Protein AF-V5FCW9-F1 (afdb_monomer_lite)

Structure (mmCIF, N/CA/C/O backbone):
data_AF-V5FCW9-F1
#
_entry.id   AF-V5FCW9-F1
#
loop_
_atom_site.group_PDB
_atom_site.id
_atom_site.type_symbol
_atom_site.label_atom_id
_atom_site.label_alt_id
_atom_site.label_comp_id
_atom_site.label_asym_id
_atom_site.label_entity_id
_atom_site.label_seq_id
_atom_site.pdbx_PDB_ins_code
_atom_site.Cartn_x
_atom_site.Cartn_y
_atom_site.Cartn_z
_atom_site.occupancy
_atom_site.B_iso_or_equiv
_atom_site.auth_seq_id
_atom_site.auth_comp_id
_atom_site.auth_asym_id
_atom_site.auth_atom_id
_atom_site.pdbx_PDB_model_num
ATOM 1 N N . MET A 1 1 ? -28.350 -22.973 39.677 1.00 36.38 1 MET A N 1
ATOM 2 C CA . MET A 1 1 ? -28.469 -22.342 38.346 1.00 36.38 1 MET A CA 1
ATOM 3 C C . MET A 1 1 ? -27.413 -21.261 38.286 1.00 36.38 1 MET A C 1
ATOM 5 O O . MET A 1 1 ? -27.363 -20.477 39.226 1.00 36.38 1 MET A O 1
ATOM 9 N N . ALA A 1 2 ? -26.546 -21.257 37.271 1.00 38.19 2 ALA A N 1
ATOM 10 C CA . ALA A 1 2 ? -25.710 -20.086 37.018 1.00 38.19 2 ALA A CA 1
ATOM 11 C C . ALA A 1 2 ? -26.640 -18.875 36.796 1.00 38.19 2 ALA A C 1
ATOM 13 O O . ALA A 1 2 ? -27.714 -19.065 36.210 1.00 38.19 2 ALA A O 1
ATOM 14 N N . PRO A 1 3 ? -26.316 -17.681 37.322 1.00 47.56 3 PRO A N 1
ATOM 15 C CA . PRO A 1 3 ? -27.133 -16.497 37.082 1.00 47.56 3 PRO A CA 1
ATOM 16 C C . PRO A 1 3 ? -27.281 -16.273 35.566 1.00 47.56 3 PRO A C 1
ATOM 18 O O . PRO A 1 3 ? -26.348 -16.578 34.822 1.00 47.56 3 PRO A O 1
ATOM 21 N N . PRO A 1 4 ? -28.441 -15.790 35.086 1.00 57.00 4 PRO A N 1
ATOM 22 C CA . PRO A 1 4 ? -28.621 -15.506 33.668 1.00 57.00 4 PRO A CA 1
ATOM 23 C C . PRO A 1 4 ? -27.555 -14.500 33.217 1.00 57.00 4 PRO A C 1
ATOM 25 O O . PRO A 1 4 ? -27.387 -13.454 33.844 1.00 57.00 4 PRO A O 1
ATOM 28 N N . HIS A 1 5 ? -26.817 -14.835 32.157 1.00 70.62 5 HIS A N 1
ATOM 29 C CA . HIS A 1 5 ? -25.814 -13.943 31.578 1.00 70.62 5 HIS A CA 1
ATOM 30 C C . HIS A 1 5 ? -26.480 -12.631 31.155 1.00 70.62 5 HIS A C 1
ATOM 32 O O . HIS A 1 5 ? -27.461 -12.644 30.405 1.00 70.62 5 HIS A O 1
ATOM 38 N N . LYS A 1 6 ? -25.948 -11.504 31.641 1.00 88.12 6 LYS A N 1
ATOM 39 C CA . LYS A 1 6 ? -26.412 -10.171 31.241 1.00 88.12 6 LYS A CA 1
ATOM 40 C C . LYS A 1 6 ? -26.138 -9.985 29.742 1.00 88.12 6 LYS A C 1
ATOM 42 O O . LYS A 1 6 ? -25.104 -10.427 29.251 1.00 88.12 6 LYS A O 1
ATOM 47 N N . VAL A 1 7 ? -27.039 -9.330 29.008 1.00 91.31 7 VAL A N 1
ATOM 48 C CA . VAL A 1 7 ? -26.847 -9.056 27.570 1.00 91.31 7 VAL A CA 1
ATOM 49 C C . VAL A 1 7 ? -26.130 -7.712 27.407 1.00 91.31 7 VAL A C 1
ATOM 51 O O . VAL A 1 7 ? -26.728 -6.694 27.763 1.00 91.31 7 VAL A O 1
ATOM 54 N N . PRO A 1 8 ? -24.886 -7.667 26.891 1.00 93.94 8 PRO A N 1
ATOM 55 C CA . PRO A 1 8 ? -24.176 -6.413 26.660 1.00 93.94 8 PRO A CA 1
ATOM 56 C C . PRO A 1 8 ? -24.808 -5.612 25.521 1.00 93.94 8 PRO A C 1
ATOM 58 O O . PRO A 1 8 ? -25.277 -6.168 24.527 1.00 93.94 8 PRO A O 1
ATOM 61 N N . VAL A 1 9 ? -24.794 -4.292 25.653 1.00 96.69 9 VAL A N 1
ATOM 62 C CA . VAL A 1 9 ? -25.339 -3.356 24.674 1.00 96.69 9 VAL A CA 1
ATOM 63 C C . VAL A 1 9 ? -24.510 -2.074 24.663 1.00 96.69 9 VAL A C 1
ATOM 65 O O . VAL A 1 9 ? -24.162 -1.533 25.714 1.00 96.69 9 VAL A O 1
ATOM 68 N N . ILE A 1 10 ? -24.196 -1.580 23.465 1.00 98.56 10 ILE A N 1
ATOM 69 C CA . ILE A 1 10 ? -23.634 -0.245 23.262 1.00 98.56 10 ILE A CA 1
ATOM 70 C C . ILE A 1 10 ? -24.784 0.755 23.378 1.00 98.56 10 ILE A C 1
ATOM 72 O O . ILE A 1 10 ? -25.764 0.677 22.634 1.00 98.56 10 ILE A O 1
ATOM 76 N N . ILE A 1 11 ? -24.656 1.694 24.311 1.00 98.44 11 ILE A N 1
ATOM 77 C CA . ILE A 1 11 ? -25.697 2.677 24.645 1.00 98.44 11 ILE A CA 1
ATOM 78 C C . ILE A 1 11 ? -25.337 4.103 24.237 1.00 98.44 11 ILE A C 1
ATOM 80 O O . ILE A 1 11 ? -26.231 4.922 24.046 1.00 98.44 11 ILE A O 1
ATOM 84 N N . GLY A 1 12 ? -24.050 4.392 24.054 1.00 98.56 12 GLY A N 1
ATOM 85 C CA . GLY A 1 12 ? -23.554 5.714 23.690 1.00 98.56 12 GLY A CA 1
ATOM 86 C C . GLY A 1 12 ? -22.239 5.609 22.932 1.00 98.56 12 GLY A C 1
ATOM 87 O O . GLY A 1 12 ? -21.394 4.783 23.275 1.00 98.56 12 GLY A O 1
ATOM 88 N N . VAL A 1 13 ? -22.062 6.423 21.897 1.00 98.75 13 VAL A N 1
ATOM 89 C CA . VAL A 1 13 ? -20.829 6.487 21.106 1.00 98.75 13 VAL A CA 1
ATOM 90 C C . VAL A 1 13 ? -20.436 7.927 20.813 1.00 98.75 13 VAL A C 1
ATOM 92 O O . VAL A 1 13 ? -21.278 8.787 20.568 1.00 98.75 13 VAL A O 1
ATOM 95 N N . GLY A 1 14 ? -19.137 8.201 20.830 1.00 98.44 14 GLY A N 1
ATOM 96 C CA . GLY A 1 14 ? -18.607 9.539 20.623 1.00 98.44 14 GLY A CA 1
ATOM 97 C C . GLY A 1 14 ? -17.253 9.508 19.942 1.00 98.44 14 GLY A C 1
ATOM 98 O O . GLY A 1 14 ? -16.456 8.600 20.148 1.00 98.44 14 GLY A O 1
ATOM 99 N N . ASP A 1 15 ? -16.982 10.518 19.134 1.00 97.81 15 ASP A N 1
ATOM 100 C CA . ASP A 1 15 ? -15.674 10.794 18.560 1.00 97.81 15 ASP A CA 1
ATOM 101 C C . ASP A 1 15 ? -15.321 12.265 18.777 1.00 97.81 15 ASP A C 1
ATOM 103 O O . ASP A 1 15 ? -16.180 13.108 19.045 1.00 97.81 15 ASP A O 1
ATOM 107 N N . PHE A 1 16 ? -14.032 12.577 18.728 1.00 97.88 16 PHE A N 1
ATOM 108 C CA . PHE A 1 16 ? -13.556 13.952 18.797 1.00 97.88 16 PHE A CA 1
ATOM 109 C C . PHE A 1 16 ? -12.320 14.113 17.919 1.00 97.88 16 PHE A C 1
ATOM 111 O O . PHE A 1 16 ? -11.405 13.290 17.968 1.00 97.88 16 PHE A O 1
ATOM 118 N N . THR A 1 17 ? -12.301 15.172 17.107 1.00 97.44 17 THR A N 1
ATOM 119 C CA . THR A 1 17 ? -11.230 15.456 16.144 1.00 97.44 17 THR A CA 1
ATOM 120 C C . THR A 1 17 ? -10.781 16.905 16.262 1.00 97.44 17 THR A C 1
ATOM 122 O O . THR A 1 17 ? -11.567 17.822 16.026 1.00 97.44 17 THR A O 1
ATOM 125 N N . ASN A 1 18 ? -9.500 17.111 16.564 1.00 96.56 18 ASN A N 1
ATOM 126 C CA . ASN A 1 18 ? -8.864 18.424 16.573 1.00 96.56 18 ASN A CA 1
ATOM 127 C C . ASN A 1 18 ? -7.996 18.602 15.318 1.00 96.56 18 ASN A C 1
ATOM 129 O O . ASN A 1 18 ? -6.853 18.157 15.268 1.00 96.56 18 ASN A O 1
ATOM 133 N N . ARG A 1 19 ? -8.524 19.278 14.294 1.00 94.62 19 ARG A N 1
ATOM 134 C CA . ARG A 1 19 ? -7.799 19.470 13.023 1.00 94.62 19 ARG A CA 1
ATOM 135 C C . ARG A 1 19 ? -6.699 20.529 13.079 1.00 94.62 19 ARG A C 1
ATOM 137 O O . ARG A 1 19 ? -5.975 20.676 12.096 1.00 94.62 19 ARG A O 1
ATOM 144 N N . SER A 1 20 ? -6.583 21.275 14.178 1.00 93.88 20 SER A N 1
ATOM 145 C CA . SER A 1 20 ? -5.533 22.278 14.303 1.00 93.88 20 SER A CA 1
ATOM 146 C C . SER A 1 20 ? -4.168 21.615 14.470 1.00 93.88 20 SER A C 1
ATOM 148 O O . SER A 1 20 ? -4.006 20.628 15.190 1.00 93.88 20 SER A O 1
ATOM 150 N N . THR A 1 21 ? -3.177 22.182 13.790 1.00 87.81 21 THR A N 1
ATOM 151 C CA . THR A 1 21 ? -1.757 21.855 13.963 1.00 87.81 21 THR A CA 1
ATOM 152 C C . THR A 1 21 ? -0.995 23.004 14.623 1.00 87.81 21 THR A C 1
ATOM 154 O O . THR A 1 21 ? 0.233 22.984 14.633 1.00 87.81 21 THR A O 1
ATOM 157 N N . GLN A 1 22 ? -1.702 24.025 15.119 1.00 93.88 22 GLN A N 1
ATOM 158 C CA . GLN A 1 22 ? -1.097 25.096 15.905 1.00 93.88 22 GLN A CA 1
ATOM 159 C C . GLN A 1 22 ? -0.731 24.576 17.299 1.00 93.88 22 GLN A C 1
ATOM 161 O O . GLN A 1 22 ? -1.375 23.664 17.825 1.00 93.88 22 GLN A O 1
ATOM 166 N N . ILE A 1 23 ? 0.332 25.128 17.879 1.00 93.50 23 ILE A N 1
ATOM 167 C CA . ILE A 1 23 ? 0.904 24.643 19.143 1.00 93.50 23 ILE A CA 1
ATOM 168 C C . ILE A 1 23 ? -0.030 24.967 20.313 1.00 93.50 23 ILE A C 1
ATOM 170 O O . ILE A 1 23 ? -0.216 24.145 21.202 1.00 93.50 23 ILE A O 1
ATOM 174 N N . GLU A 1 24 ? -0.655 26.137 20.281 1.00 93.38 24 GLU A N 1
ATOM 175 C CA . GLU A 1 24 ? -1.618 26.620 21.270 1.00 93.38 24 GLU A CA 1
ATOM 176 C C . GLU A 1 24 ? -2.905 25.783 21.336 1.00 93.38 24 GLU A C 1
ATOM 178 O O . GLU A 1 24 ? -3.542 25.720 22.385 1.00 93.38 24 GLU A O 1
ATOM 183 N N . ASP A 1 25 ? -3.252 25.090 20.249 1.00 95.06 25 ASP A N 1
ATOM 184 C CA . ASP A 1 25 ? -4.428 24.219 20.172 1.00 95.06 25 ASP A CA 1
ATOM 185 C C . ASP A 1 25 ? -4.102 22.757 20.530 1.00 95.06 25 ASP A C 1
ATOM 187 O O . ASP A 1 25 ? -4.971 21.882 20.448 1.00 95.06 25 ASP A O 1
ATOM 191 N N . ALA A 1 26 ? -2.845 22.452 20.872 1.00 95.75 26 ALA A N 1
ATOM 192 C CA . ALA A 1 26 ? -2.379 21.091 21.097 1.00 95.75 26 ALA A CA 1
ATOM 193 C C . ALA A 1 26 ? -3.008 20.471 22.355 1.00 95.75 26 ALA A C 1
ATOM 195 O O . ALA A 1 26 ? -2.739 20.883 23.483 1.00 95.75 26 ALA A O 1
ATOM 196 N N . LYS A 1 27 ? -3.788 19.405 22.157 1.00 95.50 27 LYS A N 1
ATOM 197 C CA . LYS A 1 27 ? -4.361 18.587 23.234 1.00 95.50 27 LYS A CA 1
ATOM 198 C C . LYS A 1 27 ? -3.629 17.255 23.329 1.00 95.50 27 LYS A C 1
ATOM 200 O O . LYS A 1 27 ? -3.337 16.645 22.299 1.00 95.50 27 LYS A O 1
ATOM 205 N N . GLU A 1 28 ? -3.377 16.779 24.542 1.00 95.81 28 GLU A N 1
ATOM 206 C CA . GLU A 1 28 ? -2.805 15.443 24.753 1.00 95.81 28 GLU A CA 1
ATOM 207 C C . GLU A 1 28 ? -3.831 14.335 24.424 1.00 95.81 28 GLU A C 1
ATOM 209 O O . GLU A 1 28 ? -5.042 14.594 24.469 1.00 95.81 28 GLU A O 1
ATOM 214 N N . PRO A 1 29 ? -3.395 13.091 24.153 1.00 96.81 29 PRO A N 1
ATOM 215 C CA . PRO A 1 29 ? -4.299 11.988 23.812 1.00 96.81 29 PRO A CA 1
ATOM 216 C C . PRO A 1 29 ? -5.415 11.754 24.836 1.00 96.81 29 PRO A C 1
ATOM 218 O O . PRO A 1 29 ? -6.577 11.605 24.456 1.00 96.81 29 PRO A O 1
ATOM 221 N N . MET A 1 30 ? -5.094 11.799 26.135 1.00 97.56 30 MET A N 1
ATOM 222 C CA . MET A 1 30 ? -6.079 11.643 27.212 1.00 97.56 30 MET A CA 1
ATOM 223 C C . MET A 1 30 ? -7.199 12.691 27.132 1.00 97.56 30 MET A C 1
ATOM 225 O O . MET A 1 30 ? -8.369 12.360 27.311 1.00 97.56 30 MET A O 1
ATOM 229 N N . GLN A 1 31 ? -6.865 13.954 26.852 1.00 97.56 31 GLN A N 1
ATOM 230 C CA . GLN A 1 31 ? -7.863 15.022 26.745 1.00 97.56 31 GLN A CA 1
ATOM 231 C C . GLN A 1 31 ? -8.823 14.760 25.585 1.00 97.56 31 GLN A C 1
ATOM 233 O O . GLN A 1 31 ? -10.027 14.938 25.745 1.00 97.56 31 GLN A O 1
ATOM 238 N N . LEU A 1 32 ? -8.312 14.294 24.439 1.00 98.06 32 LEU A N 1
ATOM 239 C CA . LEU A 1 32 ? -9.156 13.906 23.308 1.00 98.06 32 LEU A CA 1
ATOM 240 C C . LEU A 1 32 ? -10.097 12.753 23.695 1.00 98.06 32 LEU A C 1
ATOM 242 O O . LEU A 1 32 ? -11.302 12.848 23.473 1.00 98.06 32 LEU A O 1
ATOM 246 N N . MET A 1 33 ? -9.573 11.709 24.347 1.00 98.62 33 MET A N 1
ATOM 247 C CA . MET A 1 33 ? -10.372 10.570 24.818 1.00 98.62 33 MET A CA 1
ATOM 248 C C . MET A 1 33 ? -11.488 10.998 25.779 1.00 98.62 33 MET A C 1
ATOM 250 O O . MET A 1 33 ? -12.615 10.529 25.640 1.00 98.62 33 MET A O 1
ATOM 254 N N . VAL A 1 34 ? -11.213 11.901 26.727 1.00 98.50 34 VAL A N 1
ATOM 255 C CA . VAL A 1 34 ? -12.226 12.427 27.661 1.00 98.50 34 VAL A CA 1
ATOM 256 C C . VAL A 1 34 ? -13.326 13.196 26.919 1.00 98.50 34 VAL A C 1
ATOM 258 O O . VAL A 1 34 ? -14.503 13.020 27.226 1.00 98.50 34 VAL A O 1
ATOM 261 N N . GLU A 1 35 ? -12.985 13.988 25.898 1.00 98.50 35 GLU A N 1
ATOM 262 C CA . GLU A 1 35 ? -13.983 14.658 25.046 1.00 98.50 35 GLU A CA 1
ATOM 263 C C . GLU A 1 35 ? -14.859 13.647 24.292 1.00 98.50 35 GLU A C 1
ATOM 265 O O . GLU A 1 35 ? -16.083 13.799 24.245 1.00 98.50 35 GLU A O 1
ATOM 270 N N . ALA A 1 36 ? -14.258 12.583 23.749 1.00 98.69 36 ALA A N 1
ATOM 271 C CA . ALA A 1 36 ? -15.001 11.511 23.091 1.00 98.69 36 ALA A CA 1
ATOM 272 C C . ALA A 1 36 ? -15.931 10.769 24.069 1.00 98.69 36 ALA A C 1
ATOM 274 O O . ALA A 1 36 ? -17.063 10.454 23.705 1.00 98.69 36 ALA A O 1
ATOM 275 N N . ILE A 1 37 ? -15.508 10.549 25.320 1.00 98.81 37 ILE A N 1
ATOM 276 C CA . ILE A 1 37 ? -16.347 9.947 26.371 1.00 98.81 37 ILE A CA 1
ATOM 277 C C . ILE A 1 37 ? -17.523 10.860 26.717 1.00 98.81 37 ILE A C 1
ATOM 279 O O . ILE A 1 37 ? -18.661 10.396 26.761 1.00 98.81 37 ILE A O 1
ATOM 283 N N . HIS A 1 38 ? -17.295 12.162 26.897 1.00 98.62 38 HIS A N 1
ATOM 284 C CA . HIS A 1 38 ? -18.390 13.108 27.117 1.00 98.62 38 HIS A CA 1
ATOM 285 C C . HIS A 1 38 ? -19.354 13.158 25.923 1.00 98.62 38 HIS A C 1
ATOM 287 O O . HIS A 1 38 ? -20.565 13.256 26.121 1.00 98.62 38 HIS A O 1
ATOM 293 N N . ASN A 1 39 ? -18.851 13.052 24.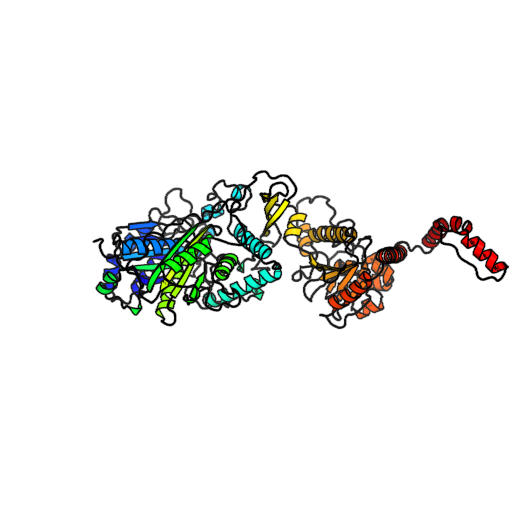687 1.00 98.62 39 ASN A N 1
ATOM 294 C CA . ASN A 1 39 ? -19.695 12.903 23.499 1.00 98.62 39 ASN A CA 1
ATOM 295 C C . ASN A 1 39 ? -20.527 11.613 23.549 1.00 98.62 39 ASN A C 1
ATOM 297 O O . ASN A 1 39 ? -21.723 11.673 23.282 1.00 98.62 39 ASN A O 1
ATOM 301 N N . ALA A 1 40 ? -19.939 10.485 23.954 1.00 98.75 40 ALA A N 1
ATOM 302 C CA . ALA A 1 40 ? -20.649 9.214 24.100 1.00 98.75 40 ALA A CA 1
ATOM 303 C C . ALA A 1 40 ? -21.730 9.261 25.195 1.00 98.75 40 ALA A C 1
ATOM 305 O O . ALA A 1 40 ? -22.811 8.705 25.020 1.00 98.75 40 ALA A O 1
ATOM 306 N N . ILE A 1 41 ? -21.476 9.963 26.304 1.00 98.56 41 ILE A N 1
ATOM 307 C CA . ILE A 1 41 ? -22.469 10.189 27.365 1.00 98.56 41 ILE A CA 1
ATOM 308 C C . ILE A 1 41 ? -23.626 11.050 26.840 1.00 98.56 41 ILE A C 1
ATOM 310 O O . ILE A 1 41 ? -24.787 10.700 27.048 1.00 98.56 41 ILE A O 1
ATOM 314 N N . ARG A 1 42 ? -23.334 12.139 26.114 1.00 98.12 42 ARG A N 1
ATOM 315 C CA . ARG A 1 42 ? -24.365 12.990 25.491 1.00 98.12 42 ARG A CA 1
ATOM 316 C C . ARG A 1 42 ? -25.222 12.226 24.481 1.00 98.12 42 ARG A C 1
ATOM 318 O O . ARG A 1 42 ? -26.433 12.430 24.435 1.00 98.12 42 ARG A O 1
ATOM 325 N N . ASP A 1 43 ? -24.607 11.331 23.715 1.00 98.38 43 ASP A N 1
ATOM 326 C CA . ASP A 1 43 ? -25.265 10.483 22.716 1.00 98.38 43 ASP A CA 1
ATOM 327 C C . ASP A 1 43 ? -26.308 9.522 23.322 1.00 98.38 43 ASP A C 1
ATOM 329 O O . ASP A 1 43 ? -27.215 9.091 22.622 1.00 98.38 43 ASP A O 1
ATOM 333 N N . THR A 1 44 ? -26.284 9.257 24.635 1.00 97.56 44 THR A N 1
ATOM 334 C CA . THR A 1 44 ? -27.336 8.458 25.303 1.00 97.56 44 THR A CA 1
ATOM 335 C C . THR A 1 44 ? -28.711 9.135 25.336 1.00 97.56 44 THR A C 1
ATOM 337 O O . THR A 1 44 ? -29.708 8.485 25.659 1.00 97.56 44 THR A O 1
ATOM 340 N N . SER A 1 45 ? -28.779 10.438 25.031 1.00 94.19 45 SER A N 1
ATOM 341 C CA . SER A 1 45 ? -29.995 11.264 25.085 1.00 94.19 45 SER A CA 1
ATOM 342 C C . SER A 1 45 ? -30.690 11.302 26.458 1.00 94.19 45 SER A C 1
ATOM 344 O O . SER A 1 45 ? -31.866 11.652 26.558 1.00 94.19 45 SER A O 1
ATOM 346 N N . LEU A 1 46 ? -29.975 10.959 27.533 1.00 96.00 46 LEU A N 1
ATOM 347 C CA . LEU A 1 46 ? -30.449 11.117 28.908 1.00 96.00 46 LEU A CA 1
ATOM 348 C C . LEU A 1 46 ? -30.506 12.601 29.308 1.00 96.00 46 LEU A C 1
ATOM 350 O O . LEU A 1 46 ? -29.800 13.434 28.737 1.00 96.00 46 LEU A O 1
ATOM 354 N N . SER A 1 47 ? -31.312 12.942 30.319 1.00 95.88 47 SER A N 1
ATOM 355 C CA . SER A 1 47 ? -31.274 14.282 30.921 1.00 95.88 47 SER A CA 1
ATOM 356 C C . SER A 1 47 ? -29.908 14.552 31.577 1.00 95.88 47 SER A C 1
ATOM 358 O O . SER A 1 47 ? -29.237 13.595 31.966 1.00 95.88 47 SER A O 1
ATOM 360 N N . PRO A 1 48 ? -29.487 15.821 31.751 1.00 95.75 48 PRO A N 1
ATOM 361 C CA . PRO A 1 48 ? -28.190 16.146 32.354 1.00 95.75 48 PRO A CA 1
ATOM 362 C C . PRO A 1 48 ? -27.928 15.445 33.696 1.00 95.75 48 PRO A C 1
ATOM 364 O O . PRO A 1 48 ? -26.875 14.839 33.865 1.00 95.75 48 PRO A O 1
ATOM 367 N N . ASP A 1 49 ? -28.912 15.413 34.601 1.00 94.56 49 ASP A N 1
ATOM 368 C CA . ASP A 1 49 ? -28.778 14.732 35.899 1.00 94.56 49 ASP A CA 1
ATOM 369 C C . ASP A 1 49 ? -28.531 13.222 35.741 1.00 94.56 49 ASP A C 1
ATOM 371 O O . ASP A 1 49 ? -27.716 12.631 36.448 1.00 94.56 49 ASP A O 1
ATOM 375 N N . ARG A 1 50 ? -29.199 12.593 34.765 1.00 95.12 50 ARG A N 1
ATOM 376 C CA . ARG A 1 50 ? -29.052 11.162 34.461 1.00 95.12 50 ARG A CA 1
ATOM 377 C C . ARG A 1 50 ? -27.754 10.856 33.720 1.00 95.12 50 ARG A C 1
ATOM 379 O O . ARG A 1 50 ? -27.203 9.775 33.901 1.00 95.12 50 ARG A O 1
ATOM 386 N N . GLN A 1 51 ? -27.235 11.797 32.933 1.00 96.25 51 GLN A N 1
ATOM 387 C CA . GLN A 1 51 ? -25.891 11.711 32.357 1.00 96.25 51 GLN A CA 1
ATOM 388 C C . GLN A 1 51 ? -24.821 11.762 33.453 1.00 96.25 51 GLN A C 1
ATOM 390 O O . GLN A 1 51 ? -23.887 10.965 33.425 1.00 96.25 51 GLN A O 1
ATOM 395 N N . THR A 1 52 ? -24.975 12.642 34.448 1.00 95.25 52 THR A N 1
ATOM 396 C CA . THR A 1 52 ? -24.085 12.685 35.618 1.00 95.25 52 THR A CA 1
ATOM 397 C C . THR A 1 52 ? -24.177 11.401 36.440 1.00 95.25 52 THR A C 1
ATOM 399 O O . THR A 1 52 ? -23.148 10.856 36.834 1.00 95.25 52 THR A O 1
ATOM 402 N N . GLU A 1 53 ? -25.384 10.871 36.661 1.00 94.12 53 GLU A N 1
ATOM 403 C CA . GLU A 1 53 ? -25.569 9.573 37.318 1.00 94.12 53 GLU A CA 1
ATOM 404 C C . GLU A 1 53 ? -24.851 8.455 36.555 1.00 94.12 53 GLU A C 1
ATOM 406 O O . GLU A 1 53 ? -24.070 7.721 37.154 1.00 94.12 53 GLU A O 1
ATOM 411 N N . LEU A 1 54 ? -25.052 8.360 35.239 1.00 95.94 54 LEU A N 1
ATOM 412 C CA . LEU A 1 54 ? -24.373 7.396 34.374 1.00 95.94 54 LEU A CA 1
ATOM 413 C C . LEU A 1 54 ? -22.846 7.524 34.473 1.00 95.94 54 LEU A C 1
ATOM 415 O O . LEU A 1 54 ? -22.169 6.517 34.662 1.00 95.94 54 LEU A O 1
ATOM 419 N N . GLN A 1 55 ? -22.310 8.746 34.397 1.00 97.06 55 GLN A N 1
ATOM 420 C CA . GLN A 1 55 ? -20.873 9.013 34.489 1.00 97.06 55 GLN A CA 1
ATOM 421 C C . GLN A 1 55 ? -20.282 8.542 35.824 1.00 97.06 55 GLN A C 1
ATOM 423 O O . GLN A 1 55 ? -19.253 7.870 35.839 1.00 97.06 55 GLN A O 1
ATOM 428 N N . ASN A 1 56 ? -20.955 8.847 36.935 1.00 94.88 56 ASN A N 1
ATOM 429 C CA . ASN A 1 56 ? -20.509 8.469 38.278 1.00 94.88 56 ASN A CA 1
ATOM 430 C C . ASN A 1 56 ? -20.544 6.951 38.524 1.00 94.88 56 ASN A C 1
ATOM 432 O O . ASN A 1 56 ? -19.906 6.475 39.460 1.00 94.88 56 ASN A O 1
ATOM 436 N N . HIS A 1 57 ? -21.297 6.200 37.715 1.00 95.19 57 HIS A N 1
ATOM 437 C CA . HIS A 1 57 ? -21.396 4.742 37.807 1.00 95.19 57 HIS A CA 1
ATOM 438 C C . HIS A 1 57 ? -20.527 4.003 36.779 1.00 95.19 57 HIS A C 1
ATOM 440 O O . HIS A 1 57 ? -20.555 2.773 36.756 1.00 95.19 57 HIS A O 1
ATOM 446 N N . ILE A 1 58 ? -19.746 4.709 35.947 1.00 98.12 58 ILE A N 1
ATOM 447 C CA . ILE A 1 58 ? -18.734 4.074 35.090 1.00 98.12 58 ILE A CA 1
ATOM 448 C C . ILE A 1 58 ? -17.731 3.359 35.995 1.00 98.12 58 ILE A C 1
ATOM 450 O O . ILE A 1 58 ? -16.987 4.010 36.726 1.00 98.12 58 ILE A O 1
ATOM 454 N N . ASP A 1 59 ? -17.695 2.031 35.937 1.00 97.88 59 ASP A N 1
ATOM 455 C CA . ASP A 1 59 ? -16.870 1.208 36.821 1.00 97.88 59 ASP A CA 1
ATOM 456 C C . ASP A 1 59 ? -15.723 0.492 36.097 1.00 97.88 59 ASP A C 1
ATOM 458 O O . ASP A 1 59 ? -14.828 -0.050 36.751 1.00 97.88 59 ASP A O 1
ATOM 462 N N . SER A 1 60 ? -15.694 0.542 34.764 1.00 98.38 60 SER A N 1
ATOM 463 C CA . SER A 1 60 ? -14.600 0.016 33.953 1.00 98.38 60 SER A CA 1
ATOM 464 C C . SER A 1 60 ? -14.170 1.002 32.869 1.00 98.38 60 SER A C 1
ATOM 466 O O . SER A 1 60 ? -15.003 1.548 32.145 1.00 98.38 60 SER A O 1
ATOM 468 N N . VAL A 1 61 ? -12.858 1.209 32.733 1.00 98.56 61 VAL A N 1
ATOM 469 C CA . VAL A 1 61 ? -12.259 1.949 31.611 1.00 98.56 61 VAL A CA 1
ATOM 470 C C . VAL A 1 61 ? -11.192 1.075 30.961 1.00 98.56 61 VAL A C 1
ATOM 472 O O . VAL A 1 61 ? -10.197 0.712 31.594 1.00 98.56 61 VAL A O 1
ATOM 475 N N . LYS A 1 62 ? -11.402 0.760 29.682 1.00 98.44 62 LYS A N 1
ATOM 476 C CA . LYS A 1 62 ? -10.454 0.051 28.823 1.00 98.44 62 LYS A CA 1
ATOM 477 C C . LYS A 1 62 ? -9.945 1.004 27.747 1.00 98.44 62 LYS A C 1
ATOM 479 O O . LYS A 1 62 ? -10.739 1.624 27.036 1.00 98.44 62 LYS A O 1
ATOM 484 N N . VAL A 1 63 ? -8.629 1.139 27.642 1.00 98.44 63 VAL A N 1
ATOM 485 C CA . VAL A 1 63 ? -7.981 2.142 26.794 1.00 98.44 63 VAL A CA 1
ATOM 486 C C . VAL A 1 63 ? -7.092 1.474 25.757 1.00 98.44 63 VAL A C 1
ATOM 488 O O . VAL A 1 63 ? -6.305 0.586 26.076 1.00 98.44 63 VAL A O 1
ATOM 491 N N . VAL A 1 64 ? -7.196 1.928 24.514 1.00 98.00 64 VAL A N 1
ATOM 492 C CA . VAL A 1 64 ? -6.289 1.546 23.429 1.00 98.00 64 VAL A CA 1
ATOM 493 C C . VAL A 1 64 ? -4.965 2.299 23.578 1.00 98.00 64 VAL A C 1
ATOM 495 O O . VAL A 1 64 ? -4.967 3.525 23.705 1.00 98.00 64 VAL A O 1
ATOM 498 N N . ALA A 1 65 ? -3.842 1.577 23.548 1.00 95.69 65 ALA A N 1
ATOM 499 C CA . ALA A 1 65 ? -2.508 2.152 23.721 1.00 95.69 65 ALA A CA 1
ATOM 500 C C . ALA A 1 65 ? -2.192 3.260 22.712 1.00 95.69 65 ALA A C 1
ATOM 502 O O . ALA A 1 65 ? -2.408 3.108 21.505 1.00 95.69 65 ALA A O 1
ATOM 503 N N . THR A 1 66 ? -1.606 4.341 23.225 1.00 94.69 66 THR A N 1
ATOM 504 C CA . THR A 1 66 ? -1.215 5.538 22.480 1.00 94.69 66 THR A CA 1
ATOM 505 C C . THR A 1 66 ? 0.176 5.402 21.865 1.00 94.69 66 THR A C 1
ATOM 507 O O . THR A 1 66 ? 1.075 4.752 22.408 1.00 94.69 66 THR A O 1
ATOM 510 N N . TRP A 1 67 ? 0.388 6.062 20.730 1.00 92.12 67 TRP A N 1
ATOM 511 C CA . TRP A 1 67 ? 1.704 6.244 20.123 1.00 92.12 67 TRP A CA 1
ATOM 512 C C . TRP A 1 67 ? 2.345 7.566 20.527 1.00 92.12 67 TRP A C 1
ATOM 514 O O . TRP A 1 67 ? 3.568 7.669 20.617 1.00 92.12 67 TRP A O 1
ATOM 524 N N . SER A 1 68 ? 1.506 8.583 20.716 1.00 91.94 68 SER A N 1
ATOM 525 C CA . SER A 1 68 ? 1.922 9.980 20.834 1.00 91.94 68 SER A CA 1
ATOM 526 C C . SER A 1 68 ? 2.352 10.407 22.234 1.00 91.94 68 SER A C 1
ATOM 528 O O . SER A 1 68 ? 3.134 11.339 22.351 1.00 91.94 68 SER A O 1
ATOM 530 N N . TRP A 1 69 ? 1.885 9.780 23.310 1.00 94.00 69 TRP A N 1
ATOM 531 C CA . TRP A 1 69 ? 2.296 10.204 24.651 1.00 94.00 69 TRP A CA 1
ATOM 532 C C . TRP A 1 69 ? 2.279 9.042 25.642 1.00 94.00 69 TRP A C 1
ATOM 534 O O . TRP A 1 69 ? 1.277 8.318 25.666 1.00 94.00 69 TRP A O 1
ATOM 544 N N . PRO A 1 70 ? 3.357 8.833 26.424 1.00 92.75 70 PRO A N 1
ATOM 545 C CA . PRO A 1 70 ? 3.396 7.815 27.461 1.00 92.75 70 PRO A CA 1
ATOM 546 C C . PRO A 1 70 ? 2.686 8.303 28.729 1.00 92.75 70 PRO A C 1
ATOM 548 O O . PRO A 1 70 ? 2.716 9.486 29.069 1.00 92.75 70 PRO A O 1
ATOM 551 N N . TYR A 1 71 ? 2.076 7.368 29.449 1.00 94.25 71 TYR A N 1
ATOM 552 C CA . TYR A 1 71 ? 1.335 7.615 30.682 1.00 94.25 71 TYR A CA 1
ATOM 553 C C . TYR A 1 71 ? 1.654 6.515 31.693 1.00 94.25 71 TYR A C 1
ATOM 555 O O . TYR A 1 71 ? 1.793 5.358 31.308 1.00 94.25 71 TYR A O 1
ATOM 563 N N . GLU A 1 72 ? 1.711 6.862 32.978 1.00 92.38 72 GLU A N 1
ATOM 564 C CA . GLU A 1 72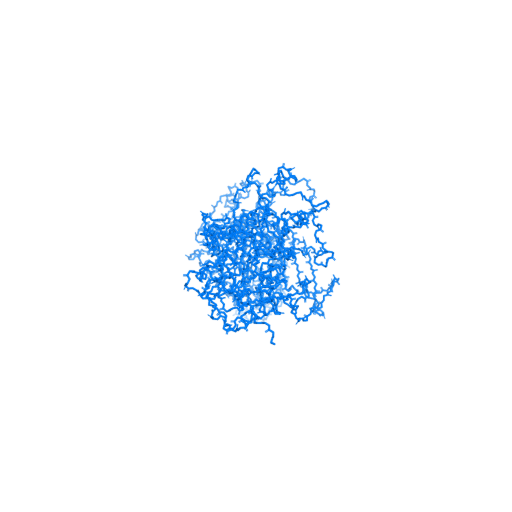 ? 1.903 5.875 34.051 1.00 92.38 72 GLU A CA 1
ATOM 565 C C . GLU A 1 72 ? 0.654 4.999 34.251 1.00 92.38 72 GLU A C 1
ATOM 567 O O . GLU A 1 72 ? 0.749 3.777 34.311 1.00 92.38 72 GLU A O 1
ATOM 572 N N . ASP A 1 73 ? -0.531 5.619 34.297 1.00 94.88 73 ASP A N 1
ATOM 573 C CA . ASP A 1 73 ? -1.826 4.939 34.438 1.00 94.88 73 ASP A CA 1
ATOM 574 C C . ASP A 1 73 ? -2.911 5.688 33.650 1.00 94.88 73 ASP A C 1
ATOM 576 O O . ASP A 1 73 ? -3.743 6.403 34.211 1.00 94.88 73 ASP A O 1
ATOM 580 N N . LEU A 1 74 ? -2.888 5.563 32.319 1.00 96.88 74 LEU A N 1
ATOM 581 C CA . LEU A 1 74 ? -3.844 6.260 31.450 1.00 96.88 74 LEU A CA 1
ATOM 582 C C . LEU A 1 74 ? -5.320 5.952 31.788 1.00 96.88 74 LEU A C 1
ATOM 584 O O . LEU A 1 74 ? -6.090 6.906 31.929 1.00 96.88 74 LEU A O 1
ATOM 588 N N . PRO A 1 75 ? -5.751 4.686 31.974 1.00 98.00 75 PRO A N 1
ATOM 589 C CA . PRO A 1 75 ? -7.133 4.400 32.361 1.00 98.00 75 PRO A CA 1
ATOM 590 C C . PRO A 1 75 ? -7.512 5.026 33.711 1.00 98.00 75 PRO A C 1
ATOM 592 O O . PRO A 1 75 ? -8.609 5.569 33.852 1.00 98.00 75 PRO A O 1
ATOM 595 N N . GLY A 1 76 ? -6.609 4.996 34.699 1.00 97.56 76 GLY A N 1
ATOM 596 C CA . GLY A 1 76 ? -6.838 5.609 36.007 1.00 97.56 76 GLY A CA 1
ATOM 597 C C . GLY A 1 76 ? -6.945 7.130 35.945 1.00 97.56 76 GLY A C 1
ATOM 598 O O . GLY A 1 76 ? -7.841 7.704 36.564 1.00 97.56 76 GLY A O 1
ATOM 599 N N . LEU A 1 77 ? -6.094 7.782 35.150 1.00 97.31 77 LEU A N 1
ATOM 600 C CA . LEU A 1 77 ? -6.151 9.226 34.919 1.00 97.31 77 LEU A CA 1
ATOM 601 C C . LEU A 1 77 ? -7.465 9.644 34.244 1.00 97.31 77 LEU A C 1
ATOM 603 O O . LEU A 1 77 ? -8.067 10.642 34.645 1.00 97.31 77 LEU A O 1
ATOM 607 N N . ILE A 1 78 ? -7.956 8.858 33.280 1.00 98.12 78 ILE A N 1
ATOM 608 C CA . ILE A 1 78 ? -9.278 9.071 32.673 1.00 98.12 78 ILE A CA 1
ATOM 609 C C . ILE A 1 78 ? -10.380 8.932 33.731 1.00 98.12 78 ILE A C 1
ATOM 611 O O . ILE A 1 78 ? -11.223 9.821 33.840 1.00 98.12 78 ILE A O 1
ATOM 615 N N . GLY A 1 79 ? -10.351 7.879 34.556 1.00 97.19 79 GLY A N 1
ATOM 616 C CA . GLY A 1 79 ? -11.306 7.702 35.657 1.00 97.19 79 GLY A CA 1
ATOM 617 C C . GLY A 1 79 ? -11.330 8.893 36.621 1.00 97.19 79 GLY A C 1
ATOM 618 O O . GLY A 1 79 ? -12.400 9.413 36.942 1.00 97.19 79 GLY A O 1
ATOM 619 N N . ALA A 1 80 ? -10.152 9.400 36.995 1.00 96.50 80 ALA A N 1
ATOM 620 C CA . ALA A 1 80 ? -10.015 10.582 37.842 1.00 96.50 80 ALA A CA 1
ATOM 621 C C . ALA A 1 80 ? -10.594 11.848 37.185 1.00 96.50 80 ALA A C 1
ATOM 623 O O . ALA A 1 80 ? -11.259 12.636 37.856 1.00 96.50 80 ALA A O 1
ATOM 624 N N . LYS A 1 81 ? -10.397 12.038 35.872 1.00 96.44 81 LYS A N 1
ATOM 625 C CA . LYS A 1 81 ? -10.984 13.163 35.118 1.00 96.44 81 LYS A CA 1
ATOM 626 C C . LYS A 1 81 ? -12.504 13.080 35.006 1.00 96.44 81 LYS A C 1
ATOM 628 O O . LYS A 1 81 ? -13.156 14.119 35.013 1.00 96.44 81 LYS A O 1
ATOM 633 N N . LEU A 1 82 ? -13.055 11.872 34.931 1.00 96.50 82 LEU A N 1
ATOM 634 C CA . LEU A 1 82 ? -14.499 11.634 34.940 1.00 96.50 82 LEU A CA 1
ATOM 635 C C . LEU A 1 82 ? -15.108 11.717 36.349 1.00 96.50 82 LEU A C 1
ATOM 637 O O . LEU A 1 82 ? -16.330 11.736 36.475 1.00 96.50 82 LEU A O 1
ATOM 641 N N . GLY A 1 83 ? -14.290 11.771 37.405 1.00 95.06 83 GLY A N 1
ATOM 642 C CA . GLY A 1 83 ? -14.766 11.790 38.789 1.00 95.06 83 GLY A CA 1
ATOM 643 C C . GLY A 1 83 ? -15.372 10.462 39.251 1.00 95.06 83 GLY A C 1
ATOM 644 O O . GLY A 1 83 ? -16.187 10.462 40.169 1.00 95.06 83 GLY A O 1
ATOM 645 N N . THR A 1 84 ? -14.992 9.340 38.628 1.00 93.44 84 THR A N 1
ATOM 646 C CA . THR A 1 84 ? -15.515 8.007 38.960 1.00 93.44 84 THR A CA 1
ATOM 647 C C . THR A 1 84 ? -14.467 7.118 39.636 1.00 93.44 84 THR A C 1
ATOM 649 O O . THR A 1 84 ? -13.261 7.278 39.439 1.00 93.44 84 THR A O 1
ATOM 652 N N . THR A 1 85 ? -14.930 6.148 40.427 1.00 91.19 85 THR A N 1
ATOM 653 C CA . THR A 1 85 ? -14.082 5.109 41.027 1.00 91.19 85 THR A CA 1
ATOM 654 C C . THR A 1 85 ? -14.162 3.833 40.198 1.00 91.19 85 THR A C 1
ATOM 656 O O . THR A 1 85 ? -15.187 3.155 40.174 1.00 91.19 85 THR A O 1
ATOM 659 N N . LEU A 1 86 ? -13.058 3.487 39.537 1.00 96.44 86 LEU A N 1
ATOM 660 C CA . LEU A 1 86 ? -12.987 2.324 38.655 1.00 96.44 86 LEU A CA 1
ATOM 661 C C . LEU A 1 86 ? -12.747 1.035 39.449 1.00 96.44 86 LEU A C 1
ATOM 663 O O . LEU A 1 86 ? -11.784 0.938 40.209 1.00 96.44 86 LEU A O 1
ATOM 667 N N . LYS A 1 87 ? -13.588 0.024 39.219 1.00 95.62 87 LYS A N 1
ATOM 668 C CA . LYS A 1 87 ? -13.362 -1.365 39.649 1.00 95.62 87 LYS A CA 1
ATOM 669 C C . LYS A 1 87 ? -12.337 -2.061 38.753 1.00 95.62 87 LYS A C 1
ATOM 671 O O . LYS A 1 87 ? -11.584 -2.904 39.228 1.00 95.62 87 LYS A O 1
ATOM 676 N N . SER A 1 88 ? -12.325 -1.720 37.462 1.00 95.81 88 SER A N 1
ATOM 677 C CA . SER A 1 88 ? -11.463 -2.340 36.453 1.00 95.81 88 SER A CA 1
ATOM 678 C C . SER A 1 88 ? -10.819 -1.291 35.546 1.00 95.81 88 SER A C 1
ATOM 680 O O . SER A 1 88 ? -11.468 -0.343 35.099 1.00 95.81 88 SER A O 1
ATOM 682 N N . LYS A 1 89 ? -9.524 -1.468 35.283 1.00 97.06 89 LYS A N 1
ATOM 683 C CA . LYS A 1 89 ? -8.687 -0.599 34.452 1.00 97.06 89 LYS A CA 1
ATOM 684 C C . LYS A 1 89 ? -7.864 -1.477 33.527 1.00 97.06 89 LYS A C 1
ATOM 686 O O . LYS A 1 89 ? -7.198 -2.389 34.009 1.00 97.06 89 LYS A O 1
ATOM 691 N N . GLU A 1 90 ? -7.883 -1.198 32.231 1.00 97.50 90 GLU A N 1
ATOM 692 C CA . GLU A 1 90 ? -7.092 -1.958 31.262 1.00 97.50 90 GLU A CA 1
ATOM 693 C C . GLU A 1 90 ? -6.504 -1.029 30.200 1.00 97.50 90 GLU A C 1
ATOM 695 O O . GLU A 1 90 ? -7.197 -0.155 29.681 1.00 97.50 90 GLU A O 1
ATOM 700 N N . LEU A 1 91 ? -5.227 -1.226 29.881 1.00 97.50 91 LEU A N 1
ATOM 701 C CA . LEU A 1 91 ? -4.540 -0.610 28.750 1.00 97.50 91 LEU A CA 1
ATOM 702 C C . LEU A 1 91 ? -4.164 -1.736 27.781 1.00 97.50 91 LEU A C 1
ATOM 704 O O . LEU A 1 91 ? -3.639 -2.758 28.219 1.00 97.50 91 LEU A O 1
ATOM 708 N N . SER A 1 92 ? -4.465 -1.579 26.494 1.00 95.88 92 SER A N 1
ATOM 709 C CA . SER A 1 92 ? -4.130 -2.588 25.486 1.00 95.88 92 SER A CA 1
ATOM 710 C C . SER A 1 92 ? -2.633 -2.624 25.174 1.00 95.88 92 SER A C 1
ATOM 712 O O . SER A 1 92 ? -1.927 -1.646 25.394 1.00 95.88 92 SER A O 1
ATOM 714 N N . ASP A 1 93 ? -2.178 -3.695 24.527 1.00 91.94 93 ASP A N 1
ATOM 715 C CA . ASP A 1 93 ? -0.930 -3.662 23.760 1.00 91.94 93 ASP A CA 1
ATOM 716 C C . ASP A 1 93 ? -1.088 -2.813 22.483 1.00 91.94 93 ASP A C 1
ATOM 718 O O . ASP A 1 93 ? -2.204 -2.450 22.073 1.00 91.94 93 ASP A O 1
ATOM 722 N N . HIS A 1 94 ? 0.030 -2.488 21.825 1.00 91.38 94 HIS A N 1
ATOM 723 C CA . HIS A 1 94 ? 0.023 -1.763 20.553 1.00 91.38 94 HIS A CA 1
ATOM 724 C C . HIS A 1 94 ? -0.473 -2.648 19.403 1.00 91.38 94 HIS A C 1
ATOM 726 O O . HIS A 1 94 ? 0.173 -3.612 19.008 1.00 91.38 94 HIS A O 1
ATOM 732 N N . GLY A 1 95 ? -1.586 -2.264 18.782 1.00 92.94 95 GLY A N 1
ATOM 733 C CA . GLY A 1 95 ? -2.020 -2.835 17.511 1.00 92.94 95 GLY A CA 1
ATOM 734 C C . GLY A 1 95 ? -3.400 -2.350 17.080 1.00 92.94 95 GLY A C 1
ATOM 735 O O . GLY A 1 95 ? -4.282 -2.145 17.908 1.00 92.94 95 GLY A O 1
ATOM 736 N N . GLY A 1 96 ? -3.626 -2.221 15.770 1.00 95.44 96 GLY A N 1
ATOM 737 C CA . GLY A 1 96 ? -4.909 -1.763 15.209 1.00 95.44 96 GLY A CA 1
ATOM 738 C C . GLY A 1 96 ? -6.107 -2.701 15.433 1.00 95.44 96 GLY A C 1
ATOM 739 O O . GLY A 1 96 ? -7.251 -2.304 15.199 1.00 95.44 96 GLY A O 1
ATOM 740 N N . HIS A 1 97 ? -5.858 -3.927 15.911 1.00 96.12 97 HIS A N 1
ATOM 741 C CA . HIS A 1 97 ? -6.877 -4.897 16.327 1.00 96.12 97 HIS A CA 1
ATOM 742 C C . HIS A 1 97 ? -7.463 -4.585 17.718 1.00 96.12 97 HIS A C 1
ATOM 744 O O . HIS A 1 97 ? -8.586 -4.985 18.031 1.00 96.12 97 HIS A O 1
ATOM 750 N N . SER A 1 98 ? -6.710 -3.859 18.552 1.00 96.25 98 SER A N 1
ATOM 751 C CA . SER A 1 98 ? -7.016 -3.654 19.969 1.00 96.25 98 SER A CA 1
ATOM 752 C C . SER A 1 98 ? -8.373 -2.998 20.260 1.00 96.25 98 SER A C 1
ATOM 754 O O . SER A 1 98 ? -8.981 -3.413 21.245 1.00 96.25 98 SER A O 1
ATOM 756 N N . PRO A 1 99 ? -8.941 -2.075 19.446 1.00 97.62 99 PRO A N 1
ATOM 757 C CA . PRO A 1 99 ? -10.266 -1.531 19.747 1.00 97.62 99 PRO A CA 1
ATOM 758 C C . PRO A 1 99 ? -11.363 -2.603 19.723 1.00 97.62 99 PRO A C 1
ATOM 760 O O . PRO A 1 99 ? -12.239 -2.605 20.584 1.00 97.62 99 PRO A O 1
ATOM 763 N N . GLY A 1 100 ? -11.285 -3.547 18.774 1.00 95.88 100 GLY A N 1
ATOM 764 C CA . GLY A 1 100 ? -12.209 -4.682 18.696 1.00 95.88 100 GLY A CA 1
ATOM 765 C C . GLY A 1 100 ? -12.060 -5.614 19.898 1.00 95.88 100 GLY A C 1
ATOM 766 O O . GLY A 1 100 ? -13.055 -5.962 20.532 1.00 95.88 100 GLY A O 1
ATOM 767 N N . LEU A 1 101 ? -10.815 -5.927 20.272 1.00 95.12 101 LEU A N 1
ATOM 768 C CA . LEU A 1 101 ? -10.506 -6.751 21.443 1.00 95.12 101 LEU A CA 1
ATOM 769 C C . LEU A 1 101 ? -10.995 -6.113 22.753 1.00 95.12 101 LEU A C 1
ATOM 771 O O . LEU A 1 101 ? -11.607 -6.790 23.574 1.00 95.12 101 LEU A O 1
ATOM 775 N N . MET A 1 102 ? -10.753 -4.815 22.956 1.00 96.50 102 MET A N 1
ATOM 776 C CA . MET A 1 102 ? -11.183 -4.097 24.162 1.00 96.50 102 MET A CA 1
ATOM 777 C C . MET A 1 102 ? -12.709 -4.005 24.252 1.00 96.50 102 MET A C 1
ATOM 779 O O . MET A 1 102 ? -13.266 -4.177 25.337 1.00 96.50 102 MET A O 1
ATOM 783 N N . LEU A 1 103 ? -13.396 -3.803 23.119 1.00 96.44 103 LEU A N 1
ATOM 784 C CA . LEU A 1 103 ? -14.856 -3.864 23.052 1.00 96.44 103 LEU A CA 1
ATOM 785 C C . LEU A 1 103 ? -15.380 -5.246 23.448 1.00 96.44 103 LEU A C 1
ATOM 787 O O . LEU A 1 103 ? -16.288 -5.347 24.273 1.00 96.44 103 LEU A O 1
ATOM 791 N N . HIS A 1 104 ? -14.786 -6.307 22.903 1.00 93.31 104 HIS A N 1
ATOM 792 C CA . HIS A 1 104 ? -15.157 -7.678 23.230 1.00 93.31 104 HIS A CA 1
ATOM 793 C C . HIS A 1 104 ? -14.927 -7.969 24.723 1.00 93.31 104 HIS A C 1
ATOM 795 O O . HIS A 1 104 ? -15.854 -8.394 25.409 1.00 93.31 104 HIS A O 1
ATOM 801 N N . LYS A 1 105 ? -13.753 -7.639 25.274 1.00 93.12 105 LYS A N 1
ATOM 802 C CA . LYS A 1 105 ? -13.465 -7.790 26.711 1.00 93.12 105 LYS A CA 1
ATOM 803 C C . LYS A 1 105 ? -14.472 -7.046 27.594 1.00 93.12 105 LYS A C 1
ATOM 805 O O . LYS A 1 105 ? -14.923 -7.597 28.591 1.00 93.12 105 LYS A O 1
ATOM 810 N N . ALA A 1 106 ? -14.873 -5.828 27.220 1.00 95.12 106 ALA A N 1
ATOM 811 C CA . ALA A 1 106 ? -15.915 -5.092 27.942 1.00 95.12 106 ALA A CA 1
ATOM 812 C C . ALA A 1 106 ? -17.274 -5.816 27.902 1.00 95.12 106 ALA A C 1
ATOM 814 O O . ALA A 1 106 ? -17.978 -5.861 28.909 1.00 95.12 106 ALA A O 1
ATOM 815 N N . CYS A 1 107 ? -17.632 -6.425 26.767 1.00 93.31 107 CYS A N 1
ATOM 816 C CA . CYS A 1 107 ? -18.843 -7.240 26.656 1.00 93.31 107 CYS A CA 1
ATOM 817 C C . CYS A 1 107 ? -18.785 -8.473 27.565 1.00 93.31 107 CYS A C 1
ATOM 819 O O . CYS A 1 107 ? -19.771 -8.765 28.240 1.00 93.31 107 CYS A O 1
ATOM 821 N N . VAL A 1 108 ? -17.637 -9.158 27.618 1.00 90.19 108 VAL A N 1
ATOM 822 C CA . VAL A 1 108 ? -17.409 -10.312 28.505 1.00 90.19 108 VAL A CA 1
ATOM 823 C C . VAL A 1 108 ? -17.573 -9.907 29.967 1.00 90.19 108 VAL A C 1
ATOM 825 O O . VAL A 1 108 ? -18.330 -10.544 30.699 1.00 90.19 108 VAL A O 1
ATOM 828 N N . ASP A 1 109 ? -16.941 -8.805 30.373 1.00 91.94 109 ASP A N 1
ATOM 829 C CA . ASP A 1 109 ? -17.029 -8.290 31.740 1.00 91.94 109 ASP A CA 1
ATOM 830 C C . ASP A 1 109 ? -18.478 -7.954 32.141 1.00 91.94 109 ASP A C 1
ATOM 832 O O . ASP A 1 109 ? -18.961 -8.348 33.207 1.00 91.94 109 ASP A O 1
ATOM 836 N N . ILE A 1 110 ? -19.224 -7.288 31.255 1.00 93.19 110 ILE A N 1
ATOM 837 C CA . ILE A 1 110 ? -20.636 -6.957 31.485 1.00 93.19 110 ILE A CA 1
ATOM 838 C C . ILE A 1 110 ? -21.497 -8.217 31.571 1.00 93.19 110 ILE A C 1
ATOM 840 O O . ILE A 1 110 ? -22.328 -8.338 32.473 1.00 93.19 110 ILE A O 1
ATOM 844 N N . ALA A 1 111 ? -21.308 -9.167 30.657 1.00 89.88 111 ALA A N 1
ATOM 845 C CA . ALA A 1 111 ? -22.100 -10.390 30.610 1.00 89.88 111 ALA A CA 1
ATOM 846 C C . ALA A 1 111 ? -21.839 -11.320 31.809 1.00 89.88 111 ALA A C 1
ATOM 848 O O . ALA A 1 111 ? -22.764 -12.002 32.263 1.00 89.88 111 ALA A O 1
ATOM 849 N N . HIS A 1 112 ? -20.624 -11.296 32.368 1.00 88.50 112 HIS A N 1
ATOM 850 C CA . HIS A 1 112 ? -20.271 -11.947 33.636 1.00 88.50 112 HIS A CA 1
ATOM 851 C C . HIS A 1 112 ? -20.668 -11.141 34.881 1.00 88.50 112 HIS A C 1
ATOM 853 O O . HIS A 1 112 ? -20.648 -11.672 35.991 1.00 88.50 112 HIS A O 1
ATOM 859 N N . GLY A 1 113 ? -21.059 -9.876 34.716 1.00 90.25 113 GLY A N 1
ATOM 860 C CA . GLY A 1 113 ? -21.415 -8.985 35.815 1.00 90.25 113 GLY A CA 1
ATOM 861 C C . GLY A 1 113 ? -20.220 -8.485 36.631 1.00 90.25 113 GLY A C 1
ATOM 862 O O . GLY A 1 113 ? -20.430 -8.018 37.749 1.00 90.25 113 GLY A O 1
ATOM 863 N N . SER A 1 114 ? -18.993 -8.569 36.101 1.00 91.94 114 SER A N 1
ATOM 864 C CA . SER A 1 114 ? -17.800 -7.954 36.706 1.00 91.94 114 SER A CA 1
ATOM 865 C C . SER A 1 114 ? -17.753 -6.434 36.489 1.00 91.94 114 SER A C 1
ATOM 867 O O . SER A 1 114 ? -17.095 -5.730 37.257 1.00 91.94 114 SER A O 1
ATOM 869 N N . SER A 1 115 ? -18.491 -5.922 35.499 1.00 94.94 115 SER A N 1
ATOM 870 C CA . SER A 1 115 ? -18.719 -4.494 35.248 1.00 94.94 115 SER A CA 1
ATOM 871 C C . SER A 1 115 ? -20.204 -4.228 34.993 1.00 94.94 115 SER A C 1
ATOM 873 O O . SER A 1 115 ? -20.893 -5.035 34.364 1.00 94.94 115 SER A O 1
ATOM 875 N N . ASP A 1 116 ? -20.712 -3.101 35.491 1.00 95.12 116 ASP A N 1
ATOM 876 C CA . ASP A 1 116 ? -22.062 -2.633 35.171 1.00 95.12 116 ASP A CA 1
ATOM 877 C C . ASP A 1 116 ? -22.052 -1.631 34.011 1.00 95.12 116 ASP A C 1
ATOM 879 O O . ASP A 1 116 ? -22.915 -1.711 33.131 1.00 95.12 116 ASP A O 1
ATOM 883 N N . ILE A 1 117 ? -21.090 -0.703 33.985 1.00 97.75 117 ILE A N 1
ATOM 884 C CA . ILE A 1 117 ? -20.946 0.313 32.936 1.00 97.75 117 ILE A CA 1
ATOM 885 C C . ILE A 1 117 ? -19.467 0.434 32.570 1.00 97.75 117 ILE A C 1
ATOM 887 O O . ILE A 1 117 ? -18.646 0.892 33.370 1.00 97.75 117 ILE A O 1
ATOM 891 N N . ALA A 1 118 ? -19.149 0.080 31.327 1.00 98.25 118 ALA A N 1
ATOM 892 C CA . ALA A 1 118 ? -17.794 0.096 30.800 1.00 98.25 118 ALA A CA 1
ATOM 893 C C . ALA A 1 118 ? -17.625 1.157 29.710 1.00 98.25 118 ALA A C 1
ATOM 895 O O . ALA A 1 118 ? -18.488 1.340 28.849 1.00 98.25 118 ALA A O 1
ATOM 896 N N . VAL A 1 119 ? -16.468 1.810 29.712 1.00 98.69 119 VAL A N 1
ATOM 897 C CA . VAL A 1 119 ? -15.995 2.674 28.631 1.00 98.69 119 VAL A CA 1
ATOM 898 C C . VAL A 1 119 ? -14.856 1.981 27.902 1.00 98.69 119 VAL A C 1
ATOM 900 O O . VAL A 1 119 ? -13.885 1.550 28.522 1.00 98.69 119 VAL A O 1
ATOM 903 N N . VAL A 1 120 ? -14.944 1.948 26.576 1.00 98.75 120 VAL A N 1
ATOM 904 C CA . VAL A 1 120 ? -13.835 1.581 25.690 1.00 98.75 120 VAL A CA 1
ATOM 905 C C . VAL A 1 120 ? -13.448 2.817 24.899 1.00 98.75 120 VAL A C 1
ATOM 907 O O . VAL A 1 120 ? -14.289 3.377 24.196 1.00 98.75 120 VAL A O 1
ATOM 910 N N . THR A 1 121 ? -12.205 3.273 25.029 1.00 98.75 121 THR A N 1
ATOM 911 C CA . THR A 1 121 ? -11.750 4.528 24.415 1.00 98.75 121 THR A CA 1
ATOM 912 C C . THR A 1 121 ? -10.345 4.416 23.837 1.00 98.75 121 THR A C 1
ATOM 914 O O . THR A 1 121 ? -9.552 3.564 24.233 1.00 98.75 121 THR A O 1
ATOM 917 N N . GLY A 1 122 ? -10.026 5.301 22.905 1.00 98.25 122 GLY A N 1
ATOM 918 C CA . GLY A 1 122 ? -8.694 5.441 22.342 1.00 98.25 122 GLY A CA 1
ATOM 919 C C . GLY A 1 122 ? -8.554 6.755 21.587 1.00 98.25 122 GLY A C 1
ATOM 920 O O . GLY A 1 122 ? -9.544 7.414 21.255 1.00 98.25 122 GLY A O 1
ATOM 921 N N . GLY A 1 123 ? -7.319 7.162 21.319 1.00 96.75 123 GLY A N 1
ATOM 922 C CA . GLY A 1 123 ? -7.045 8.411 20.629 1.00 96.75 123 GLY A CA 1
ATOM 923 C C . GLY A 1 123 ? -5.564 8.713 20.497 1.00 96.75 123 GLY A C 1
ATOM 924 O O . GLY A 1 123 ? -4.743 8.190 21.241 1.00 96.75 123 GLY A O 1
ATOM 925 N N . GLU A 1 124 ? -5.239 9.570 19.539 1.00 95.94 124 GLU A N 1
ATOM 926 C CA . GLU A 1 124 ? -3.879 9.995 19.225 1.00 95.94 124 GLU A CA 1
ATOM 927 C C . GLU A 1 124 ? -3.815 11.500 19.044 1.00 95.94 124 GLU A C 1
ATOM 929 O O . GLU A 1 124 ? -4.761 12.092 18.528 1.00 95.94 124 GLU A O 1
ATOM 934 N N . SER A 1 125 ? -2.662 12.079 19.380 1.00 95.75 125 SER A N 1
ATOM 935 C CA . SER A 1 125 ? -2.319 13.486 19.144 1.00 95.75 125 SER A CA 1
ATOM 936 C C . SER A 1 125 ? -1.032 13.617 18.324 1.00 95.75 125 SER A C 1
ATOM 938 O O . SER A 1 125 ? -0.187 14.473 18.594 1.00 95.75 125 SER A O 1
ATOM 940 N N . LEU A 1 126 ? -0.832 12.737 17.337 1.00 93.44 126 LEU A N 1
ATOM 941 C CA . LEU A 1 126 ? 0.391 12.697 16.526 1.00 93.44 126 LEU A CA 1
ATOM 942 C C . LEU A 1 126 ? 0.580 13.981 15.705 1.00 93.44 126 LEU A C 1
ATOM 944 O O . LEU A 1 126 ? 1.709 14.446 15.551 1.00 93.44 126 LEU A O 1
ATOM 948 N N . GLY A 1 127 ? -0.505 14.589 15.214 1.00 92.94 127 GLY A N 1
ATOM 949 C CA . GLY A 1 127 ? -0.442 15.874 14.508 1.00 92.94 127 GLY A CA 1
ATOM 950 C C . GLY A 1 127 ? 0.115 17.002 15.388 1.00 92.94 127 GLY A C 1
ATOM 951 O O . GLY A 1 127 ? 0.999 17.755 14.966 1.00 92.94 127 GLY A O 1
ATOM 952 N N . SER A 1 128 ? -0.360 17.082 16.632 1.00 93.94 128 SER A N 1
ATOM 953 C CA . SER A 1 128 ? 0.113 18.034 17.637 1.00 93.94 128 SER A CA 1
ATOM 954 C C . SER A 1 128 ? 1.541 17.729 18.082 1.00 93.94 128 SER A C 1
ATOM 956 O O . SER A 1 128 ? 2.378 18.629 18.048 1.00 93.94 128 SER A O 1
ATOM 958 N N . LEU A 1 129 ? 1.862 16.473 18.415 1.00 91.00 129 LEU A N 1
ATOM 959 C CA . LEU A 1 129 ? 3.206 16.084 18.853 1.00 91.00 129 LEU A CA 1
ATOM 960 C C . LEU A 1 129 ? 4.265 16.407 17.792 1.00 91.00 129 LEU A C 1
ATOM 962 O O . LEU A 1 129 ? 5.292 17.000 18.108 1.00 91.00 129 LEU A O 1
ATOM 966 N N . VAL A 1 130 ? 4.020 16.072 16.521 1.00 90.56 130 VAL A N 1
ATOM 967 C CA . VAL A 1 130 ? 4.963 16.388 15.433 1.00 90.56 130 VAL A CA 1
ATOM 968 C C . VAL A 1 130 ? 5.201 17.898 15.322 1.00 90.56 130 VAL A C 1
ATOM 970 O O . VAL A 1 130 ? 6.317 18.322 15.017 1.00 90.56 130 VAL A O 1
ATOM 973 N N . SER A 1 131 ? 4.176 18.716 15.565 1.00 92.44 131 SER A N 1
ATOM 974 C CA . SER A 1 131 ? 4.284 20.180 15.529 1.00 92.44 131 SER A CA 1
ATOM 975 C C . SER A 1 131 ? 5.080 20.719 16.726 1.00 92.44 131 SER A C 1
ATOM 977 O O . SER A 1 131 ? 5.953 21.566 16.541 1.00 92.44 131 SER A O 1
ATOM 979 N N . LEU A 1 132 ? 4.863 20.160 17.920 1.00 92.12 132 LEU A N 1
ATOM 980 C CA . LEU A 1 132 ? 5.605 20.473 19.148 1.00 92.12 132 LEU A CA 1
ATOM 981 C C . LEU A 1 132 ? 7.094 20.112 19.036 1.00 92.12 132 LEU A C 1
ATOM 983 O O . LEU A 1 132 ? 7.956 20.958 19.279 1.00 92.12 132 LEU A O 1
ATOM 987 N N . LEU A 1 133 ? 7.407 18.896 18.574 1.00 88.94 133 LEU A N 1
ATOM 988 C CA . LEU A 1 133 ? 8.787 18.434 18.391 1.00 88.94 133 LEU A CA 1
ATOM 989 C C . LEU A 1 133 ? 9.548 19.295 17.374 1.00 88.94 133 LEU A C 1
ATOM 991 O O . LEU A 1 133 ? 10.711 19.628 17.593 1.00 88.94 133 LEU A O 1
ATOM 995 N N . LYS A 1 134 ? 8.894 19.719 16.282 1.00 90.25 134 LYS A N 1
ATOM 996 C CA . LYS A 1 134 ? 9.487 20.657 15.308 1.00 90.25 134 LYS A CA 1
ATOM 997 C C . LYS A 1 134 ? 9.799 22.028 15.907 1.00 90.25 134 LYS A C 1
ATOM 999 O O . LYS A 1 134 ? 10.722 22.684 15.433 1.00 90.25 134 LYS A O 1
ATOM 1004 N N . ALA A 1 135 ? 9.046 22.451 16.918 1.00 92.69 135 ALA A N 1
ATOM 1005 C CA . ALA A 1 135 ? 9.287 23.686 17.655 1.00 92.69 135 ALA A CA 1
ATOM 1006 C C . ALA A 1 135 ? 10.294 23.520 18.809 1.00 92.69 135 ALA A C 1
ATOM 1008 O O . ALA A 1 135 ? 10.558 24.483 19.525 1.00 92.69 135 ALA A O 1
ATOM 1009 N N . GLY A 1 136 ? 10.862 22.323 19.003 1.00 91.56 136 GLY A N 1
ATOM 1010 C CA . GLY A 1 136 ? 11.787 22.034 20.101 1.00 91.56 136 GLY A CA 1
ATOM 1011 C C . GLY A 1 136 ? 11.112 21.919 21.471 1.00 91.56 136 GLY A C 1
ATOM 1012 O O . GLY A 1 136 ? 11.798 21.977 22.488 1.00 91.56 136 GLY A O 1
ATOM 1013 N N . ILE A 1 137 ? 9.785 21.761 21.514 1.00 90.75 137 ILE A N 1
ATOM 1014 C CA . ILE A 1 137 ? 9.021 21.612 22.755 1.00 90.75 137 ILE A CA 1
ATOM 1015 C C . ILE A 1 137 ? 8.907 20.124 23.069 1.00 90.75 137 ILE A C 1
ATOM 1017 O O . ILE A 1 137 ? 8.203 19.389 22.378 1.00 90.75 137 ILE A O 1
ATOM 1021 N N . GLN A 1 138 ? 9.613 19.691 24.111 1.00 84.44 138 GLN A N 1
ATOM 1022 C CA . GLN A 1 138 ? 9.576 18.306 24.576 1.00 84.44 138 GLN A CA 1
ATOM 1023 C C . GLN A 1 138 ? 8.448 18.077 25.581 1.00 84.44 138 GLN A C 1
ATOM 1025 O O . GLN A 1 138 ? 7.724 17.106 25.423 1.00 84.44 138 GLN A O 1
ATOM 1030 N N . ASP A 1 139 ? 8.254 18.981 26.545 1.00 86.56 139 ASP A N 1
ATOM 1031 C CA . ASP A 1 139 ? 7.224 18.868 27.585 1.00 86.56 139 ASP A CA 1
ATOM 1032 C C . ASP A 1 139 ? 6.207 20.013 27.453 1.00 86.56 139 ASP A C 1
ATOM 1034 O O . ASP A 1 139 ? 6.440 21.118 27.956 1.00 86.56 139 ASP A O 1
ATOM 1038 N N . PRO A 1 140 ? 5.092 19.801 26.730 1.00 89.94 140 PRO A N 1
ATOM 1039 C CA . PRO A 1 140 ? 4.091 20.836 26.518 1.00 89.94 140 PRO A CA 1
ATOM 1040 C C . PRO A 1 140 ? 3.400 21.211 27.830 1.00 89.94 140 PRO A C 1
ATOM 1042 O O . PRO A 1 140 ? 3.023 20.355 28.633 1.00 89.94 140 PRO A O 1
ATOM 1045 N N . GLN A 1 141 ? 3.178 22.507 28.040 1.00 88.12 141 GLN A N 1
ATOM 1046 C CA . GLN A 1 141 ? 2.480 22.989 29.227 1.00 88.12 141 GLN A CA 1
ATOM 1047 C C . GLN A 1 141 ? 1.041 22.444 29.274 1.00 88.12 141 GLN A C 1
ATOM 1049 O O . GLN A 1 141 ? 0.293 22.547 28.306 1.00 88.12 141 GLN A O 1
ATOM 1054 N N . GLY A 1 142 ? 0.638 21.901 30.426 1.00 88.00 142 GLY A N 1
ATOM 1055 C CA . GLY A 1 142 ? -0.721 21.394 30.650 1.00 88.00 142 GLY A CA 1
ATOM 1056 C C . GLY A 1 142 ? -0.973 19.972 30.144 1.00 88.00 142 GLY A C 1
ATOM 1057 O O . GLY A 1 142 ? -2.069 19.456 30.362 1.00 88.00 142 GLY A O 1
ATOM 1058 N N . TRP A 1 143 ? 0.016 19.334 29.513 1.00 93.94 143 TRP A N 1
ATOM 1059 C CA . TRP A 1 143 ? -0.007 17.895 29.259 1.00 93.94 143 TRP A CA 1
ATOM 1060 C C . TRP A 1 143 ? 0.397 17.140 30.526 1.00 93.94 143 TRP A C 1
ATOM 1062 O O . TRP A 1 143 ? 1.103 17.671 31.389 1.00 93.94 143 TRP A O 1
ATOM 1072 N N . THR A 1 144 ? -0.058 15.896 30.654 1.00 94.56 144 THR A N 1
ATOM 1073 C CA . THR A 1 144 ? 0.336 15.037 31.773 1.00 94.56 144 THR A CA 1
ATOM 1074 C C . THR A 1 144 ? 1.841 14.778 31.727 1.00 94.56 144 THR A C 1
ATOM 1076 O O . THR A 1 144 ? 2.389 14.492 30.661 1.00 94.56 144 THR A O 1
ATOM 1079 N N . ALA A 1 145 ? 2.515 14.870 32.876 1.00 91.19 145 ALA A N 1
ATOM 1080 C CA . ALA A 1 145 ? 3.948 14.602 32.965 1.00 91.19 145 ALA A CA 1
ATOM 1081 C C . ALA A 1 145 ? 4.269 13.170 32.509 1.00 91.19 145 ALA A C 1
ATOM 1083 O O . ALA A 1 145 ? 3.548 12.226 32.843 1.00 91.19 145 ALA A O 1
ATOM 1084 N N . ARG A 1 146 ? 5.355 13.016 31.745 1.00 89.75 146 ARG A N 1
ATOM 1085 C CA . ARG A 1 146 ? 5.813 11.705 31.276 1.00 89.75 146 ARG A CA 1
ATOM 1086 C C . ARG A 1 146 ? 6.436 10.912 32.428 1.00 89.75 146 ARG A C 1
ATOM 1088 O O . ARG A 1 146 ? 7.101 11.516 33.272 1.00 89.75 146 ARG A O 1
ATOM 1095 N N . PRO A 1 147 ? 6.282 9.578 32.451 1.00 89.31 147 PRO A N 1
ATOM 1096 C CA . PRO A 1 147 ? 7.056 8.735 33.354 1.00 89.31 147 PRO A CA 1
ATOM 1097 C C . PRO A 1 147 ? 8.561 8.908 33.105 1.00 89.31 147 PRO A C 1
ATOM 1099 O O . PRO A 1 147 ? 8.999 9.048 31.959 1.00 89.31 147 PRO A O 1
ATOM 1102 N N . GLU A 1 148 ? 9.360 8.897 34.173 1.00 84.88 148 GLU A N 1
ATOM 1103 C CA . GLU A 1 148 ? 10.806 9.117 34.080 1.00 84.88 148 GLU A CA 1
ATOM 1104 C C . GLU A 1 148 ? 11.470 8.072 33.165 1.00 84.88 148 GLU A C 1
ATOM 1106 O O . GLU A 1 148 ? 11.272 6.867 33.316 1.00 84.88 148 GLU A O 1
ATOM 1111 N N . GLY A 1 149 ? 12.249 8.542 32.185 1.00 79.81 149 GLY A N 1
ATOM 1112 C CA . GLY A 1 149 ? 12.994 7.684 31.259 1.00 79.81 149 GLY A CA 1
ATOM 1113 C C . GLY A 1 149 ? 12.165 6.975 30.179 1.00 79.81 149 GLY A C 1
ATOM 1114 O O . GLY A 1 149 ? 12.724 6.137 29.473 1.00 79.81 149 GLY A O 1
ATOM 1115 N N . GLN A 1 150 ? 10.871 7.283 30.018 1.00 82.88 150 GLN A N 1
ATOM 1116 C CA . GLN A 1 150 ? 10.039 6.678 28.971 1.00 82.88 150 GLN A CA 1
ATOM 1117 C C . GLN A 1 150 ? 9.924 7.547 27.710 1.00 82.88 150 GLN A C 1
ATOM 1119 O O . GLN A 1 150 ? 9.418 8.668 27.743 1.00 82.88 150 GLN A O 1
ATOM 1124 N N . GLU A 1 151 ? 10.327 6.974 26.575 1.00 83.62 151 GLU A N 1
ATOM 1125 C CA . GLU A 1 151 ? 10.054 7.502 25.235 1.00 83.62 151 GLU A CA 1
ATOM 1126 C C . GLU A 1 151 ? 8.628 7.134 24.792 1.00 83.62 151 GLU A C 1
ATOM 1128 O O . GLU A 1 151 ? 8.168 6.008 25.013 1.00 83.62 151 GLU A O 1
ATOM 1133 N N . SER A 1 152 ? 7.945 8.045 24.096 1.00 85.69 152 SER A N 1
ATOM 1134 C CA . SER A 1 152 ? 6.730 7.713 23.344 1.00 85.69 152 SER A CA 1
ATOM 1135 C C . SER A 1 152 ? 7.029 6.675 22.260 1.00 85.69 152 SER A C 1
ATOM 1137 O O . SER A 1 152 ? 8.147 6.579 21.753 1.00 85.69 152 SER A O 1
ATOM 1139 N N . PHE A 1 153 ? 6.020 5.918 21.833 1.00 84.69 153 PHE A N 1
ATOM 1140 C CA . PHE A 1 153 ? 6.198 4.943 20.755 1.00 84.69 153 PHE A CA 1
ATOM 1141 C C . PHE A 1 153 ? 6.688 5.598 19.455 1.00 84.69 153 PHE A C 1
ATOM 1143 O O . PHE A 1 153 ? 7.522 5.030 18.755 1.00 84.69 153 PHE A O 1
ATOM 1150 N N . LEU A 1 154 ? 6.213 6.812 19.136 1.00 84.69 154 LEU A N 1
ATOM 1151 C CA . LEU A 1 154 ? 6.705 7.561 17.977 1.00 84.69 154 LEU A CA 1
ATOM 1152 C C . LEU A 1 154 ? 8.208 7.852 18.092 1.00 84.69 154 LEU A C 1
ATOM 1154 O O . LEU A 1 154 ? 8.938 7.657 17.121 1.00 84.69 154 LEU A O 1
ATOM 1158 N N . GLU A 1 155 ? 8.673 8.303 19.258 1.00 83.31 155 GLU A N 1
ATOM 1159 C CA . GLU A 1 155 ? 10.101 8.520 19.514 1.00 83.31 155 GLU A CA 1
ATOM 1160 C C . GLU A 1 155 ? 10.876 7.208 19.352 1.00 83.31 155 GLU A C 1
ATOM 1162 O O . GLU A 1 155 ? 11.856 7.185 18.611 1.00 83.31 155 GLU A O 1
ATOM 1167 N N . GLN A 1 156 ? 10.374 6.097 19.899 1.00 83.00 156 GLN A N 1
ATOM 1168 C CA . GLN A 1 156 ? 11.005 4.783 19.748 1.00 83.00 156 GLN A CA 1
ATOM 1169 C C . GLN A 1 156 ? 11.050 4.295 18.289 1.00 83.00 156 GLN A C 1
ATOM 1171 O O . GLN A 1 156 ? 12.001 3.630 17.867 1.00 83.00 156 GLN A O 1
ATOM 1176 N N . MET A 1 157 ? 10.036 4.623 17.482 1.00 77.12 157 MET A N 1
ATOM 1177 C CA . MET A 1 157 ? 10.030 4.350 16.042 1.00 77.12 157 MET A CA 1
ATOM 1178 C C . MET A 1 157 ? 11.073 5.190 15.295 1.00 77.12 157 MET A C 1
ATOM 1180 O O . MET A 1 157 ? 11.687 4.687 14.351 1.00 77.12 157 MET A O 1
ATOM 1184 N N . ILE A 1 158 ? 11.267 6.450 15.701 1.00 76.06 158 ILE A N 1
ATOM 1185 C CA . ILE A 1 158 ? 12.237 7.380 15.105 1.00 76.06 158 ILE A CA 1
ATOM 1186 C C . ILE A 1 158 ? 13.672 6.984 15.475 1.00 76.06 158 ILE A C 1
ATOM 1188 O O . ILE A 1 158 ? 14.533 6.942 14.597 1.00 76.06 158 ILE A O 1
ATOM 1192 N N . THR A 1 159 ? 13.935 6.685 16.749 1.00 74.38 159 THR A N 1
ATOM 1193 C CA . THR A 1 159 ? 15.261 6.282 17.252 1.00 74.38 159 THR A CA 1
ATOM 1194 C C . THR A 1 159 ? 15.592 4.829 16.911 1.00 74.38 159 THR A C 1
ATOM 1196 O O . THR A 1 159 ? 16.759 4.440 16.885 1.00 74.38 159 THR A O 1
ATOM 1199 N N . GLY A 1 160 ? 14.572 4.019 16.618 1.00 68.00 160 GLY A N 1
ATOM 1200 C CA . GLY A 1 160 ? 14.698 2.586 16.375 1.00 68.00 160 GLY A CA 1
ATOM 1201 C C . GLY A 1 160 ? 14.812 1.750 17.653 1.00 68.00 160 GLY A C 1
ATOM 1202 O O . GLY A 1 160 ? 15.053 0.547 17.539 1.00 68.00 160 GLY A O 1
ATOM 1203 N N . SER A 1 161 ? 14.622 2.345 18.838 1.00 70.88 161 SER A N 1
ATOM 1204 C CA . SER A 1 161 ? 14.712 1.670 20.143 1.00 70.88 161 SER A CA 1
ATOM 1205 C C . SER A 1 161 ? 13.605 0.629 20.368 1.00 70.88 161 SER A C 1
ATOM 1207 O O . SER A 1 161 ? 13.821 -0.329 21.105 1.00 70.88 161 SER A O 1
ATOM 1209 N N . TYR A 1 162 ? 12.474 0.728 19.654 1.00 67.56 162 TYR A N 1
ATOM 1210 C CA . TYR A 1 162 ? 11.378 -0.258 19.692 1.00 67.56 162 TYR A CA 1
ATOM 1211 C C . TYR A 1 162 ? 11.757 -1.640 19.109 1.00 67.56 162 TYR A C 1
ATOM 1213 O O . TYR A 1 162 ? 11.064 -2.637 19.308 1.00 67.56 162 TYR A O 1
ATOM 1221 N N . ARG A 1 163 ? 12.840 -1.737 18.330 1.00 61.66 163 ARG A N 1
ATOM 1222 C CA . ARG A 1 163 ? 13.122 -2.931 17.520 1.00 61.66 163 ARG A CA 1
ATOM 1223 C C . ARG A 1 163 ? 13.741 -4.057 18.355 1.00 61.66 163 ARG A C 1
ATOM 1225 O O . ARG A 1 163 ? 14.940 -4.045 18.633 1.00 61.66 163 ARG A O 1
ATOM 1232 N N . ALA A 1 164 ? 12.950 -5.088 18.663 1.00 62.72 164 ALA A N 1
ATOM 1233 C CA . ALA A 1 164 ? 13.478 -6.379 19.107 1.00 62.72 164 ALA A CA 1
ATOM 1234 C C . ALA A 1 164 ? 14.490 -6.920 18.078 1.00 62.72 164 ALA A C 1
ATOM 1236 O O . ALA A 1 164 ? 14.281 -6.780 16.874 1.00 62.72 164 ALA A O 1
ATOM 1237 N N . LYS A 1 165 ? 15.587 -7.548 18.526 1.00 71.19 165 LYS A N 1
ATOM 1238 C CA . LYS A 1 165 ? 16.609 -8.133 17.635 1.00 71.19 165 LYS A CA 1
ATOM 1239 C C . LYS A 1 165 ? 16.080 -9.402 16.951 1.00 71.19 165 LYS A C 1
ATOM 1241 O O . LYS A 1 165 ? 16.441 -10.509 17.331 1.00 71.19 165 LYS A O 1
ATOM 1246 N N . THR A 1 166 ? 15.226 -9.235 15.948 1.00 82.75 166 THR A N 1
ATOM 1247 C CA . THR A 1 166 ? 14.673 -10.320 15.120 1.00 82.75 166 THR A CA 1
ATOM 1248 C C . THR A 1 166 ? 15.418 -10.445 13.791 1.00 82.75 166 THR A C 1
ATOM 1250 O O . THR A 1 166 ? 16.098 -9.507 13.358 1.00 82.75 166 THR A O 1
ATOM 1253 N N . ILE A 1 167 ? 15.244 -11.570 13.091 1.00 85.06 167 ILE A N 1
ATOM 1254 C CA . ILE A 1 167 ? 15.757 -11.747 11.722 1.00 85.06 167 ILE A CA 1
ATOM 1255 C C . ILE A 1 167 ? 15.252 -10.631 10.798 1.00 85.06 167 ILE A C 1
ATOM 1257 O O . ILE A 1 167 ? 16.053 -10.014 10.097 1.00 85.06 167 ILE A O 1
ATOM 1261 N N . GLY A 1 168 ? 13.963 -10.287 10.863 1.00 84.06 168 GLY A N 1
ATOM 1262 C CA . GLY A 1 168 ? 13.402 -9.162 10.112 1.00 84.06 168 GLY A CA 1
ATOM 1263 C C . GLY A 1 168 ? 14.183 -7.864 10.329 1.00 84.06 168 GLY A C 1
ATOM 1264 O O . GLY A 1 168 ? 14.614 -7.229 9.367 1.00 84.06 168 GLY A O 1
ATOM 1265 N N . THR A 1 169 ? 14.472 -7.497 11.583 1.00 83.81 169 THR A N 1
ATOM 1266 C CA . THR A 1 169 ? 15.258 -6.282 11.875 1.00 83.81 169 THR A CA 1
ATOM 1267 C C . THR A 1 169 ? 16.702 -6.362 11.387 1.00 83.81 169 THR A C 1
ATOM 1269 O O . THR A 1 169 ? 17.199 -5.379 10.835 1.00 83.81 169 THR A O 1
ATOM 1272 N N . LYS A 1 170 ? 17.353 -7.528 11.504 1.00 85.75 170 LYS A N 1
ATOM 1273 C CA . LYS A 1 170 ? 18.707 -7.776 10.981 1.00 85.75 170 LYS A CA 1
ATOM 1274 C C . LYS A 1 170 ? 18.772 -7.567 9.467 1.00 85.75 170 LYS A C 1
ATOM 1276 O O . LYS A 1 170 ? 19.728 -6.986 8.961 1.00 85.75 170 LYS A O 1
ATOM 1281 N N . HIS A 1 171 ? 17.720 -7.974 8.765 1.00 86.00 171 HIS A N 1
ATOM 1282 C CA . HIS A 1 171 ? 17.551 -7.784 7.330 1.00 86.00 171 HIS A CA 1
ATOM 1283 C C . HIS A 1 171 ? 16.821 -6.475 6.978 1.00 86.00 171 HIS A C 1
ATOM 1285 O O . HIS A 1 171 ? 16.423 -6.276 5.840 1.00 86.00 171 HIS A O 1
ATOM 1291 N N . GLY A 1 172 ? 16.611 -5.536 7.905 1.00 85.94 172 GLY A N 1
ATOM 1292 C CA . GLY A 1 172 ? 15.936 -4.264 7.607 1.00 85.94 172 GLY A CA 1
ATOM 1293 C C . GLY A 1 172 ? 14.476 -4.383 7.133 1.00 85.94 172 GLY A C 1
ATOM 1294 O O . GLY A 1 172 ? 13.911 -3.403 6.657 1.00 85.94 172 GLY A O 1
ATOM 1295 N N . VAL A 1 173 ? 13.842 -5.548 7.266 1.00 88.62 173 VAL A N 1
ATOM 1296 C CA . VAL A 1 173 ? 12.413 -5.767 7.020 1.00 88.62 173 VAL A CA 1
ATOM 1297 C C . VAL A 1 173 ? 11.702 -5.657 8.373 1.00 88.62 173 VAL A C 1
ATOM 1299 O O . VAL A 1 173 ? 11.581 -6.615 9.128 1.00 88.62 173 VAL A O 1
ATOM 1302 N N . SER A 1 174 ? 11.328 -4.446 8.773 1.00 83.69 174 SER A N 1
ATOM 1303 C CA . SER A 1 174 ? 10.808 -4.207 10.134 1.00 83.69 174 SER A CA 1
ATOM 1304 C C . SER A 1 174 ? 9.701 -3.166 10.208 1.00 83.69 174 SER A C 1
ATOM 1306 O O . SER A 1 174 ? 9.266 -2.800 11.296 1.00 83.69 174 SER A O 1
ATOM 1308 N N . GLN A 1 175 ? 9.258 -2.660 9.061 1.00 88.38 175 GLN A N 1
ATOM 1309 C CA . GLN A 1 175 ? 8.245 -1.619 8.968 1.00 88.38 175 GLN A CA 1
ATOM 1310 C C . GLN A 1 175 ? 7.027 -2.154 8.211 1.00 88.38 175 GLN A C 1
ATOM 1312 O O . GLN A 1 175 ? 7.191 -2.974 7.302 1.00 88.38 175 GLN A O 1
ATOM 1317 N N . PRO A 1 176 ? 5.807 -1.667 8.513 1.00 91.75 176 PRO A N 1
ATOM 1318 C CA . PRO A 1 176 ? 4.610 -2.088 7.789 1.00 91.75 176 PRO A CA 1
ATOM 1319 C C . PRO A 1 176 ? 4.730 -1.832 6.285 1.00 91.75 176 PRO A C 1
ATOM 1321 O O . PRO A 1 176 ? 4.372 -2.686 5.476 1.00 91.75 176 PRO A O 1
ATOM 1324 N N . ILE A 1 177 ? 5.363 -0.715 5.918 1.00 93.56 177 ILE A N 1
ATOM 1325 C CA . ILE A 1 177 ? 5.667 -0.358 4.530 1.00 93.56 177 ILE A CA 1
ATOM 1326 C C . ILE A 1 177 ? 6.579 -1.365 3.812 1.00 93.56 177 ILE A C 1
ATOM 1328 O O . ILE A 1 177 ? 6.686 -1.286 2.600 1.00 93.56 177 ILE A O 1
ATOM 1332 N N . HIS A 1 178 ? 7.217 -2.316 4.508 1.00 94.06 178 HIS A N 1
ATOM 1333 C CA . HIS A 1 178 ? 8.000 -3.388 3.881 1.00 94.06 178 HIS A CA 1
ATOM 1334 C C . HIS A 1 178 ? 7.180 -4.678 3.732 1.00 94.06 178 HIS A C 1
ATOM 1336 O O . HIS A 1 178 ? 7.238 -5.324 2.691 1.00 94.06 178 HIS A O 1
ATOM 1342 N N . VAL A 1 179 ? 6.393 -5.052 4.747 1.00 95.50 179 VAL A N 1
ATOM 1343 C CA . VAL A 1 179 ? 5.716 -6.364 4.787 1.00 95.50 179 VAL A CA 1
ATOM 1344 C C . VAL A 1 179 ? 4.365 -6.354 4.069 1.00 95.50 179 VAL A C 1
ATOM 1346 O O . VAL A 1 179 ? 4.066 -7.280 3.322 1.00 95.50 179 VAL A O 1
ATOM 1349 N N . TYR A 1 180 ? 3.547 -5.308 4.219 1.00 97.62 180 TYR A N 1
ATOM 1350 C CA . TYR A 1 180 ? 2.253 -5.250 3.525 1.00 97.62 180 TYR A CA 1
ATOM 1351 C C . TYR A 1 180 ? 2.388 -5.271 1.988 1.00 97.62 180 TYR A C 1
ATOM 1353 O O . TYR A 1 180 ? 1.612 -5.982 1.347 1.00 97.62 180 TYR A O 1
ATOM 1361 N N . PRO A 1 181 ? 3.367 -4.583 1.361 1.00 97.31 181 PRO A N 1
ATOM 1362 C CA . PRO A 1 181 ? 3.596 -4.742 -0.075 1.00 97.31 181 PRO A CA 1
ATOM 1363 C C . PRO A 1 181 ? 4.055 -6.145 -0.488 1.00 97.31 181 PRO A C 1
ATOM 1365 O O . PRO A 1 181 ? 3.780 -6.561 -1.608 1.00 97.31 181 PRO A O 1
ATOM 1368 N N . MET A 1 182 ? 4.724 -6.900 0.391 1.00 96.62 182 MET A N 1
ATOM 1369 C CA . MET A 1 182 ? 5.068 -8.297 0.098 1.00 96.62 182 MET A CA 1
ATOM 1370 C C . MET A 1 182 ? 3.813 -9.168 -0.009 1.00 96.62 182 MET A C 1
ATOM 1372 O O . MET A 1 182 ? 3.751 -10.029 -0.884 1.00 96.62 182 MET A O 1
ATOM 1376 N N . TYR A 1 183 ? 2.793 -8.931 0.822 1.00 98.00 183 TYR A N 1
ATOM 1377 C CA . TYR A 1 183 ? 1.502 -9.607 0.658 1.00 98.00 183 TYR A CA 1
ATOM 1378 C C . TYR A 1 183 ? 0.771 -9.156 -0.612 1.00 98.00 183 TYR A C 1
ATOM 1380 O O . TYR A 1 183 ? 0.156 -9.963 -1.298 1.00 98.00 183 TYR A O 1
ATOM 1388 N N . GLU A 1 184 ? 0.876 -7.880 -0.977 1.00 97.94 184 GLU A N 1
ATOM 1389 C CA . GLU A 1 184 ? 0.303 -7.367 -2.226 1.00 97.94 184 GLU A CA 1
ATOM 1390 C C . GLU A 1 184 ? 0.940 -8.023 -3.454 1.00 97.94 184 GLU A C 1
ATOM 1392 O O . GLU A 1 184 ? 0.244 -8.556 -4.315 1.00 97.94 184 GLU A O 1
ATOM 1397 N N . ASN A 1 185 ? 2.272 -8.051 -3.516 1.00 95.88 185 ASN A N 1
ATOM 1398 C CA . ASN A 1 185 ? 2.999 -8.694 -4.606 1.00 95.88 185 ASN A CA 1
ATOM 1399 C C . ASN A 1 185 ? 2.841 -10.221 -4.589 1.00 95.88 185 ASN A C 1
ATOM 1401 O O . ASN A 1 185 ? 2.792 -10.831 -5.657 1.00 95.88 185 ASN A O 1
ATOM 1405 N N . GLY A 1 186 ? 2.703 -10.831 -3.408 1.00 96.25 186 GLY A N 1
ATOM 1406 C CA . GLY A 1 186 ? 2.391 -12.250 -3.252 1.00 96.25 186 GLY A CA 1
ATOM 1407 C C . GLY A 1 186 ? 1.003 -12.595 -3.795 1.00 96.25 186 GLY A C 1
ATOM 1408 O O . GLY A 1 186 ? 0.868 -13.527 -4.590 1.00 96.25 186 GLY A O 1
ATOM 1409 N N . LEU A 1 187 ? -0.019 -11.810 -3.437 1.00 97.56 187 LEU A N 1
ATOM 1410 C CA . LEU A 1 187 ? -1.371 -11.940 -3.981 1.00 97.56 187 LEU A CA 1
ATOM 1411 C C . LEU A 1 187 ? -1.380 -11.726 -5.494 1.00 97.56 187 LEU A C 1
ATOM 1413 O O . LEU A 1 187 ? -1.924 -12.562 -6.209 1.00 97.56 187 LEU A O 1
ATOM 1417 N N . ARG A 1 188 ? -0.714 -10.676 -5.985 1.00 94.31 188 ARG A N 1
ATOM 1418 C CA . ARG A 1 188 ? -0.565 -10.383 -7.416 1.00 94.31 188 ARG A CA 1
ATOM 1419 C C . ARG A 1 188 ? 0.046 -11.560 -8.181 1.00 94.31 188 ARG A C 1
ATOM 1421 O O . ARG A 1 188 ? -0.439 -11.923 -9.252 1.00 94.31 188 ARG A O 1
ATOM 1428 N N . ALA A 1 189 ? 1.105 -12.168 -7.642 1.00 89.81 189 ALA A N 1
ATOM 1429 C CA . ALA A 1 189 ? 1.735 -13.344 -8.238 1.00 89.81 189 ALA A CA 1
ATOM 1430 C C . ALA A 1 189 ? 0.777 -14.547 -8.262 1.00 89.81 189 ALA A C 1
ATOM 1432 O O . ALA A 1 189 ? 0.656 -15.218 -9.288 1.00 89.81 189 ALA A O 1
ATOM 1433 N N . HIS A 1 190 ? 0.048 -14.785 -7.167 1.00 95.69 190 HIS A N 1
ATOM 1434 C CA . HIS A 1 190 ? -0.936 -15.863 -7.061 1.00 95.69 190 HIS A CA 1
ATOM 1435 C C . HIS A 1 190 ? -2.110 -15.697 -8.041 1.00 95.69 190 HIS A C 1
ATOM 1437 O O . HIS A 1 190 ? -2.513 -16.656 -8.701 1.00 95.69 190 HIS A O 1
ATOM 1443 N N . THR A 1 191 ? -2.645 -14.482 -8.173 1.00 91.00 191 THR A N 1
ATOM 1444 C CA . THR A 1 191 ? -3.763 -14.155 -9.075 1.00 91.00 191 THR A CA 1
ATOM 1445 C C . THR A 1 191 ? -3.323 -13.923 -10.519 1.00 91.00 191 THR A C 1
ATOM 1447 O O . THR A 1 191 ? -4.174 -13.773 -11.394 1.00 91.00 191 THR A O 1
ATOM 1450 N N . LYS A 1 192 ? -2.009 -13.933 -10.782 1.00 86.94 192 LYS A N 1
ATOM 1451 C CA . LYS A 1 192 ? -1.391 -13.646 -12.086 1.00 86.94 192 LYS A CA 1
ATOM 1452 C C . LYS A 1 192 ? -1.748 -12.259 -12.633 1.00 86.94 192 LYS A C 1
ATOM 1454 O O . LYS A 1 192 ? -1.788 -12.070 -13.846 1.00 86.94 192 LYS A O 1
ATOM 1459 N N . GLN A 1 193 ? -1.981 -11.296 -11.745 1.00 79.06 193 GLN A N 1
ATOM 1460 C CA . GLN A 1 193 ? -2.190 -9.900 -12.114 1.00 79.06 193 GLN A CA 1
ATOM 1461 C C . GLN A 1 193 ? -0.868 -9.257 -12.565 1.00 79.06 193 GLN A C 1
ATOM 1463 O O . GLN A 1 193 ? 0.209 -9.459 -11.983 1.00 79.06 193 GLN A O 1
ATOM 1468 N N . THR A 1 194 ? -0.941 -8.425 -13.599 1.00 78.06 194 THR A N 1
ATOM 1469 C CA . THR A 1 194 ? 0.153 -7.515 -13.949 1.00 78.06 194 THR A CA 1
ATOM 1470 C C . THR A 1 194 ? 0.329 -6.448 -12.861 1.00 78.06 194 THR A C 1
ATOM 1472 O O . THR A 1 194 ? -0.573 -6.187 -12.063 1.00 78.06 194 THR A O 1
ATOM 1475 N N . TYR A 1 195 ? 1.498 -5.800 -12.817 1.00 74.06 195 TYR A N 1
ATOM 1476 C CA . TYR A 1 195 ? 1.729 -4.674 -11.901 1.00 74.06 195 TYR A CA 1
ATOM 1477 C C . TYR A 1 195 ? 0.690 -3.559 -12.104 1.00 74.06 195 TYR A C 1
ATOM 1479 O O . TYR A 1 195 ? 0.135 -3.051 -11.136 1.00 74.06 195 TYR A O 1
ATOM 1487 N N . GLN A 1 196 ? 0.378 -3.227 -13.361 1.00 73.50 196 GLN A N 1
ATOM 1488 C CA . GLN A 1 196 ? -0.563 -2.159 -13.694 1.00 73.50 196 GLN A CA 1
ATOM 1489 C C . GLN A 1 196 ? -2.000 -2.488 -13.269 1.00 73.50 196 GLN A C 1
ATOM 1491 O O . GLN A 1 196 ? -2.661 -1.631 -12.688 1.00 73.50 196 GLN A O 1
ATOM 1496 N N . GLU A 1 197 ? -2.477 -3.715 -13.504 1.00 77.75 197 GLU A N 1
ATOM 1497 C CA . GLU A 1 197 ? -3.809 -4.145 -13.052 1.00 77.75 197 GLU A CA 1
ATOM 1498 C C . GLU A 1 197 ? -3.940 -4.052 -11.530 1.00 77.75 197 GLU A C 1
ATOM 1500 O O . GLU A 1 197 ? -4.917 -3.488 -11.035 1.00 77.75 197 GLU A O 1
ATOM 1505 N N . ASN A 1 198 ? -2.930 -4.529 -10.792 1.00 86.94 198 ASN A N 1
ATOM 1506 C CA . ASN A 1 198 ? -2.911 -4.447 -9.334 1.00 86.94 198 ASN A CA 1
ATOM 1507 C C . ASN A 1 198 ? -2.935 -2.991 -8.836 1.00 86.94 198 ASN A C 1
ATOM 1509 O O . ASN A 1 198 ? -3.694 -2.656 -7.925 1.00 86.94 198 ASN A O 1
ATOM 1513 N N . SER A 1 199 ? -2.127 -2.116 -9.442 1.00 83.19 199 SER A N 1
ATOM 1514 C CA . SER A 1 199 ? -2.070 -0.699 -9.069 1.00 83.19 199 SER A CA 1
ATOM 1515 C C . SER A 1 199 ? -3.379 0.033 -9.374 1.00 83.19 199 SER A C 1
ATOM 1517 O O . SER A 1 199 ? -3.829 0.828 -8.552 1.00 83.19 199 SER A O 1
ATOM 1519 N N . ILE A 1 200 ? -4.035 -0.262 -10.504 1.00 81.88 200 ILE A N 1
ATOM 1520 C CA . ILE A 1 200 ? -5.354 0.298 -10.847 1.00 81.88 200 ILE A CA 1
ATOM 1521 C C . ILE A 1 200 ? -6.424 -0.179 -9.857 1.00 81.88 200 ILE A C 1
ATOM 1523 O O . ILE A 1 200 ? -7.240 0.627 -9.411 1.00 81.88 200 ILE A O 1
ATOM 1527 N N . GLU A 1 201 ? -6.432 -1.465 -9.500 1.00 94.19 201 GLU A N 1
ATOM 1528 C CA . GLU A 1 201 ? -7.358 -2.023 -8.506 1.00 94.19 201 GLU A CA 1
ATOM 1529 C C . GLU A 1 201 ? -7.210 -1.314 -7.150 1.00 94.19 201 GLU A C 1
ATOM 1531 O O . GLU A 1 201 ? -8.198 -0.830 -6.590 1.00 94.19 201 GLU A O 1
ATOM 1536 N N . SER A 1 202 ? -5.973 -1.174 -6.662 1.00 96.62 202 SER A N 1
ATOM 1537 C CA . SER A 1 202 ? -5.666 -0.477 -5.405 1.00 96.62 202 SER A CA 1
ATOM 1538 C C . SER A 1 202 ? -6.017 1.011 -5.456 1.00 96.62 202 SER A C 1
ATOM 1540 O O . SER A 1 202 ? -6.572 1.544 -4.494 1.00 96.62 202 SER A O 1
ATOM 1542 N N . ALA A 1 203 ? -5.759 1.682 -6.583 1.00 93.31 203 ALA A N 1
ATOM 1543 C CA . ALA A 1 203 ? -6.088 3.093 -6.762 1.00 93.31 203 ALA A CA 1
ATOM 1544 C C . ALA A 1 203 ? -7.602 3.343 -6.770 1.00 93.31 203 ALA A C 1
ATOM 1546 O O . ALA A 1 203 ? -8.069 4.265 -6.105 1.00 93.31 203 ALA A O 1
ATOM 1547 N N . LYS A 1 204 ? -8.384 2.498 -7.455 1.00 97.00 204 LYS A N 1
ATOM 1548 C CA . LYS A 1 204 ? -9.855 2.578 -7.454 1.00 97.00 204 LYS A CA 1
ATOM 1549 C C . LYS A 1 204 ? -10.436 2.382 -6.057 1.00 97.00 204 LYS A C 1
ATOM 1551 O O . LYS A 1 204 ? -11.289 3.162 -5.638 1.00 97.00 204 LYS A O 1
ATOM 1556 N N . LEU A 1 205 ? -9.943 1.380 -5.327 1.00 98.25 205 LEU A N 1
ATOM 1557 C CA . LEU A 1 205 ? -10.350 1.128 -3.947 1.00 98.25 205 LEU A CA 1
ATOM 1558 C C . LEU A 1 205 ? -10.101 2.357 -3.057 1.00 98.25 205 LEU A C 1
ATOM 1560 O O . LEU A 1 205 ? -10.989 2.799 -2.330 1.00 98.25 205 LEU A O 1
ATOM 1564 N N . TYR A 1 206 ? -8.905 2.942 -3.139 1.00 97.75 206 TYR A N 1
ATOM 1565 C CA . TYR A 1 206 ? -8.536 4.072 -2.286 1.00 97.75 206 TYR A CA 1
ATOM 1566 C C . TYR A 1 206 ? -9.191 5.392 -2.714 1.00 97.75 206 TYR A C 1
ATOM 1568 O O . TYR A 1 206 ? -9.443 6.241 -1.859 1.00 97.75 206 TYR A O 1
ATOM 1576 N N . ALA A 1 207 ? -9.547 5.551 -3.992 1.00 97.75 207 ALA A N 1
ATOM 1577 C CA . ALA A 1 207 ? -10.359 6.672 -4.462 1.00 97.75 207 ALA A CA 1
ATOM 1578 C C . ALA A 1 207 ? -11.775 6.625 -3.868 1.00 97.75 207 ALA A C 1
ATOM 1580 O O . ALA A 1 207 ? -12.257 7.626 -3.338 1.00 97.75 207 ALA A O 1
ATOM 1581 N N . ALA A 1 208 ? -12.408 5.444 -3.858 1.00 97.94 208 ALA A N 1
ATOM 1582 C CA . ALA A 1 208 ? -13.708 5.250 -3.211 1.00 97.94 208 ALA A CA 1
ATOM 1583 C C . ALA A 1 208 ? -13.641 5.554 -1.702 1.00 97.94 208 ALA A C 1
ATOM 1585 O O . ALA A 1 208 ? -14.532 6.188 -1.137 1.00 97.94 208 ALA A O 1
ATOM 1586 N N . PHE A 1 209 ? -12.547 5.169 -1.046 1.00 97.94 209 PHE A N 1
ATOM 1587 C CA . PHE A 1 209 ? -12.299 5.503 0.357 1.00 97.94 209 PHE A CA 1
ATOM 1588 C C . PHE A 1 209 ? -12.095 7.008 0.570 1.00 97.94 209 PHE A C 1
ATOM 1590 O O . PHE A 1 209 ? -12.657 7.581 1.504 1.00 97.94 209 PHE A O 1
ATOM 1597 N N . SER A 1 210 ? -11.367 7.676 -0.327 1.00 98.06 210 SER A N 1
ATOM 1598 C CA . SER A 1 210 ? -11.218 9.133 -0.310 1.00 98.06 210 SER A CA 1
ATOM 1599 C C . SER A 1 210 ? -12.562 9.852 -0.433 1.00 98.06 210 SER A C 1
ATOM 1601 O O . SER A 1 210 ? -12.823 10.805 0.305 1.00 98.06 210 SER A O 1
ATOM 1603 N N . GLU A 1 211 ? -13.459 9.353 -1.288 1.00 98.00 211 GLU A N 1
ATOM 1604 C CA . GLU A 1 211 ? -14.816 9.881 -1.421 1.00 98.00 211 GLU A CA 1
ATOM 1605 C C . GLU A 1 211 ? -15.608 9.787 -0.113 1.00 98.00 211 GLU A C 1
ATOM 1607 O O . GLU A 1 211 ? -16.203 10.782 0.312 1.00 98.00 211 GLU A O 1
ATOM 1612 N N . ILE A 1 212 ? -15.580 8.635 0.557 1.00 98.06 212 ILE A N 1
ATOM 1613 C CA . ILE A 1 212 ? -16.255 8.442 1.847 1.00 98.06 212 ILE A CA 1
ATOM 1614 C C . ILE A 1 212 ? -15.693 9.416 2.894 1.00 98.06 212 ILE A C 1
ATOM 1616 O O . ILE A 1 212 ? -16.445 10.181 3.503 1.00 98.06 212 ILE A O 1
ATOM 1620 N N . ALA A 1 213 ? -14.368 9.455 3.051 1.00 98.00 213 ALA A N 1
ATOM 1621 C CA . ALA A 1 213 ? -13.710 10.298 4.045 1.00 98.00 213 ALA A CA 1
ATOM 1622 C C . ALA A 1 213 ? -13.940 11.798 3.801 1.00 98.00 213 ALA A C 1
ATOM 1624 O O . ALA A 1 213 ? -14.114 12.556 4.753 1.00 98.00 213 ALA A O 1
ATOM 1625 N N . SER A 1 214 ? -14.003 12.242 2.540 1.00 97.94 214 SER A N 1
ATOM 1626 C CA . SER A 1 214 ? -14.266 13.650 2.198 1.00 97.94 214 SER A CA 1
ATOM 1627 C C . SER A 1 214 ? -15.603 14.164 2.751 1.00 97.94 214 SER A C 1
ATOM 1629 O O . SER A 1 214 ? -15.740 15.348 3.065 1.00 97.94 214 SER A O 1
ATOM 1631 N N . LYS A 1 215 ? -16.577 13.261 2.922 1.00 97.81 215 LYS A N 1
ATOM 1632 C CA . LYS A 1 215 ? -17.942 13.552 3.383 1.00 97.81 215 LYS A CA 1
ATOM 1633 C C . LYS A 1 215 ? -18.145 13.240 4.869 1.00 97.81 215 LYS A C 1
ATOM 1635 O O . LYS A 1 215 ? -19.149 13.653 5.445 1.00 97.81 215 LYS A O 1
ATOM 1640 N N . HIS A 1 216 ? -17.212 12.533 5.506 1.00 97.56 216 HIS A N 1
ATOM 1641 C CA . HIS A 1 216 ? -17.358 12.094 6.889 1.00 97.56 216 HIS A CA 1
ATOM 1642 C C . HIS A 1 216 ? -16.917 13.182 7.878 1.00 97.56 216 HIS A C 1
ATOM 1644 O O . HIS A 1 216 ? -15.743 13.533 7.947 1.00 97.56 216 HIS A O 1
ATOM 1650 N N . HIS A 1 217 ? -17.837 13.679 8.707 1.00 95.38 217 HIS A N 1
ATOM 1651 C CA . HIS A 1 217 ? -17.616 14.816 9.616 1.00 95.38 217 HIS A CA 1
ATOM 1652 C C . HIS A 1 217 ? -16.442 14.659 10.600 1.00 95.38 217 HIS A C 1
ATOM 1654 O O . HIS A 1 217 ? -15.854 15.663 10.999 1.00 95.38 217 HIS A O 1
ATOM 1660 N N . ALA A 1 218 ? -16.088 13.433 10.998 1.00 96.06 218 ALA A N 1
ATOM 1661 C CA . ALA A 1 218 ? -14.918 13.157 11.840 1.00 96.06 218 ALA A CA 1
ATOM 1662 C C . ALA A 1 218 ? -13.595 13.013 11.057 1.00 96.06 218 ALA A C 1
ATOM 1664 O O . ALA A 1 218 ? -12.532 13.113 11.651 1.00 96.06 218 ALA A O 1
ATOM 1665 N N . ALA A 1 219 ? -13.614 12.838 9.732 1.00 97.12 219 ALA A N 1
ATOM 1666 C CA . ALA A 1 219 ? -12.397 12.588 8.957 1.00 97.12 219 ALA A CA 1
ATOM 1667 C C . ALA A 1 219 ? -11.440 13.785 8.967 1.00 97.12 219 ALA A C 1
ATOM 1669 O O . ALA A 1 219 ? -11.853 14.942 8.840 1.00 97.12 219 ALA A O 1
ATOM 1670 N N . TRP A 1 220 ? -10.138 13.530 8.995 1.00 96.25 220 TRP A N 1
ATOM 1671 C CA . TRP A 1 220 ? -9.116 14.565 8.851 1.00 96.25 220 TRP A CA 1
ATOM 1672 C C . TRP A 1 220 ? -9.246 15.353 7.538 1.00 96.25 220 TRP A C 1
ATOM 1674 O O . TRP A 1 220 ? -8.985 16.558 7.492 1.00 96.25 220 TRP A O 1
ATOM 1684 N N . ASN A 1 221 ? -9.709 14.689 6.475 1.00 95.31 221 ASN A N 1
ATOM 1685 C CA . ASN A 1 221 ? -9.948 15.291 5.163 1.00 95.31 221 ASN A CA 1
ATOM 1686 C C . ASN A 1 221 ? -11.399 15.733 4.921 1.00 95.31 221 ASN A C 1
ATOM 1688 O O . ASN A 1 221 ? -11.750 16.036 3.784 1.00 95.31 221 ASN A O 1
ATOM 1692 N N . TYR A 1 222 ? -12.224 15.825 5.967 1.00 96.75 222 TYR A N 1
ATOM 1693 C CA . TYR A 1 222 ? -13.595 16.320 5.852 1.00 96.75 222 TYR A CA 1
ATOM 1694 C C . TYR A 1 222 ? -13.666 17.668 5.115 1.00 96.75 222 TYR A C 1
ATOM 1696 O O . TYR A 1 222 ? -12.941 18.609 5.447 1.00 96.75 222 TYR A O 1
ATOM 1704 N N . GLY A 1 223 ? -14.538 17.750 4.108 1.00 96.38 223 GLY A N 1
ATOM 1705 C CA . GLY A 1 223 ? -14.753 18.942 3.286 1.00 96.38 223 GLY A CA 1
ATOM 1706 C C . GLY A 1 223 ? -13.681 19.207 2.222 1.00 96.38 223 GLY A C 1
ATOM 1707 O O . GLY A 1 223 ? -13.824 20.159 1.456 1.00 96.38 223 GLY A O 1
ATOM 1708 N N . LYS A 1 224 ? -12.620 18.393 2.137 1.00 95.25 224 LYS A N 1
ATOM 1709 C CA . LYS A 1 224 ? -11.633 18.475 1.047 1.00 95.25 224 LYS A CA 1
ATOM 1710 C C . LYS A 1 224 ? -12.126 17.688 -0.172 1.00 95.25 224 LYS A C 1
ATOM 1712 O O . LYS A 1 224 ? -12.812 16.687 0.014 1.00 95.25 224 LYS A O 1
ATOM 1717 N N . PRO A 1 225 ? -11.766 18.081 -1.407 1.00 96.44 225 PRO A N 1
ATOM 1718 C CA . PRO A 1 225 ? -12.060 17.273 -2.587 1.00 96.44 225 PRO A CA 1
ATOM 1719 C C . PRO A 1 225 ? -11.492 15.852 -2.443 1.00 96.44 225 PRO A C 1
ATOM 1721 O O . PRO A 1 225 ? -10.354 15.714 -1.979 1.00 96.44 225 PRO A O 1
ATOM 1724 N N . PRO A 1 226 ? -12.253 14.808 -2.816 1.00 96.75 226 PRO A N 1
ATOM 1725 C CA . PRO A 1 226 ? -11.734 13.451 -2.808 1.00 96.75 226 PRO A CA 1
ATOM 1726 C C . PRO A 1 226 ? -10.641 13.297 -3.861 1.00 96.75 226 PRO A C 1
ATOM 1728 O O . PRO A 1 226 ? -10.697 13.909 -4.927 1.00 96.75 226 PRO A O 1
ATOM 1731 N N . THR A 1 227 ? -9.651 12.470 -3.555 1.00 94.94 227 THR A N 1
ATOM 1732 C CA . THR A 1 227 ? -8.578 12.138 -4.489 1.00 94.94 227 THR A CA 1
ATOM 1733 C C . THR A 1 227 ? -9.063 11.085 -5.479 1.00 94.94 227 THR A C 1
ATOM 1735 O O . THR A 1 227 ? -9.590 10.045 -5.081 1.00 94.94 227 THR A O 1
ATOM 1738 N N . SER A 1 228 ? -8.880 11.358 -6.768 1.00 94.25 228 SER A N 1
ATOM 1739 C CA . SER A 1 228 ? -9.246 10.448 -7.856 1.00 94.25 228 SER A CA 1
ATOM 1740 C C . SER A 1 228 ? -8.326 9.225 -7.941 1.00 94.25 228 SER A C 1
ATOM 1742 O O . SER A 1 228 ? -7.209 9.215 -7.415 1.00 94.25 228 SER A O 1
ATOM 1744 N N . ALA A 1 229 ? -8.782 8.178 -8.635 1.00 89.56 229 ALA A N 1
ATOM 1745 C CA . ALA A 1 229 ? -7.970 6.984 -8.861 1.00 89.56 229 ALA A CA 1
ATOM 1746 C C . ALA A 1 229 ? -6.730 7.311 -9.708 1.00 89.56 229 ALA A C 1
ATOM 1748 O O . ALA A 1 229 ? -5.654 6.778 -9.455 1.00 89.56 229 ALA A O 1
ATOM 1749 N N . GLU A 1 230 ? -6.859 8.223 -10.671 1.00 78.50 230 GLU A N 1
ATOM 1750 C CA . GLU A 1 230 ? -5.768 8.705 -11.514 1.00 78.50 230 GLU A CA 1
ATOM 1751 C C . GLU A 1 230 ? -4.691 9.418 -10.685 1.00 78.50 230 GLU A C 1
ATOM 1753 O O . GLU A 1 230 ? -3.506 9.132 -10.842 1.00 78.50 230 GLU A O 1
ATOM 1758 N N . GLU A 1 231 ? -5.088 10.294 -9.756 1.00 80.62 231 GLU A N 1
ATOM 1759 C CA . GLU A 1 231 ? -4.154 10.978 -8.851 1.00 80.62 231 GLU A CA 1
ATOM 1760 C C . GLU A 1 231 ? -3.451 10.012 -7.889 1.00 80.62 231 GLU A C 1
ATOM 1762 O O . GLU A 1 231 ? -2.265 10.184 -7.606 1.00 80.62 231 GLU A O 1
ATOM 1767 N N . ILE A 1 232 ? -4.158 8.993 -7.387 1.00 87.94 232 ILE A N 1
ATOM 1768 C CA . ILE A 1 232 ? -3.574 7.969 -6.507 1.00 87.94 232 ILE A CA 1
ATOM 1769 C C . ILE A 1 232 ? -2.589 7.081 -7.278 1.00 87.94 232 ILE A C 1
ATOM 1771 O O . ILE A 1 232 ? -1.554 6.704 -6.724 1.00 87.94 232 ILE A O 1
ATOM 1775 N N . LEU A 1 233 ? -2.899 6.755 -8.537 1.00 76.62 233 LEU A N 1
ATOM 1776 C CA . LEU A 1 233 ? -2.068 5.923 -9.408 1.00 76.62 233 LEU A CA 1
ATOM 1777 C C . LEU A 1 233 ? -0.784 6.640 -9.858 1.00 76.62 233 LEU A C 1
ATOM 1779 O O . LEU A 1 233 ? 0.258 5.999 -9.972 1.00 76.62 233 LEU A O 1
ATOM 1783 N N . HIS A 1 234 ? -0.856 7.949 -10.103 1.00 75.31 234 HIS A N 1
ATOM 1784 C CA . HIS A 1 234 ? 0.260 8.768 -10.576 1.00 75.31 234 HIS A CA 1
ATOM 1785 C C . HIS A 1 234 ? 1.269 9.043 -9.447 1.00 75.31 234 HIS A C 1
ATOM 1787 O O . HIS A 1 234 ? 1.052 9.891 -8.574 1.00 75.31 234 HIS A O 1
ATOM 1793 N N . ALA A 1 235 ? 2.377 8.299 -9.442 1.00 71.56 235 ALA A N 1
ATOM 1794 C CA . ALA A 1 235 ? 3.319 8.220 -8.325 1.00 71.56 235 ALA A CA 1
ATOM 1795 C C . ALA A 1 235 ? 4.400 9.326 -8.329 1.00 71.56 235 ALA A C 1
ATOM 1797 O O . ALA A 1 235 ? 5.579 9.056 -8.079 1.00 71.56 235 ALA A O 1
ATOM 1798 N N . GLU A 1 236 ? 4.011 10.580 -8.579 1.00 60.25 236 GLU A N 1
ATOM 1799 C CA . GLU A 1 236 ? 4.935 11.711 -8.729 1.00 60.25 236 GLU A CA 1
ATOM 1800 C C . GLU A 1 236 ? 4.748 12.822 -7.686 1.00 60.25 236 GLU A C 1
ATOM 1802 O O . GLU A 1 236 ? 3.718 12.967 -7.018 1.00 60.25 236 GLU A O 1
ATOM 1807 N N . GLY A 1 237 ? 5.782 13.659 -7.551 1.00 72.12 237 GLY A N 1
ATOM 1808 C CA . GLY A 1 237 ? 5.750 14.866 -6.731 1.00 72.12 237 GLY A CA 1
ATOM 1809 C C . GLY A 1 237 ? 5.366 14.584 -5.276 1.00 72.12 237 GLY A C 1
ATOM 1810 O O . GLY A 1 237 ? 6.122 13.971 -4.520 1.00 72.12 237 GLY A O 1
ATOM 1811 N N . LYS A 1 238 ? 4.186 15.064 -4.859 1.00 80.50 238 LYS A N 1
ATOM 1812 C CA . LYS A 1 238 ? 3.679 14.846 -3.493 1.00 80.50 238 LYS A CA 1
ATOM 1813 C C . LYS A 1 238 ? 3.242 13.396 -3.256 1.00 80.50 238 LYS A C 1
ATOM 1815 O O . LYS A 1 238 ? 3.377 12.936 -2.126 1.00 80.50 238 LYS A O 1
ATOM 1820 N N . ASN A 1 239 ? 2.795 12.679 -4.290 1.00 87.50 239 ASN A N 1
ATOM 1821 C CA . ASN A 1 239 ? 2.404 11.268 -4.230 1.00 87.50 239 ASN A CA 1
ATOM 1822 C C . ASN A 1 239 ? 3.555 10.329 -4.642 1.00 87.50 239 ASN A C 1
ATOM 1824 O O . ASN A 1 239 ? 3.354 9.345 -5.342 1.00 87.50 239 ASN A O 1
ATOM 1828 N N . ARG A 1 240 ? 4.790 10.629 -4.229 1.00 84.12 240 ARG A N 1
ATOM 1829 C CA . ARG A 1 240 ? 5.958 9.798 -4.566 1.00 84.12 240 ARG A CA 1
ATOM 1830 C C . ARG A 1 240 ? 5.771 8.326 -4.166 1.00 84.12 240 ARG A C 1
ATOM 1832 O O . ARG A 1 240 ? 5.109 8.029 -3.164 1.00 84.12 240 ARG A O 1
ATOM 1839 N N . MET A 1 241 ? 6.465 7.434 -4.869 1.00 87.88 241 MET A N 1
ATOM 1840 C CA . MET A 1 241 ? 6.614 6.036 -4.461 1.00 87.88 241 MET A CA 1
ATOM 1841 C C . MET A 1 241 ? 7.270 5.927 -3.071 1.00 87.88 241 MET A C 1
ATOM 1843 O O . MET A 1 241 ? 8.240 6.634 -2.789 1.00 87.88 241 MET A O 1
ATOM 1847 N N . ILE A 1 242 ? 6.730 5.071 -2.196 1.00 93.38 242 ILE A N 1
ATOM 1848 C CA . ILE A 1 242 ? 7.327 4.755 -0.884 1.00 93.38 242 ILE A CA 1
ATOM 1849 C C . ILE A 1 242 ? 8.014 3.399 -0.952 1.00 93.38 242 ILE A C 1
ATOM 1851 O O . ILE A 1 242 ? 9.219 3.290 -0.744 1.00 93.38 242 ILE A O 1
ATOM 1855 N N . CYS A 1 243 ? 7.228 2.376 -1.262 1.00 94.88 243 CYS A N 1
ATOM 1856 C CA . CYS A 1 243 ? 7.662 1.002 -1.434 1.00 94.88 243 CYS A CA 1
ATOM 1857 C C . CYS A 1 243 ? 6.783 0.382 -2.516 1.00 94.88 243 CYS A C 1
ATOM 1859 O O . CYS A 1 243 ? 5.567 0.521 -2.419 1.00 94.88 243 CYS A O 1
ATOM 1861 N N . THR A 1 244 ? 7.329 -0.283 -3.534 1.00 89.69 244 THR A N 1
ATOM 1862 C CA . THR A 1 244 ? 6.484 -0.876 -4.586 1.00 89.69 244 THR A CA 1
ATOM 1863 C C . THR A 1 244 ? 5.518 -1.927 -4.015 1.00 89.69 244 THR A C 1
ATOM 1865 O O . THR A 1 244 ? 5.956 -2.819 -3.292 1.00 89.69 244 THR A O 1
ATOM 1868 N N . PRO A 1 245 ? 4.209 -1.878 -4.344 1.00 91.06 245 PRO A N 1
ATOM 1869 C CA . PRO A 1 245 ? 3.576 -1.046 -5.376 1.00 91.06 245 PRO A CA 1
ATOM 1870 C C . PRO A 1 245 ? 2.876 0.224 -4.846 1.00 91.06 245 PRO A C 1
ATOM 1872 O O . PRO A 1 245 ? 2.070 0.812 -5.558 1.00 91.06 245 PRO A O 1
ATOM 1875 N N . TYR A 1 246 ? 3.134 0.643 -3.608 1.00 96.19 246 TYR A N 1
ATOM 1876 C CA . TYR A 1 246 ? 2.389 1.696 -2.922 1.00 96.19 246 TYR A CA 1
ATOM 1877 C C . TYR A 1 246 ? 3.063 3.079 -2.985 1.00 96.19 246 TYR A C 1
ATOM 1879 O O . TYR A 1 246 ? 4.054 3.331 -2.279 1.00 96.19 246 TYR A O 1
ATOM 1887 N N . PRO A 1 247 ? 2.484 4.034 -3.738 1.00 91.19 247 PRO A N 1
ATOM 1888 C CA . PRO A 1 247 ? 2.794 5.445 -3.571 1.00 91.19 247 PRO A CA 1
ATOM 1889 C C . PRO A 1 247 ? 2.210 5.987 -2.262 1.00 91.19 247 PRO A C 1
ATOM 1891 O O . PRO A 1 247 ? 1.426 5.320 -1.581 1.00 91.19 247 PRO A O 1
ATOM 1894 N N . LEU A 1 248 ? 2.609 7.202 -1.877 1.00 93.25 248 LEU A N 1
ATOM 1895 C CA . LEU A 1 248 ? 2.260 7.801 -0.584 1.00 93.25 248 LEU A CA 1
ATOM 1896 C C . LEU A 1 248 ? 0.755 7.731 -0.267 1.00 93.25 248 LEU A C 1
ATOM 1898 O O . LEU A 1 248 ? 0.392 7.417 0.863 1.00 93.25 248 LEU A O 1
ATOM 1902 N N . LEU A 1 249 ? -0.112 7.972 -1.250 1.00 95.50 249 LEU A N 1
ATOM 1903 C CA . LEU A 1 249 ? -1.570 7.976 -1.088 1.00 95.50 249 LEU A CA 1
ATOM 1904 C C . LEU A 1 249 ? -2.200 6.574 -0.980 1.00 95.50 249 LEU A C 1
ATOM 1906 O O . LEU A 1 249 ? -3.410 6.470 -0.820 1.00 95.50 249 LEU A O 1
ATOM 1910 N N . MET A 1 250 ? -1.400 5.503 -1.010 1.00 96.62 250 MET A N 1
ATOM 1911 C CA . MET A 1 250 ? -1.804 4.134 -0.645 1.00 96.62 250 MET A CA 1
ATOM 1912 C C . MET A 1 250 ? -1.258 3.690 0.724 1.00 96.62 250 MET A C 1
ATOM 1914 O O . MET A 1 250 ? -1.399 2.530 1.105 1.00 96.62 250 MET A O 1
ATOM 1918 N N . ASN A 1 251 ? -0.617 4.597 1.467 1.00 96.06 251 ASN A N 1
ATOM 1919 C CA . ASN A 1 251 ? -0.092 4.350 2.809 1.00 96.06 251 ASN A CA 1
ATOM 1920 C C . ASN A 1 251 ? -0.962 5.061 3.859 1.00 96.06 251 ASN A C 1
ATOM 1922 O O . ASN A 1 251 ? -1.560 6.103 3.582 1.00 96.06 251 ASN A O 1
ATOM 1926 N N . ALA A 1 252 ? -1.016 4.530 5.081 1.00 93.56 252 ALA A N 1
ATOM 1927 C CA . ALA A 1 252 ? -1.761 5.144 6.181 1.00 93.56 252 ALA A CA 1
ATOM 1928 C C . ALA A 1 252 ? -1.286 6.578 6.494 1.00 93.56 252 ALA A C 1
ATOM 1930 O O . ALA A 1 252 ? -0.085 6.863 6.511 1.00 93.56 252 ALA A O 1
ATOM 1931 N N . PHE A 1 253 ? -2.229 7.472 6.811 1.00 93.81 253 PHE A N 1
ATOM 1932 C CA . PHE A 1 253 ? -1.939 8.834 7.259 1.00 93.81 253 PHE A CA 1
ATOM 1933 C C . PHE A 1 253 ? -2.207 8.962 8.762 1.00 93.81 253 PHE A C 1
ATOM 1935 O O . PHE A 1 253 ? -3.344 9.161 9.181 1.00 93.81 253 PHE A O 1
ATOM 1942 N N . ASN A 1 254 ? -1.155 8.860 9.579 1.00 91.81 254 ASN A N 1
ATOM 1943 C CA . ASN A 1 254 ? -1.294 8.826 11.041 1.00 91.81 254 ASN A CA 1
ATOM 1944 C C . ASN A 1 254 ? -1.114 10.185 11.737 1.00 91.81 254 ASN A C 1
ATOM 1946 O O . ASN A 1 254 ? -1.313 10.286 12.942 1.00 91.81 254 ASN A O 1
ATOM 1950 N N . ASN A 1 255 ? -0.738 11.245 11.012 1.00 92.88 255 ASN A N 1
ATOM 1951 C CA . ASN A 1 255 ? -0.490 12.568 11.601 1.00 92.88 255 ASN A CA 1
ATOM 1952 C C . ASN A 1 255 ? -1.808 13.314 11.872 1.00 92.88 255 ASN A C 1
ATOM 1954 O O . ASN A 1 255 ? -2.097 14.332 11.241 1.00 92.88 255 ASN A O 1
ATOM 1958 N N . VAL A 1 256 ? -2.598 12.787 12.804 1.00 95.56 256 VAL A N 1
ATOM 1959 C CA . VAL A 1 256 ? -3.927 13.279 13.180 1.00 95.56 256 VAL A CA 1
ATOM 1960 C C . VAL A 1 256 ? -4.038 13.514 14.683 1.00 95.56 256 VAL A C 1
ATOM 1962 O O . VAL A 1 256 ? -3.227 13.002 15.456 1.00 95.56 256 VAL A O 1
ATOM 1965 N N . ASN A 1 257 ? -5.060 14.277 15.082 1.00 97.06 257 ASN A N 1
ATOM 1966 C CA . ASN A 1 257 ? -5.492 14.410 16.473 1.00 97.06 257 ASN A CA 1
ATOM 1967 C C . ASN A 1 257 ? -6.956 13.969 16.588 1.00 97.06 257 ASN A C 1
ATOM 1969 O O . ASN A 1 257 ? -7.872 14.744 16.290 1.00 97.06 257 ASN A O 1
ATOM 1973 N N . MET A 1 258 ? -7.179 12.704 16.926 1.00 97.38 258 MET A N 1
ATOM 1974 C CA . MET A 1 258 ? -8.488 12.053 16.822 1.00 97.38 258 MET A CA 1
ATOM 1975 C C . MET A 1 258 ? -8.676 11.035 17.938 1.00 97.38 258 MET A C 1
ATOM 1977 O O . MET A 1 258 ? -7.718 10.410 18.380 1.00 97.38 258 MET A O 1
ATOM 1981 N N . SER A 1 259 ? -9.916 10.854 18.380 1.00 98.25 259 SER A N 1
ATOM 1982 C CA . SER A 1 259 ? -10.286 9.894 19.422 1.00 98.25 259 SER A CA 1
ATOM 1983 C C . SER A 1 259 ? -11.700 9.361 19.220 1.00 98.25 259 SER A C 1
ATOM 1985 O O . SER A 1 259 ? -12.497 9.948 18.480 1.00 98.25 259 SER A O 1
ATOM 1987 N N . SER A 1 260 ? -12.001 8.249 19.882 1.00 98.56 260 SER A N 1
ATOM 1988 C CA . SER A 1 260 ? -13.319 7.617 19.899 1.00 98.56 260 SER A CA 1
ATOM 1989 C C . SER A 1 260 ? -13.589 6.966 21.248 1.00 98.56 260 SER A C 1
ATOM 1991 O O . SER A 1 260 ? -12.667 6.422 21.851 1.00 98.56 260 SER A O 1
ATOM 1993 N N . ALA A 1 261 ? -14.852 6.920 21.658 1.00 98.81 261 ALA A N 1
ATOM 1994 C CA . ALA A 1 261 ? -15.310 6.206 22.836 1.00 98.81 261 ALA A CA 1
ATOM 1995 C C . ALA A 1 261 ? -16.632 5.476 22.566 1.00 98.81 261 ALA A C 1
ATOM 1997 O O . ALA A 1 261 ? -17.527 6.003 21.903 1.00 98.81 261 ALA A O 1
ATOM 1998 N N . SER A 1 262 ? -16.756 4.273 23.118 1.00 98.75 262 SER A N 1
ATOM 1999 C CA . SER A 1 262 ? -17.994 3.496 23.184 1.00 98.75 262 SER A CA 1
ATOM 2000 C C . SER A 1 262 ? -18.348 3.236 24.643 1.00 98.75 262 SER A C 1
ATOM 2002 O O . SER A 1 262 ? -17.497 2.809 25.425 1.00 98.75 262 SER A O 1
ATOM 2004 N N . LEU A 1 263 ? -19.602 3.491 24.998 1.00 98.56 263 LEU A N 1
ATOM 2005 C CA . LEU A 1 263 ? -20.164 3.241 26.316 1.00 98.56 263 LEU A CA 1
ATOM 2006 C C . LEU A 1 263 ? -21.053 2.001 26.259 1.00 98.56 263 LEU A C 1
ATOM 2008 O O . LEU A 1 263 ? -21.992 1.934 25.457 1.00 98.56 263 LEU A O 1
ATOM 2012 N N . LEU A 1 264 ? -20.754 1.031 27.117 1.00 98.19 264 LEU A N 1
ATOM 2013 C CA . LEU A 1 264 ? -21.419 -0.260 27.164 1.00 98.19 264 LEU A CA 1
ATOM 2014 C C . LEU A 1 264 ? -22.027 -0.503 28.536 1.00 98.19 264 LEU A C 1
ATOM 2016 O O . LEU A 1 264 ? -21.476 -0.119 29.565 1.00 98.19 264 LEU A O 1
ATOM 2020 N N . THR A 1 265 ? -23.155 -1.195 28.542 1.00 97.69 265 THR A N 1
ATOM 2021 C CA . THR A 1 265 ? -23.775 -1.705 29.761 1.00 97.69 265 THR A CA 1
ATOM 2022 C C . THR A 1 265 ? -24.588 -2.959 29.443 1.00 97.69 265 THR A C 1
ATOM 2024 O O . THR A 1 265 ? -24.557 -3.453 28.317 1.00 97.69 265 THR A O 1
ATOM 2027 N N . SER A 1 266 ? -25.303 -3.505 30.422 1.00 95.50 266 SER A N 1
ATOM 2028 C CA . SER A 1 266 ? -26.278 -4.572 30.186 1.00 95.50 266 SER A CA 1
ATOM 2029 C C . SER A 1 266 ? -27.648 -4.010 29.818 1.00 95.50 266 SER A C 1
ATOM 2031 O O . SER A 1 266 ? -27.997 -2.911 30.248 1.00 95.50 266 SER A O 1
ATOM 2033 N N . THR A 1 267 ? -28.468 -4.773 29.093 1.00 94.69 267 THR A N 1
ATOM 2034 C CA . THR A 1 267 ? -29.858 -4.382 28.788 1.00 94.69 267 THR A CA 1
ATOM 2035 C C . THR A 1 267 ? -30.642 -3.995 30.042 1.00 94.69 267 THR A C 1
ATOM 2037 O O . THR A 1 267 ? -31.337 -2.985 30.034 1.00 94.69 267 THR A O 1
ATOM 2040 N N . ASP A 1 268 ? -30.465 -4.721 31.148 1.00 93.81 268 ASP A N 1
ATOM 2041 C CA . ASP A 1 268 ? -31.164 -4.455 32.412 1.00 93.81 268 ASP A CA 1
ATOM 2042 C C . ASP A 1 268 ? -30.771 -3.101 33.016 1.00 93.81 268 ASP A C 1
ATOM 2044 O O . ASP A 1 268 ? -31.604 -2.377 33.562 1.00 93.81 268 ASP A O 1
ATOM 2048 N N . VAL A 1 269 ? -29.484 -2.751 32.939 1.00 95.31 269 VAL A N 1
ATOM 2049 C CA . VAL A 1 269 ? -28.978 -1.459 33.418 1.00 95.31 269 VAL A CA 1
ATOM 2050 C C . VAL A 1 269 ? -29.391 -0.339 32.462 1.00 95.31 269 VAL A C 1
ATOM 2052 O O . VAL A 1 269 ? -29.815 0.714 32.930 1.00 95.31 269 VAL A O 1
ATOM 2055 N N . ALA A 1 270 ? -29.379 -0.569 31.145 1.00 96.06 270 ALA A N 1
ATOM 2056 C CA . ALA A 1 270 ? -29.869 0.393 30.158 1.00 96.06 270 ALA A CA 1
ATOM 2057 C C . ALA A 1 270 ? -31.357 0.740 30.369 1.00 96.06 270 ALA A C 1
ATOM 2059 O O . ALA A 1 270 ? -31.724 1.916 30.313 1.00 96.06 270 ALA A O 1
ATOM 2060 N N . GLU A 1 271 ? -32.209 -0.251 30.675 1.00 95.44 271 GLU A N 1
ATOM 2061 C CA . GLU A 1 271 ? -33.625 -0.020 31.012 1.00 95.44 271 GLU A CA 1
ATOM 2062 C C . GLU A 1 271 ? -33.777 0.765 32.315 1.00 95.44 271 GLU A C 1
ATOM 2064 O O . GLU A 1 271 ? -34.523 1.743 32.349 1.00 95.44 271 GLU A O 1
ATOM 2069 N N . LYS A 1 272 ? -33.029 0.402 33.367 1.00 94.62 272 LYS A N 1
ATOM 2070 C CA . LYS A 1 272 ? -33.025 1.141 34.644 1.00 94.62 272 LYS A CA 1
ATOM 2071 C C . LYS A 1 272 ? -32.566 2.586 34.481 1.00 94.62 272 LYS A C 1
ATOM 2073 O O . LYS A 1 272 ? -33.077 3.470 35.169 1.00 94.62 272 LYS A O 1
ATOM 2078 N N . LEU A 1 273 ? -31.611 2.829 33.585 1.00 94.25 273 LEU A N 1
ATOM 2079 C CA . LEU A 1 273 ? -31.115 4.164 33.267 1.00 94.25 273 LEU A CA 1
ATOM 2080 C C . LEU A 1 273 ? -32.111 4.978 32.426 1.00 94.25 273 LEU A C 1
ATOM 2082 O O . LEU A 1 273 ? -32.074 6.208 32.478 1.00 94.25 273 LEU A O 1
ATOM 2086 N N . GLY A 1 274 ? -33.062 4.321 31.758 1.00 95.31 274 GLY A N 1
ATOM 2087 C CA . GLY A 1 274 ? -34.059 4.961 30.900 1.00 95.31 274 GLY A CA 1
ATOM 2088 C C . GLY A 1 274 ? -33.528 5.280 29.503 1.00 95.31 274 GLY A C 1
ATOM 2089 O O . GLY A 1 274 ? -34.022 6.202 28.857 1.00 95.31 274 GLY A O 1
ATOM 2090 N N . ILE A 1 275 ? -32.514 4.547 29.035 1.00 96.75 275 ILE A N 1
ATOM 2091 C CA . ILE A 1 275 ? -31.911 4.774 27.718 1.00 96.75 275 ILE A CA 1
ATOM 2092 C C . ILE A 1 275 ? -32.860 4.245 26.633 1.00 96.75 275 ILE A C 1
ATOM 2094 O O . ILE A 1 275 ? -33.210 3.060 26.667 1.00 96.75 275 ILE A O 1
ATOM 2098 N N . PRO A 1 276 ? -33.265 5.063 25.641 1.00 95.75 276 PRO A N 1
ATOM 2099 C CA . PRO A 1 276 ? -34.196 4.622 24.607 1.00 95.75 276 PRO A CA 1
ATOM 2100 C C . PRO A 1 276 ? -33.641 3.441 23.804 1.00 95.75 276 PRO A C 1
ATOM 2102 O O . PRO A 1 276 ? -32.493 3.481 23.366 1.00 95.75 276 PRO A O 1
ATOM 2105 N N . LYS A 1 277 ? -34.477 2.431 23.518 1.00 95.62 277 LYS A N 1
ATOM 2106 C CA . LYS A 1 277 ? -34.075 1.246 22.727 1.00 95.62 277 LYS A CA 1
ATOM 2107 C C . LYS A 1 277 ? -33.566 1.588 21.321 1.00 95.62 277 LYS A C 1
ATOM 2109 O O . LYS A 1 277 ? -32.804 0.821 20.754 1.00 95.62 277 LYS A O 1
ATOM 2114 N N . SER A 1 278 ? -33.913 2.758 20.780 1.00 95.12 278 SER A N 1
ATOM 2115 C CA . SER A 1 278 ? -33.351 3.271 19.522 1.00 95.12 278 SER A CA 1
ATOM 2116 C C . SER A 1 278 ? -31.845 3.567 19.586 1.00 95.12 278 SER A C 1
ATOM 2118 O O . SER A 1 278 ? -31.216 3.696 18.543 1.00 95.12 278 SER A O 1
ATOM 2120 N N . HIS A 1 279 ? -31.263 3.684 20.783 1.00 96.31 279 HIS A N 1
ATOM 2121 C CA . HIS A 1 279 ? -29.820 3.841 20.983 1.00 96.31 279 HIS A CA 1
ATOM 2122 C C . HIS A 1 279 ? -29.109 2.502 21.197 1.00 96.31 279 HIS A C 1
ATOM 2124 O O . HIS A 1 279 ? -27.886 2.463 21.283 1.00 96.31 279 HIS A O 1
ATOM 2130 N N . TRP A 1 280 ? -29.835 1.394 21.299 1.00 97.75 280 TRP A N 1
ATOM 2131 C CA . TRP A 1 280 ? -29.233 0.116 21.638 1.00 97.75 280 TRP A CA 1
ATOM 2132 C C . TRP A 1 280 ? -28.676 -0.554 20.385 1.00 97.75 280 TRP A C 1
ATOM 2134 O O . TRP A 1 280 ? -29.400 -0.785 19.418 1.00 97.75 280 TRP A O 1
ATOM 2144 N N . VAL A 1 281 ? -27.388 -0.882 20.418 1.00 98.19 281 VAL A N 1
ATOM 2145 C CA . VAL A 1 281 ? -26.736 -1.725 19.411 1.00 98.19 281 VAL A CA 1
ATOM 2146 C C . VAL A 1 281 ? -26.049 -2.871 20.130 1.00 98.19 281 VAL A C 1
ATOM 2148 O O . VAL A 1 281 ? -25.327 -2.664 21.103 1.00 98.19 281 VAL A O 1
ATOM 2151 N N . TYR A 1 282 ? -26.298 -4.085 19.665 1.00 96.00 282 TYR A N 1
ATOM 2152 C CA . TYR A 1 282 ? -25.866 -5.314 20.305 1.00 96.00 282 TYR A CA 1
ATOM 2153 C C . TYR A 1 282 ? -24.582 -5.819 19.656 1.00 96.00 282 TYR A C 1
ATOM 2155 O O . TYR A 1 282 ? -24.589 -6.159 18.469 1.00 96.00 282 TYR A O 1
ATOM 2163 N N . PRO A 1 283 ? -23.481 -5.931 20.408 1.00 94.38 283 PRO A N 1
ATOM 2164 C CA . PRO A 1 283 ? -22.382 -6.802 20.030 1.00 94.38 283 PRO A CA 1
ATOM 2165 C C . PRO A 1 283 ? -22.897 -8.245 20.062 1.00 94.38 283 PRO A C 1
ATOM 2167 O O . PRO A 1 283 ? -23.305 -8.739 21.111 1.00 94.38 283 PRO A O 1
ATOM 2170 N N . THR A 1 284 ? -22.958 -8.899 18.904 1.00 91.75 284 THR A N 1
ATOM 2171 C CA . THR A 1 284 ? -23.554 -10.245 18.758 1.00 91.75 284 THR A CA 1
ATOM 2172 C C . THR A 1 284 ? -22.523 -11.326 18.463 1.00 91.75 284 THR A C 1
ATOM 2174 O O . THR A 1 284 ? -22.786 -12.497 18.716 1.00 91.75 284 THR A O 1
ATOM 2177 N N . GLY A 1 285 ? -21.333 -10.947 17.998 1.00 89.38 285 GLY A N 1
ATOM 2178 C CA . GLY A 1 285 ? -20.205 -11.853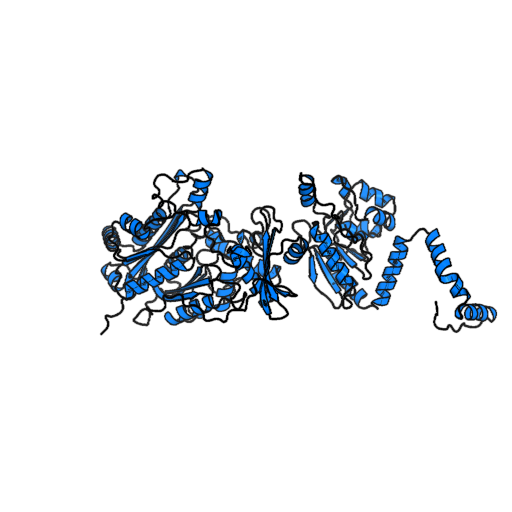 17.815 1.00 89.38 285 GLY A CA 1
ATOM 2179 C C . GLY A 1 285 ? -18.884 -11.095 17.836 1.00 89.38 285 GLY A C 1
ATOM 2180 O O . GLY A 1 285 ? -18.817 -9.943 17.409 1.00 89.38 285 GLY A O 1
ATOM 2181 N N . GLY A 1 286 ? -17.835 -11.735 18.339 1.00 90.50 286 GLY A N 1
ATOM 2182 C CA . GLY A 1 286 ? -16.484 -11.189 18.373 1.00 90.50 286 GLY A CA 1
ATOM 2183 C C . GLY A 1 286 ? -15.471 -12.323 18.390 1.00 90.50 286 GLY A C 1
ATOM 2184 O O . GLY A 1 286 ? -15.687 -13.299 19.099 1.00 90.50 286 GLY A O 1
ATOM 2185 N N . ALA A 1 287 ? -14.400 -12.231 17.606 1.00 92.38 287 ALA A N 1
ATOM 2186 C CA . ALA A 1 287 ? -13.362 -13.260 17.586 1.00 92.38 287 ALA A CA 1
ATOM 2187 C C . ALA A 1 287 ? -12.006 -12.682 17.179 1.00 92.38 287 ALA A C 1
ATOM 2189 O O . ALA A 1 287 ? -11.924 -11.895 16.229 1.00 92.38 287 ALA A O 1
ATOM 2190 N N . GLY A 1 288 ? -10.959 -13.101 17.891 1.00 92.69 288 GLY A N 1
ATOM 2191 C CA . GLY A 1 288 ? -9.577 -12.714 17.643 1.00 92.69 288 GLY A CA 1
ATOM 2192 C C . GLY A 1 288 ? -8.719 -13.897 17.203 1.00 92.69 288 GLY A C 1
ATOM 2193 O O . GLY A 1 288 ? -8.863 -14.995 17.723 1.00 92.69 288 GLY A O 1
ATOM 2194 N N . PHE A 1 289 ? -7.814 -13.683 16.253 1.00 93.62 289 PHE A N 1
ATOM 2195 C CA . PHE A 1 289 ? -6.841 -14.695 15.829 1.00 93.62 289 PHE A CA 1
ATOM 2196 C C . PHE A 1 289 ? -5.522 -14.039 15.459 1.00 93.62 289 PHE A C 1
ATOM 2198 O O . PHE A 1 289 ? -5.490 -12.873 15.048 1.00 93.62 289 PHE A O 1
ATOM 2205 N N . GLU A 1 290 ? -4.441 -14.807 15.555 1.00 92.56 290 GLU A N 1
ATOM 2206 C CA . GLU A 1 290 ? -3.121 -14.334 15.165 1.00 92.56 290 GLU A CA 1
ATOM 2207 C C . GLU A 1 290 ? -2.296 -15.332 14.349 1.00 92.56 290 GLU A C 1
ATOM 2209 O O . GLU A 1 290 ? -2.412 -16.549 14.490 1.00 92.56 290 GLU A O 1
ATOM 2214 N N . GLU A 1 291 ? -1.472 -14.790 13.453 1.00 90.94 291 GLU A N 1
ATOM 2215 C CA . GLU A 1 291 ? -0.391 -15.514 12.782 1.00 90.94 291 GLU A CA 1
ATOM 2216 C C . GLU A 1 291 ? 0.943 -15.266 13.495 1.00 90.94 291 GLU A C 1
ATOM 2218 O O . GLU A 1 291 ? 1.077 -14.327 14.274 1.00 90.94 291 GLU A O 1
ATOM 2223 N N . SER A 1 292 ? 1.966 -16.062 13.175 1.00 90.06 292 SER A N 1
ATOM 2224 C CA . SER A 1 292 ? 3.323 -15.855 13.693 1.00 90.06 292 SER A CA 1
ATOM 2225 C C . SER A 1 292 ? 3.833 -14.431 13.431 1.00 90.06 292 SER A C 1
ATOM 2227 O O . SER A 1 292 ? 3.707 -13.906 12.319 1.00 90.06 292 SER A O 1
ATOM 2229 N N . GLU A 1 293 ? 4.464 -13.807 14.425 1.00 88.12 293 GLU A N 1
ATOM 2230 C CA . GLU A 1 293 ? 5.149 -12.512 14.270 1.00 88.12 293 GLU A CA 1
ATOM 2231 C C . GLU A 1 293 ? 6.362 -12.599 13.335 1.00 88.12 293 GLU A C 1
ATOM 2233 O O . GLU A 1 293 ? 6.762 -11.621 12.696 1.00 88.12 293 GLU A O 1
ATOM 2238 N N . GLU A 1 294 ? 6.915 -13.801 13.188 1.00 90.06 294 GLU A N 1
ATOM 2239 C CA . GLU A 1 294 ? 7.955 -14.123 12.224 1.00 90.06 294 GLU A CA 1
ATOM 2240 C C . GLU A 1 294 ? 7.315 -14.333 10.849 1.00 90.06 294 GLU A C 1
ATOM 2242 O O . GLU A 1 294 ? 7.197 -15.444 10.340 1.00 90.06 294 GLU A O 1
ATOM 2247 N N . TYR A 1 295 ? 6.878 -13.240 10.222 1.00 90.50 295 TYR A N 1
ATOM 2248 C CA . TYR A 1 295 ? 6.126 -13.264 8.961 1.00 90.50 295 TYR A CA 1
ATOM 2249 C C . TYR A 1 295 ? 6.853 -13.957 7.792 1.00 90.50 295 TYR A C 1
ATOM 2251 O O . TYR A 1 295 ? 6.222 -14.234 6.776 1.00 90.50 295 TYR A O 1
ATOM 2259 N N . TRP A 1 296 ? 8.156 -14.240 7.902 1.00 90.94 296 TRP A N 1
ATOM 2260 C CA . TRP A 1 296 ? 8.914 -15.066 6.952 1.00 90.94 296 TRP A CA 1
ATOM 2261 C C . TRP A 1 296 ? 8.669 -16.574 7.104 1.00 90.94 296 TRP A C 1
ATOM 2263 O O . TRP A 1 296 ? 8.949 -17.312 6.160 1.00 90.94 296 TRP A O 1
ATOM 2273 N N . LEU A 1 297 ? 8.116 -17.033 8.229 1.00 91.12 297 LEU A N 1
ATOM 2274 C CA . LEU A 1 297 ? 7.741 -18.430 8.475 1.00 91.12 297 LEU A CA 1
ATOM 2275 C C . LEU A 1 297 ? 6.315 -18.759 8.013 1.00 91.12 297 LEU A C 1
ATOM 2277 O O . LEU A 1 297 ? 6.019 -19.911 7.723 1.00 91.12 297 LEU A O 1
ATOM 2281 N N . ARG A 1 298 ? 5.440 -17.757 7.867 1.00 92.62 298 ARG A N 1
ATOM 2282 C CA . ARG A 1 298 ? 4.019 -17.957 7.515 1.00 92.62 298 ARG A CA 1
ATOM 2283 C C . ARG A 1 298 ? 3.832 -18.712 6.196 1.00 92.62 298 ARG A C 1
ATOM 2285 O O . ARG A 1 298 ? 4.581 -18.474 5.256 1.00 92.62 298 ARG A O 1
ATOM 2292 N N . PRO A 1 299 ? 2.804 -19.548 6.024 1.00 88.94 299 PRO A N 1
ATOM 2293 C CA . PRO A 1 299 ? 2.723 -20.450 4.874 1.00 88.94 299 PRO A CA 1
ATOM 2294 C C . PRO A 1 299 ? 2.694 -19.739 3.515 1.00 88.94 299 PRO A C 1
ATOM 2296 O O . PRO A 1 299 ? 3.288 -20.227 2.553 1.00 88.94 299 PRO A O 1
ATOM 2299 N N . THR A 1 300 ? 2.056 -18.568 3.415 1.00 92.25 300 THR A N 1
ATOM 2300 C CA . THR A 1 300 ? 1.927 -17.829 2.150 1.00 92.25 300 THR A CA 1
ATOM 2301 C C . THR A 1 300 ? 1.988 -16.310 2.347 1.00 92.25 300 THR A C 1
ATOM 2303 O O . THR A 1 300 ? 1.911 -15.813 3.465 1.00 92.25 300 THR A O 1
ATOM 2306 N N . TYR A 1 301 ? 2.099 -15.584 1.230 1.00 95.06 301 TYR A N 1
ATOM 2307 C CA . TYR A 1 301 ? 1.931 -14.127 1.146 1.00 95.06 301 TYR A CA 1
ATOM 2308 C C . TYR A 1 301 ? 0.690 -13.723 0.326 1.00 95.06 301 TYR A C 1
ATOM 2310 O O . TYR A 1 301 ? 0.615 -12.605 -0.160 1.00 95.06 301 TYR A O 1
ATOM 2318 N N . HIS A 1 302 ? -0.267 -14.625 0.093 1.00 95.06 302 HIS A N 1
ATOM 2319 C CA . HIS A 1 302 ? -1.461 -14.339 -0.728 1.00 95.06 302 HIS A CA 1
ATOM 2320 C C . HIS A 1 302 ? -2.787 -14.672 -0.032 1.00 95.06 302 HIS A C 1
ATOM 2322 O O . HIS A 1 302 ? -3.856 -14.461 -0.603 1.00 95.06 302 HIS A O 1
ATOM 2328 N N . THR A 1 303 ? -2.724 -15.173 1.199 1.00 94.31 303 THR A N 1
ATOM 2329 C CA . THR A 1 303 ? -3.863 -15.415 2.092 1.00 94.31 303 THR A CA 1
ATOM 2330 C C . THR A 1 303 ? -3.508 -14.916 3.488 1.00 94.31 303 THR A C 1
ATOM 2332 O O . THR A 1 303 ? -2.330 -14.804 3.815 1.00 94.31 303 THR A O 1
ATOM 2335 N N . CYS A 1 304 ? -4.514 -14.659 4.322 1.00 95.44 304 CYS A N 1
ATOM 2336 C CA . CYS A 1 304 ? -4.322 -14.425 5.753 1.00 95.44 304 CYS A CA 1
ATOM 2337 C C . CYS A 1 304 ? -5.377 -15.232 6.523 1.00 95.44 304 CYS A C 1
ATOM 2339 O O . CYS A 1 304 ? -6.492 -14.752 6.740 1.00 95.44 304 CYS A O 1
ATOM 2341 N N . PRO A 1 305 ? -5.056 -16.470 6.919 1.00 94.12 305 PRO A N 1
ATOM 2342 C CA . PRO A 1 305 ? -6.000 -17.353 7.603 1.00 94.12 305 PRO A CA 1
ATOM 2343 C C . PRO A 1 305 ? -6.549 -16.795 8.924 1.00 94.12 305 PRO A C 1
ATOM 2345 O O . PRO A 1 305 ? -7.663 -17.140 9.311 1.00 94.12 305 PRO A O 1
ATOM 2348 N N . SER A 1 306 ? -5.830 -15.887 9.594 1.00 94.19 306 SER A N 1
ATOM 2349 C CA . SER A 1 306 ? -6.359 -15.167 10.764 1.00 94.19 306 SER A CA 1
ATOM 2350 C C . SER A 1 306 ? -7.519 -14.237 10.410 1.00 94.19 306 SER A C 1
ATOM 2352 O O . SER A 1 306 ? -8.462 -14.141 11.191 1.00 94.19 306 SER A O 1
ATOM 2354 N N . ILE A 1 307 ? -7.508 -13.591 9.232 1.00 96.81 307 ILE A N 1
ATOM 2355 C CA . ILE A 1 307 ? -8.652 -12.787 8.759 1.00 96.81 307 ILE A CA 1
ATOM 2356 C C . ILE A 1 307 ? -9.854 -13.707 8.542 1.00 96.81 307 ILE A C 1
ATOM 2358 O O . ILE A 1 307 ? -10.957 -13.408 8.999 1.00 96.81 307 ILE A O 1
ATOM 2362 N N . GLU A 1 308 ? -9.628 -14.833 7.867 1.00 95.69 308 GLU A N 1
ATOM 2363 C CA . GLU A 1 308 ? -10.671 -15.799 7.519 1.00 95.69 308 GLU A CA 1
ATOM 2364 C C . GLU A 1 308 ? -11.338 -16.370 8.776 1.00 95.69 308 GLU A C 1
ATOM 2366 O O . GLU A 1 308 ? -12.559 -16.282 8.927 1.00 95.69 308 GLU A O 1
ATOM 2371 N N . LYS A 1 309 ? -10.529 -16.863 9.726 1.00 94.50 309 LYS A N 1
ATOM 2372 C CA . LYS A 1 309 ? -11.013 -17.418 10.994 1.00 94.50 309 LYS A CA 1
ATOM 2373 C C . LYS A 1 309 ? -11.686 -16.380 11.880 1.00 94.50 309 LYS A C 1
ATOM 2375 O O . LYS A 1 309 ? -12.721 -16.699 12.464 1.00 94.50 309 LYS A O 1
ATOM 2380 N N . ALA A 1 310 ? -11.149 -15.161 11.976 1.00 95.00 310 ALA A N 1
ATOM 2381 C CA . ALA A 1 310 ? -11.769 -14.101 12.770 1.00 95.00 310 ALA A CA 1
ATOM 2382 C C . ALA A 1 310 ? -13.171 -13.777 12.247 1.00 95.00 310 ALA A C 1
ATOM 2384 O O . ALA A 1 310 ? -14.128 -13.769 13.019 1.00 95.00 310 ALA A O 1
ATOM 2385 N N . ILE A 1 311 ? -13.311 -13.586 10.932 1.00 96.75 311 ILE A N 1
ATOM 2386 C CA . ILE A 1 311 ? -14.604 -13.320 10.297 1.00 96.75 311 ILE A CA 1
ATOM 2387 C C . ILE A 1 311 ? -15.565 -14.494 10.504 1.00 96.75 311 ILE A C 1
ATOM 2389 O O . ILE A 1 311 ? -16.672 -14.289 11.000 1.00 96.75 311 ILE A O 1
ATOM 2393 N N . ASP A 1 312 ? -15.162 -15.714 10.143 1.00 95.38 312 ASP A N 1
ATOM 2394 C CA . ASP A 1 312 ? -16.063 -16.872 10.166 1.00 95.38 312 ASP A CA 1
ATOM 2395 C C . ASP A 1 312 ? -16.513 -17.206 11.591 1.00 95.38 312 ASP A C 1
ATOM 2397 O O . ASP A 1 312 ? -17.692 -17.479 11.818 1.00 95.38 312 ASP A O 1
ATOM 2401 N N . THR A 1 313 ? -15.605 -17.105 12.565 1.00 92.69 313 THR A N 1
ATOM 2402 C CA . THR A 1 313 ? -15.926 -17.330 13.978 1.00 92.69 313 THR A CA 1
ATOM 2403 C C . THR A 1 313 ? -16.857 -16.239 14.498 1.00 92.69 313 THR A C 1
ATOM 2405 O O . THR A 1 313 ? -17.892 -16.555 15.076 1.00 92.69 313 THR A O 1
ATOM 2408 N N . ALA A 1 314 ? -16.580 -14.956 14.237 1.00 92.88 314 ALA A N 1
ATOM 2409 C CA . ALA A 1 314 ? -17.457 -13.871 14.682 1.00 92.88 314 ALA A CA 1
ATOM 2410 C C . ALA A 1 314 ? -18.876 -13.983 14.084 1.00 92.88 314 ALA A C 1
ATOM 2412 O O . ALA A 1 314 ? -19.862 -13.764 14.788 1.00 92.88 314 ALA A O 1
ATOM 2413 N N . LEU A 1 315 ? -18.994 -14.386 12.814 1.00 93.94 315 LEU A N 1
ATOM 2414 C CA . LEU A 1 315 ? -20.277 -14.654 12.156 1.00 93.94 315 LEU A CA 1
ATOM 2415 C C . LEU A 1 315 ? -20.996 -15.871 12.751 1.00 93.94 315 LEU A C 1
ATOM 2417 O O . LEU A 1 315 ? -22.196 -15.803 13.027 1.00 93.94 315 LEU A O 1
ATOM 2421 N N . GLN A 1 316 ? -20.268 -16.962 13.000 1.00 91.62 316 GLN A N 1
ATOM 2422 C CA . GLN A 1 316 ? -20.807 -18.160 13.642 1.00 91.62 316 GLN A CA 1
ATOM 2423 C C . GLN A 1 316 ? -21.360 -17.844 15.036 1.00 91.62 316 GLN A C 1
ATOM 2425 O O . GLN A 1 316 ? -22.458 -18.289 15.377 1.00 91.62 316 GLN A O 1
ATOM 2430 N N . LEU A 1 317 ? -20.622 -17.056 15.822 1.00 88.38 317 LEU A N 1
ATOM 2431 C CA . LEU A 1 317 ? -21.028 -16.604 17.150 1.00 88.38 317 LEU A CA 1
ATOM 2432 C C . LEU A 1 317 ? -22.280 -15.716 17.097 1.00 88.38 317 LEU A C 1
ATOM 2434 O O . LEU A 1 317 ? -23.181 -15.891 17.918 1.00 88.38 317 LEU A O 1
ATOM 2438 N N . ALA A 1 318 ? -22.384 -14.848 16.086 1.00 90.12 318 ALA A N 1
ATOM 2439 C CA . ALA A 1 318 ? -23.576 -14.038 15.834 1.00 90.12 318 ALA A CA 1
ATOM 2440 C C . ALA A 1 318 ? -24.767 -14.841 15.270 1.00 90.12 318 ALA A C 1
ATOM 2442 O O . ALA A 1 318 ? -25.892 -14.341 15.247 1.00 90.12 318 ALA A O 1
ATOM 2443 N N . GLY A 1 319 ? -24.547 -16.081 14.816 1.00 90.62 319 GLY A N 1
ATOM 2444 C CA . GLY A 1 319 ? -25.562 -16.892 14.143 1.00 90.62 319 GLY A CA 1
ATOM 2445 C C . GLY A 1 319 ? -25.955 -16.346 12.767 1.00 90.62 319 GLY A C 1
ATOM 2446 O O . GLY A 1 319 ? -27.118 -16.463 12.381 1.00 90.62 319 GLY A O 1
ATOM 2447 N N . LEU A 1 320 ? -25.010 -15.727 12.052 1.00 93.19 320 LEU A N 1
ATOM 2448 C CA . LEU A 1 320 ? -25.232 -15.066 10.764 1.00 93.19 320 LEU A CA 1
AT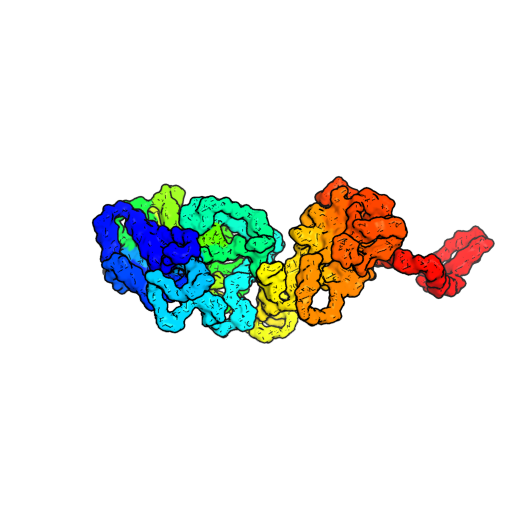OM 2449 C C . LEU A 1 320 ? -24.379 -15.676 9.644 1.00 93.19 320 LEU A C 1
ATOM 2451 O O . LEU A 1 320 ? -23.252 -16.115 9.861 1.00 93.19 320 LEU A O 1
ATOM 2455 N N . GLY A 1 321 ? -24.907 -15.647 8.421 1.00 95.56 321 GLY A N 1
ATOM 2456 C CA . GLY A 1 321 ? -24.151 -15.851 7.186 1.00 95.56 321 GLY A CA 1
ATOM 2457 C C . GLY A 1 321 ? -23.523 -14.558 6.649 1.00 95.56 321 GLY A C 1
ATOM 2458 O O . GLY A 1 321 ? -23.932 -13.448 6.996 1.00 95.56 321 GLY A O 1
ATOM 2459 N N . LYS A 1 322 ? -22.538 -14.693 5.748 1.00 96.88 322 LYS A N 1
ATOM 2460 C CA . LYS A 1 322 ? -21.853 -13.564 5.070 1.00 96.88 322 LYS A CA 1
ATOM 2461 C C . LYS A 1 322 ? -22.819 -12.671 4.271 1.00 96.88 322 LYS A C 1
ATOM 2463 O O . LYS A 1 322 ? -22.611 -11.463 4.127 1.00 96.88 322 LYS A O 1
ATOM 2468 N N . ASP A 1 323 ? -23.885 -13.262 3.744 1.00 96.38 323 ASP A N 1
ATOM 2469 C CA . ASP A 1 323 ? -24.962 -12.602 3.007 1.00 96.38 323 ASP A CA 1
ATOM 2470 C C . ASP A 1 323 ? -25.840 -11.717 3.905 1.00 96.38 323 ASP A C 1
ATOM 2472 O O . ASP A 1 323 ? -26.341 -10.701 3.429 1.00 96.38 323 ASP A O 1
ATOM 2476 N N . GLN A 1 324 ? -25.935 -12.030 5.202 1.00 96.69 324 GLN A N 1
ATOM 2477 C CA . GLN A 1 324 ? -26.738 -11.296 6.189 1.00 96.69 324 GLN A CA 1
ATOM 2478 C C . GLN A 1 324 ? -26.030 -10.079 6.805 1.00 96.69 324 GLN A C 1
ATOM 2480 O O . GLN A 1 324 ? -26.617 -9.402 7.651 1.00 96.69 324 GLN A O 1
ATOM 2485 N N . ILE A 1 325 ? -24.781 -9.807 6.414 1.00 98.00 325 ILE A N 1
ATOM 2486 C CA . ILE A 1 325 ? -24.061 -8.581 6.775 1.00 98.00 325 ILE A CA 1
ATOM 2487 C C . ILE A 1 325 ? -24.404 -7.484 5.769 1.00 98.00 325 ILE A C 1
ATOM 2489 O O . ILE A 1 325 ? -24.127 -7.630 4.579 1.00 98.00 325 ILE A O 1
ATOM 2493 N N . ASP A 1 326 ? -24.972 -6.376 6.237 1.00 98.19 326 ASP A N 1
ATOM 2494 C CA . ASP A 1 326 ? -25.442 -5.285 5.376 1.00 98.19 326 ASP A CA 1
ATOM 2495 C C . ASP A 1 326 ? -24.346 -4.254 5.079 1.00 98.19 326 ASP A C 1
ATOM 2497 O O . ASP A 1 326 ? -24.392 -3.544 4.073 1.00 98.19 326 ASP A O 1
ATOM 2501 N N . VAL A 1 327 ? -23.369 -4.137 5.979 1.00 98.31 327 VAL A N 1
ATOM 2502 C CA . VAL A 1 327 ? -22.328 -3.111 5.927 1.00 98.31 327 VAL A CA 1
ATOM 2503 C C . VAL A 1 327 ? -21.065 -3.573 6.643 1.00 98.31 327 VAL A C 1
ATOM 2505 O O . VAL A 1 327 ? -21.132 -4.284 7.645 1.00 98.31 327 VAL A O 1
ATOM 2508 N N . LEU A 1 328 ? -19.907 -3.172 6.125 1.00 98.44 328 LEU A N 1
ATOM 2509 C CA . LEU A 1 328 ? -18.618 -3.470 6.720 1.00 98.44 328 LEU A CA 1
ATOM 2510 C C . LEU A 1 328 ? -17.794 -2.198 6.900 1.00 98.44 328 LEU A C 1
ATOM 2512 O O . LEU A 1 328 ? -17.901 -1.254 6.115 1.00 98.44 328 LEU A O 1
ATOM 2516 N N . ASP A 1 329 ? -16.921 -2.223 7.899 1.00 98.56 329 ASP A N 1
ATOM 2517 C CA . ASP A 1 329 ? -15.725 -1.391 7.907 1.00 98.56 329 ASP A CA 1
ATOM 2518 C C . ASP A 1 329 ? -14.497 -2.285 8.083 1.00 98.56 329 ASP A C 1
ATOM 2520 O O . ASP A 1 329 ? -14.323 -2.954 9.106 1.00 98.56 329 ASP A O 1
ATOM 2524 N N . ILE A 1 330 ? -13.696 -2.369 7.022 1.00 98.44 330 ILE A N 1
ATOM 2525 C CA . ILE A 1 330 ? -12.480 -3.172 6.992 1.00 98.44 330 ILE A CA 1
ATOM 2526 C C . ILE A 1 330 ? -11.280 -2.253 7.187 1.00 98.44 330 ILE A C 1
ATOM 2528 O O . ILE A 1 330 ? -11.063 -1.327 6.404 1.00 98.44 330 ILE A O 1
ATOM 2532 N N . TYR A 1 331 ? -10.458 -2.558 8.191 1.00 98.00 331 TYR A N 1
ATOM 2533 C CA . TYR A 1 331 ? -9.196 -1.867 8.429 1.00 98.00 331 TYR A CA 1
ATOM 2534 C C . TYR A 1 331 ? -8.327 -1.804 7.163 1.00 98.00 331 TYR A C 1
ATOM 2536 O O . TYR A 1 331 ? -8.112 -2.813 6.494 1.00 98.00 331 TYR A O 1
ATOM 2544 N N . SER A 1 332 ? -7.780 -0.626 6.848 1.00 96.19 332 SER A N 1
ATOM 2545 C CA . SER A 1 332 ? -7.125 -0.391 5.554 1.00 96.19 332 SER A CA 1
ATOM 2546 C C . SER A 1 332 ? -5.908 0.541 5.641 1.00 96.19 332 SER A C 1
ATOM 2548 O O . SER A 1 332 ? -5.872 1.623 5.047 1.00 96.19 332 SER A O 1
ATOM 2550 N N . CYS A 1 333 ? -4.891 0.162 6.421 1.00 94.12 333 CYS A N 1
ATOM 2551 C CA . CYS A 1 333 ? -3.610 0.882 6.402 1.00 94.12 333 CYS A CA 1
ATOM 2552 C C . CYS A 1 333 ? -2.919 0.772 5.033 1.00 94.12 333 CYS A C 1
ATOM 2554 O O . CYS A 1 333 ? -2.263 1.719 4.603 1.00 94.12 333 CYS A O 1
ATOM 2556 N N . PHE A 1 334 ? -3.123 -0.363 4.358 1.00 97.44 334 PHE A N 1
ATOM 2557 C CA . PHE A 1 334 ? -2.664 -0.681 3.010 1.00 97.44 334 PHE A CA 1
ATOM 2558 C C . PHE A 1 334 ? -3.768 -1.433 2.243 1.00 97.44 334 PHE A C 1
ATOM 2560 O O . PHE A 1 334 ? -4.548 -2.149 2.883 1.00 97.44 334 PHE A O 1
ATOM 2567 N N . PRO A 1 335 ? -3.809 -1.336 0.897 1.00 98.06 335 PRO A N 1
ATOM 2568 C CA . PRO A 1 335 ? -4.814 -1.993 0.056 1.00 98.06 335 PRO A CA 1
ATOM 2569 C C . PRO A 1 335 ? -4.974 -3.499 0.278 1.00 98.06 335 PRO A C 1
ATOM 2571 O O . PRO A 1 335 ? -6.079 -4.024 0.170 1.00 98.06 335 PRO A O 1
ATOM 2574 N N . ILE A 1 336 ? -3.900 -4.201 0.631 1.00 98.25 336 ILE A N 1
ATOM 2575 C CA . ILE A 1 336 ? -3.934 -5.658 0.759 1.00 98.25 336 ILE A CA 1
ATOM 2576 C C . ILE A 1 336 ? -4.897 -6.180 1.840 1.00 98.25 336 ILE A C 1
ATOM 2578 O O . ILE A 1 336 ? -5.489 -7.240 1.660 1.00 98.25 336 ILE A O 1
ATOM 2582 N N . VAL A 1 337 ? -5.126 -5.444 2.937 1.00 98.12 337 VAL A N 1
ATOM 2583 C CA . VAL A 1 337 ? -6.033 -5.895 4.015 1.00 98.12 337 VAL A CA 1
ATOM 2584 C C . VAL A 1 337 ? -7.483 -6.012 3.518 1.00 98.12 337 VAL A C 1
ATOM 2586 O O . VAL A 1 337 ? -8.039 -7.114 3.574 1.00 98.12 337 VAL A O 1
ATOM 2589 N N . PRO A 1 338 ? -8.104 -4.947 2.962 1.00 98.25 338 PRO A N 1
ATOM 2590 C CA . PRO A 1 338 ? -9.432 -5.058 2.372 1.00 98.25 338 PRO A CA 1
ATOM 2591 C C . PRO A 1 338 ? -9.484 -6.021 1.185 1.00 98.25 338 PRO A C 1
ATOM 2593 O O . PRO A 1 338 ? -10.500 -6.695 1.040 1.00 98.25 338 PRO A O 1
ATOM 2596 N N . LYS A 1 339 ? -8.417 -6.171 0.383 1.00 98.31 339 LYS A N 1
ATOM 2597 C CA . LYS A 1 339 ? -8.374 -7.185 -0.690 1.00 98.31 339 LYS A CA 1
ATOM 2598 C C . LYS A 1 339 ? -8.520 -8.609 -0.155 1.00 98.31 339 LYS A C 1
ATOM 2600 O O . LYS A 1 339 ? -9.376 -9.351 -0.639 1.00 98.31 339 LYS A O 1
ATOM 2605 N N . LEU A 1 340 ? -7.737 -8.983 0.859 1.00 98.38 340 LEU A N 1
ATOM 2606 C CA . LEU A 1 340 ? -7.800 -10.316 1.467 1.00 98.38 340 LEU A CA 1
ATOM 2607 C C . LEU A 1 340 ? -9.160 -10.566 2.137 1.00 98.38 340 LEU A C 1
ATOM 2609 O O . LEU A 1 340 ? -9.791 -11.594 1.889 1.00 98.38 340 LEU A O 1
ATOM 2613 N N . ALA A 1 341 ? -9.656 -9.600 2.915 1.00 98.31 341 ALA A N 1
ATOM 2614 C CA . ALA A 1 341 ? -10.944 -9.718 3.596 1.00 98.31 341 ALA A CA 1
ATOM 2615 C C . ALA A 1 341 ? -12.130 -9.790 2.617 1.00 98.31 341 ALA A C 1
ATOM 2617 O O . ALA A 1 341 ? -13.001 -10.647 2.761 1.00 98.31 341 ALA A O 1
ATOM 2618 N N . CYS A 1 342 ? -12.161 -8.939 1.586 1.00 98.25 342 CYS A N 1
ATOM 2619 C CA . CYS A 1 342 ? -13.229 -8.951 0.585 1.00 98.25 342 CYS A CA 1
ATOM 2620 C C . CYS A 1 342 ? -13.214 -10.237 -0.244 1.00 98.25 342 CYS A C 1
ATOM 2622 O O . CYS A 1 342 ? -14.280 -10.789 -0.516 1.00 98.25 342 CYS A O 1
ATOM 2624 N N . ARG A 1 343 ? -12.031 -10.774 -0.574 1.00 96.94 343 ARG A N 1
ATOM 2625 C CA . ARG A 1 343 ? -11.906 -12.074 -1.246 1.00 96.94 343 ARG A CA 1
ATOM 2626 C C . ARG A 1 343 ? -12.509 -13.205 -0.409 1.00 96.94 343 ARG A C 1
ATOM 2628 O O . ARG A 1 343 ? -13.255 -14.010 -0.960 1.00 96.94 343 ARG A O 1
ATOM 2635 N N . HIS A 1 344 ? -12.262 -13.230 0.905 1.00 97.62 344 HIS A N 1
ATOM 2636 C CA . HIS A 1 344 ? -12.901 -14.195 1.815 1.00 97.62 344 HIS A CA 1
ATOM 2637 C C . HIS A 1 344 ? -14.417 -13.989 1.925 1.00 97.62 344 HIS A C 1
ATOM 2639 O O . HIS A 1 344 ? -15.187 -14.949 1.989 1.00 97.62 344 HIS A O 1
ATOM 2645 N N . MET A 1 345 ? -14.867 -12.734 1.921 1.00 97.38 345 MET A N 1
ATOM 2646 C CA . MET A 1 345 ? -16.289 -12.381 1.975 1.00 97.38 345 MET A CA 1
ATOM 2647 C C . MET A 1 345 ? -17.031 -12.569 0.644 1.00 97.38 345 MET A C 1
ATOM 2649 O O . MET A 1 345 ? -18.257 -12.483 0.627 1.00 97.38 345 MET A O 1
ATOM 2653 N N . GLY A 1 346 ? -16.322 -12.825 -0.461 1.00 96.88 346 GLY A N 1
ATOM 2654 C CA . GLY A 1 346 ? -16.910 -12.902 -1.801 1.00 96.88 346 GLY A CA 1
ATOM 2655 C C . GLY A 1 346 ? -17.406 -11.550 -2.331 1.00 96.88 346 GLY A C 1
ATOM 2656 O O . GLY A 1 346 ? -18.385 -11.506 -3.071 1.00 96.88 346 GLY A O 1
ATOM 2657 N N . ILE A 1 347 ? -16.763 -10.448 -1.933 1.00 97.44 347 ILE A N 1
ATOM 2658 C CA . ILE A 1 347 ? -17.117 -9.072 -2.313 1.00 97.44 347 ILE A CA 1
ATOM 2659 C C . ILE A 1 347 ? -16.040 -8.522 -3.259 1.00 97.44 347 ILE A C 1
ATOM 2661 O O . ILE A 1 347 ? -14.847 -8.704 -3.026 1.00 97.44 347 ILE A O 1
ATOM 2665 N N . SER A 1 348 ? -16.445 -7.832 -4.327 1.00 96.25 348 SER A N 1
ATOM 2666 C CA . SER A 1 348 ? -15.508 -7.100 -5.190 1.00 96.25 348 SER A CA 1
ATOM 2667 C C . SER A 1 348 ? -15.003 -5.840 -4.485 1.00 96.25 348 SER A C 1
ATOM 2669 O O . SER A 1 348 ? -15.803 -5.074 -3.956 1.00 96.25 348 SER A O 1
ATOM 2671 N N . VAL A 1 349 ? -13.692 -5.588 -4.501 1.00 95.44 349 VAL A N 1
ATOM 2672 C CA . VAL A 1 349 ? -13.119 -4.361 -3.914 1.00 95.44 349 VAL A CA 1
ATOM 2673 C C . VAL A 1 349 ? -13.334 -3.119 -4.778 1.00 95.44 349 VAL A C 1
ATOM 2675 O O . VAL A 1 349 ? -13.355 -2.011 -4.251 1.00 95.44 349 VAL A O 1
ATOM 2678 N N . THR A 1 350 ? -13.504 -3.278 -6.093 1.00 92.69 350 THR A N 1
ATOM 2679 C CA . THR A 1 350 ? -13.722 -2.151 -7.016 1.00 92.69 350 THR A CA 1
ATOM 2680 C C . THR A 1 350 ? -15.196 -1.877 -7.279 1.00 92.69 350 THR A C 1
ATOM 2682 O O . THR A 1 350 ? -15.555 -0.758 -7.624 1.00 92.69 350 THR A O 1
ATOM 2685 N N . GLU A 1 351 ? -16.045 -2.893 -7.132 1.00 93.94 351 GLU A N 1
ATOM 2686 C CA . GLU A 1 351 ? -17.491 -2.813 -7.364 1.00 93.94 351 GLU A CA 1
ATOM 2687 C C . GLU A 1 351 ? -18.243 -3.538 -6.236 1.00 93.94 351 GLU A C 1
ATOM 2689 O O . GLU A 1 351 ? -18.890 -4.565 -6.459 1.00 93.94 351 GLU A O 1
ATOM 2694 N N . PRO A 1 352 ? -18.107 -3.071 -4.984 1.00 94.62 352 PRO A N 1
ATOM 2695 C CA . PRO A 1 352 ? -18.651 -3.782 -3.842 1.00 94.62 352 PRO A CA 1
ATOM 2696 C C . PRO A 1 352 ? -20.185 -3.755 -3.853 1.00 94.62 352 PRO A C 1
ATOM 2698 O O . PRO A 1 352 ? -20.811 -2.706 -3.986 1.00 94.62 352 PRO A O 1
ATOM 2701 N N . THR A 1 353 ? -20.814 -4.914 -3.641 1.00 93.75 353 THR A N 1
ATOM 2702 C CA . THR A 1 353 ? -22.284 -5.047 -3.567 1.00 93.75 353 THR A CA 1
ATOM 2703 C C . THR A 1 353 ? -22.882 -4.471 -2.279 1.00 93.75 353 THR A C 1
ATOM 2705 O O . THR A 1 353 ? -24.099 -4.380 -2.143 1.00 93.75 353 THR A O 1
ATOM 2708 N N . LYS A 1 354 ? -22.033 -4.143 -1.304 1.00 94.69 354 LYS A N 1
ATOM 2709 C CA . LYS A 1 354 ? -22.365 -3.582 0.010 1.00 94.69 354 LYS A CA 1
ATOM 2710 C C . LYS A 1 354 ? -21.182 -2.732 0.493 1.00 94.69 354 LYS A C 1
ATOM 2712 O O . LYS A 1 354 ? -20.060 -3.043 0.105 1.00 94.69 354 LYS A O 1
ATOM 2717 N N . PRO A 1 355 ? -21.370 -1.681 1.310 1.00 96.56 355 PRO A N 1
ATOM 2718 C CA . PRO A 1 355 ? -20.248 -0.832 1.709 1.00 96.56 355 PRO A CA 1
ATOM 2719 C C . PRO A 1 355 ? -19.185 -1.632 2.475 1.00 96.56 355 PRO A C 1
ATOM 2721 O O . PRO A 1 355 ? -19.529 -2.373 3.396 1.00 96.56 355 PRO A O 1
ATOM 2724 N N . ILE A 1 356 ? -17.916 -1.473 2.085 1.00 97.81 356 ILE A N 1
ATOM 2725 C CA . ILE A 1 356 ? -16.753 -2.146 2.702 1.00 97.81 356 ILE A CA 1
ATOM 2726 C C . ILE A 1 356 ? -15.923 -1.225 3.618 1.00 97.81 356 ILE A C 1
ATOM 2728 O O . ILE A 1 356 ? -14.990 -1.679 4.279 1.00 97.81 356 ILE A O 1
ATOM 2732 N N . SER A 1 357 ? -16.262 0.066 3.655 1.00 97.88 357 SER A N 1
ATOM 2733 C CA . SER A 1 357 ? -15.786 1.040 4.639 1.00 97.88 357 SER A CA 1
ATOM 2734 C C . SER A 1 357 ? -16.896 2.046 4.945 1.00 97.88 357 SER A C 1
ATOM 2736 O O . SER A 1 357 ? -17.675 2.416 4.063 1.00 97.88 357 SER A O 1
ATOM 2738 N N . LEU A 1 358 ? -16.950 2.489 6.197 1.00 97.62 358 LEU A N 1
ATOM 2739 C CA . LEU A 1 358 ? -17.773 3.584 6.703 1.00 97.62 358 LEU A CA 1
ATOM 2740 C C . LEU A 1 358 ? -16.965 4.873 6.854 1.00 97.62 358 LEU A C 1
ATOM 2742 O O . LEU A 1 358 ? -17.497 5.964 6.667 1.00 97.62 358 LEU A O 1
ATOM 2746 N N . LEU A 1 359 ? -15.678 4.746 7.182 1.00 97.44 359 LEU A N 1
ATOM 2747 C CA . LEU A 1 359 ? -14.814 5.888 7.472 1.00 97.44 359 LEU A CA 1
ATOM 2748 C C . LEU A 1 359 ? -14.081 6.429 6.238 1.00 97.44 359 LEU A C 1
ATOM 2750 O O . LEU A 1 359 ? -13.749 7.612 6.191 1.00 97.44 359 LEU A O 1
ATOM 2754 N N . GLY A 1 360 ? -13.810 5.576 5.246 1.00 95.38 360 GLY A N 1
ATOM 2755 C CA . GLY A 1 360 ? -12.988 5.927 4.086 1.00 95.38 360 GLY A CA 1
ATOM 2756 C C . GLY A 1 360 ? -11.488 5.684 4.286 1.00 95.38 360 GLY A C 1
ATOM 2757 O O . GLY A 1 360 ? -10.659 6.403 3.729 1.00 95.38 360 GLY A O 1
ATOM 2758 N N . GLY A 1 361 ? -11.140 4.675 5.090 1.00 94.19 361 GLY A N 1
ATOM 2759 C CA . GLY A 1 361 ? -9.778 4.160 5.258 1.00 94.19 361 GLY A CA 1
ATOM 2760 C C . GLY A 1 361 ? -8.755 5.083 5.938 1.00 94.19 361 GLY A C 1
ATOM 2761 O O . GLY A 1 361 ? -8.906 6.301 5.993 1.00 94.19 361 GLY A O 1
ATOM 2762 N N . LEU A 1 362 ? -7.659 4.508 6.448 1.00 95.25 362 LEU A N 1
ATOM 2763 C CA . LEU A 1 362 ? -6.661 5.243 7.248 1.00 95.25 362 LEU A CA 1
ATOM 2764 C C . LEU A 1 362 ? -5.936 6.357 6.478 1.00 95.25 362 LEU A C 1
ATOM 2766 O O . LEU A 1 362 ? -5.451 7.307 7.091 1.00 95.25 362 LEU A O 1
ATOM 2770 N N . THR A 1 363 ? -5.833 6.258 5.154 1.00 94.81 363 THR A N 1
ATOM 2771 C CA . THR A 1 363 ? -5.162 7.279 4.335 1.00 94.81 363 THR A CA 1
ATOM 2772 C C . THR A 1 363 ? -5.977 8.563 4.220 1.00 94.81 363 THR A C 1
ATOM 2774 O O . THR A 1 363 ? -5.405 9.651 4.273 1.00 94.81 363 THR A O 1
ATOM 2777 N N . SER A 1 364 ? -7.304 8.455 4.103 1.00 94.81 364 SER A N 1
ATOM 2778 C CA . SER A 1 364 ? -8.171 9.615 3.867 1.00 94.81 364 SER A CA 1
ATOM 2779 C C . SER A 1 364 ? -8.949 10.042 5.110 1.00 94.81 364 SER A C 1
ATOM 2781 O O . SER A 1 364 ? -9.043 11.240 5.379 1.00 94.81 364 SER A O 1
ATOM 2783 N N . PHE A 1 365 ? -9.467 9.092 5.898 1.00 97.19 365 PHE A N 1
ATOM 2784 C CA . PHE A 1 365 ? -10.084 9.390 7.194 1.00 97.19 365 PHE A CA 1
ATOM 2785 C C . PHE A 1 365 ? -9.055 9.944 8.181 1.00 97.19 365 PHE A C 1
ATOM 2787 O O . PHE A 1 365 ? -9.358 10.867 8.934 1.00 97.19 365 PHE A O 1
ATOM 2794 N N . GLY A 1 366 ? -7.830 9.418 8.125 1.00 92.12 366 GLY A N 1
ATOM 2795 C CA . GLY A 1 366 ? -6.792 9.654 9.116 1.00 92.12 366 GLY A CA 1
ATOM 2796 C C . GLY A 1 366 ? -6.759 8.543 10.165 1.00 92.12 366 GLY A C 1
ATOM 2797 O O . GLY A 1 366 ? -7.761 8.231 10.801 1.00 92.12 366 GLY A O 1
ATOM 2798 N N . GLY A 1 367 ? -5.608 7.900 10.324 1.00 82.00 367 GLY A N 1
ATOM 2799 C CA . GLY A 1 367 ? -5.423 6.791 11.252 1.00 82.00 367 GLY A CA 1
ATOM 2800 C C . GLY A 1 367 ? -4.982 7.283 12.622 1.00 82.00 367 GLY A C 1
ATOM 2801 O O . GLY A 1 367 ? -3.838 7.696 12.783 1.00 82.00 367 GLY A O 1
ATOM 2802 N N . ALA A 1 368 ? -5.838 7.180 13.639 1.00 85.44 368 ALA A N 1
ATOM 2803 C CA . ALA A 1 368 ? -5.442 7.386 15.035 1.00 85.44 368 ALA A CA 1
ATOM 2804 C C . ALA A 1 368 ? -4.580 6.211 15.551 1.00 85.44 368 ALA A C 1
ATOM 2806 O O . ALA A 1 368 ? -4.932 5.573 16.539 1.00 85.44 368 ALA A O 1
ATOM 2807 N N . GLY A 1 369 ? -3.491 5.876 14.844 1.00 83.06 369 GLY A N 1
ATOM 2808 C CA . GLY A 1 369 ? -2.576 4.781 15.167 1.00 83.06 369 GLY A CA 1
ATOM 2809 C C . GLY A 1 369 ? -3.314 3.456 15.368 1.00 83.06 369 GLY A C 1
ATOM 2810 O O . GLY A 1 369 ? -3.898 2.894 14.436 1.00 83.06 369 GLY A O 1
ATOM 2811 N N . ASN A 1 370 ? -3.322 2.985 16.615 1.00 92.62 370 ASN A N 1
ATOM 2812 C CA . ASN A 1 370 ? -4.011 1.762 17.029 1.00 92.62 370 ASN A CA 1
ATOM 2813 C C . ASN A 1 370 ? -5.547 1.881 17.032 1.00 92.62 370 ASN A C 1
ATOM 2815 O O . ASN A 1 370 ? -6.244 0.873 16.964 1.00 92.62 370 ASN A O 1
ATOM 2819 N N . ASN A 1 371 ? -6.096 3.095 17.097 1.00 97.06 371 ASN A N 1
ATOM 2820 C CA . ASN A 1 371 ? -7.505 3.328 17.401 1.00 97.06 371 ASN A CA 1
ATOM 2821 C C . ASN A 1 371 ? -8.412 3.581 16.178 1.00 97.06 371 ASN A C 1
ATOM 2823 O O . ASN A 1 371 ? -9.586 3.899 16.347 1.00 97.06 371 ASN A O 1
ATOM 2827 N N . TYR A 1 372 ? -7.936 3.398 14.940 1.00 97.44 372 TYR A N 1
ATOM 2828 C CA . TYR A 1 372 ? -8.800 3.539 13.750 1.00 97.44 372 TYR A CA 1
ATOM 2829 C C . TYR A 1 372 ? -10.095 2.712 13.862 1.00 97.44 372 TYR A C 1
ATOM 2831 O O . TYR A 1 372 ? -11.192 3.233 13.665 1.00 97.44 372 TYR A O 1
ATOM 2839 N N . SER A 1 373 ? -9.981 1.443 14.265 1.00 98.12 373 SER A N 1
ATOM 2840 C CA . SER A 1 373 ? -11.137 0.550 14.412 1.00 98.12 373 SER A CA 1
ATOM 2841 C C . SER A 1 373 ? -12.093 1.000 15.528 1.00 98.12 373 SER A C 1
ATOM 2843 O O . SER A 1 373 ? -13.265 0.646 15.503 1.00 98.12 373 SER A O 1
ATOM 2845 N N . GLY A 1 374 ? -11.632 1.811 16.488 1.00 98.19 374 GLY A N 1
ATOM 2846 C CA . GLY A 1 374 ? -12.488 2.432 17.501 1.00 98.19 374 GLY A CA 1
ATOM 2847 C C . GLY A 1 374 ? -13.447 3.450 16.883 1.00 98.19 374 GLY A C 1
ATOM 2848 O O . GLY A 1 374 ? -14.648 3.414 17.154 1.00 98.19 374 GLY A O 1
ATOM 2849 N N . ASN A 1 375 ? -12.954 4.289 15.965 1.00 98.44 375 ASN A N 1
ATOM 2850 C CA . ASN A 1 375 ? -13.813 5.163 15.162 1.00 98.44 375 ASN A CA 1
ATOM 2851 C C . ASN A 1 375 ? -14.775 4.351 14.277 1.00 98.44 375 ASN A C 1
ATOM 2853 O O . ASN A 1 375 ? -15.924 4.755 14.105 1.00 98.44 375 ASN A O 1
ATOM 2857 N N . ALA A 1 376 ? -14.340 3.197 13.761 1.00 98.31 376 ALA A N 1
ATOM 2858 C CA . ALA A 1 376 ? -15.182 2.344 12.923 1.00 98.31 376 ALA A CA 1
ATOM 2859 C C . ALA A 1 376 ? -16.349 1.745 13.720 1.00 98.31 376 ALA A C 1
ATOM 2861 O O . ALA A 1 376 ? -17.479 1.735 13.241 1.00 98.31 376 ALA A O 1
ATOM 2862 N N . LEU A 1 377 ? -16.108 1.312 14.963 1.00 98.62 377 LEU A N 1
ATOM 2863 C CA . LEU A 1 377 ? -17.149 0.827 15.878 1.00 98.62 377 LEU A CA 1
ATOM 2864 C C . LEU A 1 377 ? -18.166 1.927 16.236 1.00 98.62 377 LEU A C 1
ATOM 2866 O O . LEU A 1 377 ? -19.372 1.664 16.278 1.00 98.62 377 LEU A O 1
ATOM 2870 N N . VAL A 1 378 ? -17.695 3.163 16.438 1.00 98.69 378 VAL A N 1
ATOM 2871 C CA . VAL A 1 378 ? -18.554 4.339 16.662 1.00 98.69 378 VAL A CA 1
ATOM 2872 C C . VAL A 1 378 ? -19.457 4.599 15.454 1.00 98.69 378 VAL A C 1
ATOM 2874 O O . VAL A 1 378 ? -20.676 4.695 15.613 1.00 98.69 378 VAL A O 1
ATOM 2877 N N . GLU A 1 379 ? -18.897 4.667 14.243 1.00 98.56 379 GLU A N 1
ATOM 2878 C CA . GLU A 1 379 ? -19.697 4.951 13.045 1.00 98.56 379 GLU A CA 1
ATOM 2879 C C . GLU A 1 379 ? -20.611 3.780 12.668 1.00 98.56 379 GLU A C 1
ATOM 2881 O O . GLU A 1 379 ? -21.761 3.995 12.294 1.00 98.56 379 GLU A O 1
ATOM 2886 N N . MET A 1 380 ? -20.166 2.536 12.864 1.00 98.75 380 MET A N 1
ATOM 2887 C CA . MET A 1 380 ? -21.004 1.349 12.683 1.00 98.75 380 MET A CA 1
ATOM 2888 C C . MET A 1 380 ? -22.234 1.388 13.594 1.00 98.75 380 MET A C 1
ATOM 2890 O O . MET A 1 380 ? -23.353 1.129 13.149 1.00 98.75 380 MET A O 1
ATOM 2894 N N . THR A 1 381 ? -22.049 1.774 14.859 1.00 98.69 381 THR A N 1
ATOM 2895 C CA . THR A 1 381 ? -23.152 1.942 15.813 1.00 98.69 381 THR A CA 1
ATOM 2896 C C . THR A 1 381 ? -24.146 2.999 15.326 1.00 98.69 381 THR A C 1
ATOM 2898 O O . THR A 1 381 ? -25.354 2.756 15.319 1.00 98.69 381 THR A O 1
ATOM 2901 N N . ARG A 1 382 ? -23.659 4.160 14.865 1.00 98.31 382 ARG A N 1
ATOM 2902 C CA . ARG A 1 382 ? -24.512 5.222 14.301 1.00 98.31 382 ARG A CA 1
ATOM 2903 C C . ARG A 1 382 ? -25.260 4.752 13.057 1.00 98.31 382 ARG A C 1
ATOM 2905 O O . ARG A 1 382 ? -26.447 5.039 12.923 1.00 98.31 382 ARG A O 1
ATOM 2912 N N . GLU A 1 383 ? -24.594 4.024 12.167 1.00 98.06 383 GLU A N 1
ATOM 2913 C CA . GLU A 1 383 ? -25.187 3.523 10.930 1.00 98.06 383 GLU A CA 1
ATOM 2914 C C . GLU A 1 383 ? -26.318 2.525 11.204 1.00 98.06 383 GLU A C 1
ATOM 2916 O O . GLU A 1 383 ? -27.395 2.650 10.626 1.00 98.06 383 GLU A O 1
ATOM 2921 N N . LEU A 1 384 ? -26.129 1.588 12.138 1.00 98.50 384 LEU A N 1
ATOM 2922 C CA . LEU A 1 384 ? -27.164 0.619 12.516 1.00 98.50 384 LEU A CA 1
ATOM 2923 C C . LEU A 1 384 ? -28.384 1.285 13.172 1.00 98.50 384 LEU A C 1
ATOM 2925 O O . LEU A 1 384 ? -29.521 0.881 12.920 1.00 98.50 384 LEU A O 1
ATOM 2929 N N . ARG A 1 385 ? -28.178 2.352 13.955 1.00 98.00 385 ARG A N 1
ATOM 2930 C CA . ARG A 1 385 ? -29.268 3.123 14.582 1.00 98.00 385 ARG A CA 1
ATOM 2931 C C . ARG A 1 385 ? -30.141 3.885 13.580 1.00 98.00 385 ARG A C 1
ATOM 2933 O O . ARG A 1 385 ? -31.281 4.203 13.906 1.00 98.00 385 ARG A O 1
ATOM 2940 N N . LYS A 1 386 ? -29.666 4.139 12.350 1.00 97.00 386 LYS A N 1
ATOM 2941 C CA . LYS A 1 386 ? -30.491 4.738 11.278 1.00 97.00 386 LYS A CA 1
ATOM 2942 C C . LYS A 1 386 ? -31.639 3.816 10.843 1.00 97.00 386 LYS A C 1
ATOM 2944 O O . LYS A 1 386 ? -32.592 4.287 10.229 1.00 97.00 386 LYS A O 1
ATOM 2949 N N . GLY A 1 387 ? -31.563 2.516 11.150 1.00 93.06 387 GLY A N 1
ATOM 2950 C CA . GLY A 1 387 ? -32.642 1.544 10.941 1.00 93.06 387 GLY A CA 1
ATOM 2951 C C . GLY A 1 387 ? -32.777 0.999 9.514 1.00 93.06 387 GLY A C 1
ATOM 2952 O O . GLY A 1 387 ? -33.650 0.172 9.258 1.00 93.06 387 GLY A O 1
ATOM 2953 N N . ASN A 1 388 ? -31.918 1.420 8.581 1.00 94.50 388 ASN A N 1
ATOM 2954 C CA . ASN A 1 388 ? -31.858 0.904 7.205 1.00 94.50 388 ASN A CA 1
ATOM 2955 C C . ASN A 1 388 ? -30.998 -0.369 7.068 1.00 94.50 388 ASN A C 1
ATOM 2957 O O . ASN A 1 388 ? -31.076 -1.052 6.049 1.00 94.50 388 ASN A O 1
ATOM 2961 N N . LYS A 1 389 ? -30.182 -0.672 8.081 1.00 96.69 389 LYS A N 1
ATOM 2962 C CA . LYS A 1 389 ? -29.270 -1.815 8.163 1.00 96.69 389 LYS A CA 1
ATOM 2963 C C . LYS A 1 389 ? -29.483 -2.531 9.492 1.00 96.69 389 LYS A C 1
ATOM 2965 O O . LYS A 1 389 ? -29.845 -1.912 10.494 1.00 96.69 389 LYS A O 1
ATOM 2970 N N . LYS A 1 390 ? -29.281 -3.843 9.488 1.00 96.88 390 LYS A N 1
ATOM 2971 C CA . LYS A 1 390 ? -29.515 -4.723 10.633 1.00 96.88 390 LYS A CA 1
ATOM 2972 C C . LYS A 1 390 ? -28.217 -5.216 11.233 1.00 96.88 390 LYS A C 1
ATOM 2974 O O . LYS A 1 390 ? -28.084 -5.156 12.449 1.00 96.88 390 LYS A O 1
ATOM 2979 N N . ASN A 1 391 ? -27.278 -5.671 10.404 1.00 97.88 391 ASN A N 1
ATOM 2980 C CA . ASN A 1 391 ? -26.034 -6.278 10.867 1.00 97.88 391 ASN A CA 1
ATOM 2981 C C . ASN A 1 391 ? -24.824 -5.642 10.187 1.00 97.88 391 ASN A C 1
ATOM 2983 O O . ASN A 1 391 ? -24.774 -5.511 8.962 1.00 97.88 391 ASN A O 1
ATOM 2987 N N . GLY A 1 392 ? -23.832 -5.289 10.994 1.00 98.38 392 GLY A N 1
ATOM 2988 C CA . GLY A 1 392 ? -22.577 -4.709 10.555 1.00 98.38 392 GLY A CA 1
ATOM 2989 C C . GLY A 1 392 ? -21.380 -5.510 11.045 1.00 98.38 392 GLY A C 1
ATOM 2990 O O . GLY A 1 392 ? -21.422 -6.070 12.139 1.00 98.38 392 GLY A O 1
ATOM 2991 N N . LEU A 1 393 ? -20.311 -5.552 10.250 1.00 98.56 393 LEU A N 1
ATOM 2992 C CA . LEU A 1 393 ? -19.055 -6.210 10.616 1.00 98.56 393 LEU A CA 1
ATOM 2993 C C . LEU A 1 393 ? -17.896 -5.212 10.591 1.00 98.56 393 LEU A C 1
ATOM 2995 O O . LEU A 1 393 ? -17.664 -4.552 9.581 1.00 98.56 393 LEU A O 1
ATOM 2999 N N . VAL A 1 394 ? -17.145 -5.125 11.685 1.00 98.69 394 VAL A N 1
ATOM 3000 C CA . VAL A 1 394 ? -15.882 -4.380 11.745 1.00 98.69 394 VAL A CA 1
ATOM 3001 C C . VAL A 1 394 ? -14.736 -5.380 11.819 1.00 98.69 394 VAL A C 1
ATOM 3003 O O . VAL A 1 394 ? -14.710 -6.210 12.728 1.00 98.69 394 VAL A O 1
ATOM 3006 N N . LEU A 1 395 ? -13.794 -5.307 10.876 1.00 98.50 395 LEU A N 1
ATOM 3007 C CA . LEU A 1 395 ? -12.552 -6.082 10.918 1.00 98.50 395 LEU A CA 1
ATOM 3008 C C . LEU A 1 395 ? -11.402 -5.166 11.327 1.00 98.50 395 LEU A C 1
ATOM 3010 O O . LEU A 1 395 ? -11.009 -4.284 10.564 1.00 98.50 395 LEU A O 1
ATOM 3014 N N . ALA A 1 396 ? -10.844 -5.411 12.507 1.00 97.88 396 ALA A N 1
ATOM 3015 C CA . ALA A 1 396 ? -9.707 -4.694 13.058 1.00 97.88 396 ALA A CA 1
ATOM 3016 C C . ALA A 1 396 ? -8.412 -5.498 12.834 1.00 97.88 396 ALA A C 1
ATOM 3018 O O . ALA A 1 396 ? -8.353 -6.680 13.165 1.00 97.88 396 ALA A O 1
ATOM 3019 N N . ASN A 1 397 ? -7.369 -4.856 12.302 1.00 97.25 397 ASN A N 1
ATOM 3020 C CA . ASN A 1 397 ? -6.098 -5.495 11.936 1.00 97.25 397 ASN A CA 1
ATOM 3021 C C . ASN A 1 397 ? -4.917 -4.809 12.643 1.00 97.25 397 ASN A C 1
ATOM 3023 O O . ASN A 1 397 ? -4.834 -3.580 12.663 1.00 97.25 397 ASN A O 1
ATOM 3027 N N . GLY A 1 398 ? -3.976 -5.585 13.184 1.00 94.62 398 GLY A N 1
ATOM 3028 C CA . GLY A 1 398 ? -2.763 -5.092 13.843 1.00 94.62 398 GLY A CA 1
ATOM 3029 C C . GLY A 1 398 ? -1.494 -5.858 13.457 1.00 94.62 398 GLY A C 1
ATOM 3030 O O . GLY A 1 398 ? -1.548 -6.981 12.959 1.00 94.62 398 GLY A O 1
ATOM 3031 N N . GLY A 1 399 ? -0.336 -5.235 13.690 1.00 92.19 399 GLY A N 1
ATOM 3032 C CA . GLY A 1 399 ? 0.965 -5.788 13.305 1.00 92.19 399 GLY A CA 1
ATOM 3033 C C . GLY A 1 399 ? 1.153 -5.827 11.784 1.00 92.19 399 GLY A C 1
ATOM 3034 O O . GLY A 1 399 ? 0.763 -4.896 11.069 1.00 92.19 399 GLY A O 1
ATOM 3035 N N . PHE A 1 400 ? 1.736 -6.914 11.278 1.00 92.88 400 PHE A N 1
ATOM 3036 C CA . PHE A 1 400 ? 2.015 -7.130 9.853 1.00 92.88 400 PHE A CA 1
ATOM 3037 C C . PHE A 1 400 ? 1.025 -8.125 9.233 1.00 92.88 400 PHE A C 1
ATOM 3039 O O . PHE A 1 400 ? 1.454 -9.176 8.770 1.00 92.88 400 PHE A O 1
ATOM 3046 N N . LEU A 1 401 ? -0.288 -7.858 9.297 1.00 94.69 401 LEU A N 1
ATOM 3047 C CA . LEU A 1 401 ? -1.348 -8.885 9.192 1.00 94.69 401 LEU A CA 1
ATOM 3048 C C . LEU A 1 401 ? -1.307 -9.922 10.330 1.00 94.69 401 LEU A C 1
ATOM 3050 O O . LEU A 1 401 ? -1.961 -10.954 10.241 1.00 94.69 401 LEU A O 1
ATOM 3054 N N . THR A 1 402 ? -0.555 -9.652 11.401 1.00 93.88 402 THR A N 1
ATOM 3055 C CA . THR A 1 402 ? -0.344 -10.602 12.500 1.00 93.88 402 THR A CA 1
ATOM 3056 C C . THR A 1 402 ? -1.639 -10.861 13.254 1.00 93.88 402 THR A C 1
ATOM 3058 O O . THR A 1 402 ? -2.045 -12.007 13.368 1.00 93.88 402 THR A O 1
ATOM 3061 N N . HIS A 1 403 ? -2.305 -9.813 13.735 1.00 95.00 403 HIS A N 1
ATOM 3062 C CA . HIS A 1 403 ? -3.434 -9.951 14.649 1.00 95.00 403 HIS A CA 1
ATOM 3063 C C . HIS A 1 403 ? -4.708 -9.418 14.009 1.00 95.00 403 HIS A C 1
ATOM 3065 O O . HIS A 1 403 ? -4.730 -8.297 13.493 1.00 95.00 403 HIS A O 1
ATOM 3071 N N . GLN A 1 404 ? -5.779 -10.193 14.103 1.00 96.31 404 GLN A N 1
ATOM 3072 C CA . GLN A 1 404 ? -7.086 -9.865 13.551 1.00 96.31 404 GLN A CA 1
ATOM 3073 C C . GLN A 1 404 ? -8.128 -9.940 14.655 1.00 96.31 404 GLN A C 1
ATOM 3075 O O . GLN A 1 404 ? -8.086 -10.855 15.471 1.00 96.31 404 GLN A O 1
ATOM 3080 N N . HIS A 1 405 ? -9.070 -9.002 14.669 1.00 96.56 405 HIS A N 1
ATOM 3081 C CA . HIS A 1 405 ? -10.242 -9.070 15.533 1.00 96.56 405 HIS A CA 1
ATOM 3082 C C . HIS A 1 405 ? -11.478 -8.627 14.753 1.00 96.56 405 HIS A C 1
ATOM 3084 O O . HIS A 1 405 ? -11.568 -7.475 14.325 1.00 96.56 405 HIS A O 1
ATOM 3090 N N . ALA A 1 406 ? -12.426 -9.536 14.552 1.00 97.00 406 ALA A N 1
ATOM 3091 C CA . ALA A 1 406 ? -13.695 -9.231 13.902 1.00 97.00 406 ALA A CA 1
ATOM 3092 C C . ALA A 1 406 ? -14.782 -9.029 14.960 1.00 97.00 406 ALA A C 1
ATOM 3094 O O . ALA A 1 406 ? -14.859 -9.800 15.914 1.00 97.00 406 ALA A O 1
ATOM 3095 N N . VAL A 1 407 ? -15.627 -8.013 14.783 1.00 96.31 407 VAL A N 1
ATOM 3096 C CA . VAL A 1 407 ? -16.778 -7.729 15.651 1.00 96.31 407 VAL A CA 1
ATOM 3097 C C . VAL A 1 407 ? -18.032 -7.575 14.800 1.00 96.31 407 VAL A C 1
ATOM 3099 O O . VAL A 1 407 ? -18.052 -6.795 13.849 1.00 96.31 407 VAL A O 1
ATOM 3102 N N . VAL A 1 408 ? -19.092 -8.287 15.174 1.00 96.50 408 VAL A N 1
ATOM 3103 C CA . VAL A 1 408 ? -20.425 -8.173 14.581 1.00 96.50 408 VAL A CA 1
ATOM 3104 C C . VAL A 1 408 ? -21.322 -7.364 15.511 1.00 96.50 408 VAL A C 1
ATOM 3106 O O . VAL A 1 408 ? -21.573 -7.751 16.656 1.00 96.50 408 VAL A O 1
ATOM 3109 N N . LEU A 1 409 ? -21.835 -6.249 14.999 1.00 97.75 409 LEU A N 1
ATOM 3110 C CA . LEU A 1 409 ? -22.811 -5.398 15.671 1.00 97.75 409 LEU A CA 1
ATOM 3111 C C . LEU A 1 409 ? -24.177 -5.553 14.998 1.00 97.75 409 LEU A C 1
ATOM 3113 O O . LEU A 1 409 ? -24.263 -5.622 13.773 1.00 97.75 409 LEU A O 1
ATOM 3117 N N . SER A 1 410 ? -25.249 -5.584 15.786 1.00 96.88 410 SER A N 1
ATOM 3118 C CA . SER A 1 410 ? -26.616 -5.692 15.278 1.00 96.88 410 SER A CA 1
ATOM 3119 C C . SER A 1 410 ? -27.548 -4.683 15.940 1.00 96.88 410 SER A C 1
ATOM 3121 O O . SER A 1 410 ? -27.434 -4.405 17.133 1.00 96.88 410 SER A O 1
ATOM 3123 N N . SER A 1 411 ? -28.507 -4.148 15.185 1.00 96.50 411 SER A N 1
ATOM 3124 C CA . SER A 1 411 ? -29.651 -3.414 15.751 1.00 96.50 411 SER A CA 1
ATOM 3125 C C . SER A 1 411 ? -30.733 -4.354 16.300 1.00 96.50 411 SER A C 1
ATOM 3127 O O . SER A 1 411 ? -31.706 -3.905 16.907 1.00 96.50 411 SER A O 1
ATOM 3129 N N . ILE A 1 412 ? -30.568 -5.667 16.105 1.00 91.50 412 ILE A N 1
ATOM 3130 C CA . ILE A 1 412 ? -31.485 -6.705 16.565 1.00 91.50 412 ILE A CA 1
ATOM 3131 C C . ILE A 1 412 ? -30.875 -7.397 17.794 1.00 91.50 412 ILE A C 1
ATOM 3133 O O . ILE A 1 412 ? -29.694 -7.750 17.770 1.00 91.50 412 ILE A O 1
ATOM 3137 N N . PRO A 1 413 ? -31.659 -7.625 18.864 1.00 88.44 413 PRO A N 1
ATOM 3138 C CA . PRO A 1 413 ? -31.198 -8.393 20.014 1.00 88.44 413 PRO A CA 1
ATOM 3139 C C . PRO A 1 413 ? -30.722 -9.803 19.610 1.00 88.44 413 PRO A C 1
ATOM 3141 O O . PRO A 1 413 ? -31.322 -10.415 18.719 1.00 88.44 413 PRO A O 1
ATOM 3144 N N . PRO A 1 414 ? -29.696 -10.363 20.276 1.00 80.88 414 PRO A N 1
ATOM 3145 C CA . PRO A 1 414 ? -29.213 -11.709 19.979 1.00 80.88 414 PRO A CA 1
ATOM 3146 C C . PRO A 1 414 ? -30.304 -12.767 20.214 1.00 80.88 414 PRO A C 1
ATOM 3148 O O . PRO A 1 414 ? -31.047 -12.708 21.192 1.00 80.88 414 PRO A O 1
ATOM 3151 N N . GLN A 1 415 ? -30.388 -13.766 19.324 1.00 67.31 415 GLN A N 1
ATOM 3152 C CA . GLN A 1 415 ? -31.377 -14.853 19.432 1.00 67.31 415 GLN A CA 1
ATOM 3153 C C . GLN A 1 415 ? -31.023 -15.899 20.500 1.00 67.31 415 GLN A C 1
ATOM 3155 O O . GLN A 1 415 ? -31.908 -16.595 20.999 1.00 67.31 415 GLN A O 1
ATOM 3160 N N . ARG A 1 416 ? -29.737 -16.040 20.845 1.00 63.38 416 ARG A N 1
ATOM 3161 C CA . ARG A 1 416 ? -29.271 -16.924 21.921 1.00 63.38 416 ARG A CA 1
ATOM 3162 C C . ARG A 1 416 ? -29.055 -16.114 23.197 1.00 63.38 416 ARG A C 1
ATOM 3164 O O . ARG A 1 416 ? -28.368 -15.097 23.181 1.00 63.38 416 ARG A O 1
ATOM 3171 N N . PHE A 1 417 ? -29.629 -16.591 24.301 1.00 50.03 417 PHE A N 1
ATOM 3172 C CA . PHE A 1 417 ? -29.304 -16.101 25.639 1.00 50.03 417 PHE A CA 1
ATOM 3173 C C . PHE A 1 417 ? -27.902 -16.589 26.023 1.00 50.03 417 PHE A C 1
ATOM 3175 O O . PHE A 1 417 ? -27.640 -17.790 25.977 1.00 50.03 417 PHE A O 1
ATOM 3182 N N . GLY A 1 418 ? -27.026 -15.659 26.406 1.00 51.88 418 GLY A N 1
ATOM 3183 C CA . GLY A 1 418 ? -25.604 -15.909 26.641 1.00 51.88 418 GLY A CA 1
ATOM 3184 C C . GLY A 1 418 ? -24.770 -15.425 25.461 1.00 51.88 418 GLY A C 1
ATOM 3185 O O . GLY A 1 418 ? -24.747 -16.052 24.405 1.00 51.88 418 GLY A O 1
ATOM 3186 N N . PHE A 1 419 ? -24.093 -14.291 25.645 1.00 54.53 419 PHE A N 1
ATOM 3187 C CA . PHE A 1 419 ? -22.994 -13.893 24.771 1.00 54.53 419 PHE A CA 1
ATOM 3188 C C . PHE A 1 419 ? -21.985 -15.064 24.737 1.00 54.53 419 PHE A C 1
ATOM 3190 O O . PHE A 1 419 ? -21.771 -15.688 25.777 1.00 54.53 419 PHE A O 1
ATOM 3197 N N . PRO A 1 420 ? -21.417 -15.455 23.589 1.00 58.16 420 PRO A N 1
ATOM 3198 C CA . PRO A 1 420 ? -20.370 -16.472 23.564 1.00 58.16 420 PRO A CA 1
ATOM 3199 C C . PRO A 1 420 ? -19.092 -15.883 24.179 1.00 58.16 420 PRO A C 1
ATOM 3201 O O . PRO A 1 420 ? -18.301 -15.228 23.514 1.00 58.16 420 PRO A O 1
ATOM 3204 N N . LEU A 1 421 ? -18.970 -16.069 25.493 1.00 54.47 421 LEU A N 1
ATOM 3205 C CA . LEU A 1 421 ? -18.104 -15.327 26.415 1.00 54.47 421 LEU A CA 1
ATOM 3206 C C . LEU A 1 421 ? -16.610 -15.677 26.343 1.00 54.47 421 LEU A C 1
ATOM 3208 O O . LEU A 1 421 ? -15.791 -14.900 26.824 1.00 54.47 421 LEU A O 1
ATOM 3212 N N . ASP A 1 422 ? -16.251 -16.804 25.725 1.00 55.94 422 ASP A N 1
ATOM 3213 C CA . ASP A 1 422 ? -14.937 -17.422 25.955 1.00 55.94 422 ASP A CA 1
ATOM 3214 C C . ASP A 1 422 ? -13.973 -17.355 24.753 1.00 55.94 422 ASP A C 1
ATOM 3216 O O . ASP A 1 422 ? -12.857 -17.856 24.838 1.00 55.94 422 ASP A O 1
ATOM 3220 N N . GLN A 1 423 ? -14.351 -16.724 23.633 1.00 56.97 423 GLN A N 1
ATOM 3221 C CA . GLN A 1 423 ? -13.483 -16.578 22.444 1.00 56.97 423 GLN A CA 1
ATOM 3222 C C . GLN A 1 423 ? -12.962 -15.145 22.243 1.00 56.97 423 GLN A C 1
ATOM 3224 O O . GLN A 1 423 ? -12.746 -14.682 21.123 1.00 56.97 423 GLN A O 1
ATOM 3229 N N . ALA A 1 424 ? -12.723 -14.427 23.343 1.00 54.72 424 ALA A N 1
ATOM 3230 C CA . ALA A 1 424 ? -12.009 -13.146 23.323 1.00 54.72 424 ALA A CA 1
ATOM 3231 C C . ALA A 1 424 ? -10.483 -13.306 23.154 1.00 54.72 424 ALA A C 1
ATOM 3233 O O . ALA A 1 424 ? -9.758 -12.310 23.135 1.00 54.72 424 ALA A O 1
ATOM 3234 N N . HIS A 1 425 ? -9.986 -14.540 23.060 1.00 61.53 425 HIS A N 1
ATOM 3235 C CA . HIS A 1 425 ? -8.567 -14.833 22.916 1.00 61.53 425 HIS A CA 1
ATOM 3236 C C . HIS A 1 425 ? -8.102 -14.648 21.475 1.00 61.53 425 HIS A C 1
ATOM 3238 O O . HIS A 1 425 ? -8.860 -14.852 20.534 1.00 61.53 425 HIS A O 1
ATOM 3244 N N . HIS A 1 426 ? -6.853 -14.216 21.321 1.00 64.06 426 HIS A N 1
ATOM 3245 C CA . HIS A 1 426 ? -6.142 -14.288 20.054 1.00 64.06 426 HIS A CA 1
ATOM 3246 C C . HIS A 1 426 ? -5.523 -15.670 19.974 1.00 64.06 426 HIS A C 1
ATOM 3248 O O . HIS A 1 426 ? -4.405 -15.894 20.432 1.00 64.06 426 HIS A O 1
ATOM 3254 N N . ASP A 1 427 ? -6.296 -16.612 19.453 1.00 75.38 427 ASP A N 1
ATOM 3255 C CA . ASP A 1 427 ? -5.788 -17.959 19.279 1.00 75.38 427 ASP A CA 1
ATOM 3256 C C . ASP A 1 427 ? -4.829 -17.972 18.087 1.00 75.38 427 ASP A C 1
ATOM 3258 O O . ASP A 1 427 ? -5.143 -17.475 16.996 1.00 75.38 427 ASP A O 1
ATOM 3262 N N . ALA A 1 428 ? -3.651 -18.559 18.292 1.00 77.50 428 ALA A N 1
ATOM 3263 C CA . ALA A 1 428 ? -2.719 -18.795 17.206 1.00 77.50 428 ALA A CA 1
ATOM 3264 C C . ALA A 1 428 ? -3.389 -19.690 16.159 1.00 77.50 428 ALA A C 1
ATOM 3266 O O . ALA A 1 428 ? -3.906 -20.777 16.453 1.00 77.50 428 ALA A O 1
ATOM 3267 N N . VAL A 1 429 ? -3.371 -19.253 14.905 1.00 79.25 429 VAL A N 1
ATOM 3268 C CA . VAL A 1 429 ? -3.825 -20.097 13.810 1.00 79.25 429 VAL A CA 1
ATOM 3269 C C . VAL A 1 429 ? -2.775 -21.184 13.619 1.00 79.25 429 VAL A C 1
ATOM 3271 O O . VAL A 1 429 ? -1.701 -20.914 13.099 1.00 79.25 429 VAL A O 1
ATOM 3274 N N . GLY A 1 430 ? -3.072 -22.408 14.070 1.00 71.81 430 GLY A N 1
ATOM 3275 C CA . GLY A 1 430 ? -2.175 -23.557 13.919 1.00 71.81 430 GLY A CA 1
ATOM 3276 C C . GLY A 1 430 ? -1.844 -23.817 12.449 1.00 71.81 430 GLY A C 1
ATOM 3277 O O . GLY A 1 430 ? -2.628 -24.450 11.742 1.00 71.81 430 GLY A O 1
ATOM 3278 N N . MET A 1 431 ? -0.707 -23.292 12.000 1.00 76.19 431 MET A N 1
ATOM 3279 C CA . MET A 1 431 ? -0.182 -23.427 10.647 1.00 76.19 431 MET A CA 1
ATOM 3280 C C . MET A 1 431 ? 1.237 -23.963 10.701 1.00 76.19 431 MET A C 1
ATOM 3282 O O . MET A 1 431 ? 1.972 -23.695 11.647 1.00 76.19 431 MET A O 1
ATOM 3286 N N . GLU A 1 432 ? 1.601 -24.746 9.691 1.00 83.56 432 GLU A N 1
ATOM 3287 C CA . GLU A 1 432 ? 2.965 -25.240 9.561 1.00 83.56 432 GLU A CA 1
ATOM 3288 C C . GLU A 1 432 ? 3.873 -24.116 9.070 1.00 83.56 432 GLU A C 1
ATOM 3290 O O . GLU A 1 432 ? 3.644 -23.524 8.009 1.00 83.56 432 GLU A O 1
ATOM 3295 N N . ASP A 1 433 ? 4.909 -23.841 9.857 1.00 88.12 433 ASP A N 1
ATOM 3296 C CA . ASP A 1 433 ? 5.948 -22.899 9.483 1.00 88.12 433 ASP A CA 1
ATOM 3297 C C . ASP A 1 433 ? 6.738 -23.420 8.284 1.00 88.12 433 ASP A C 1
ATOM 3299 O O . ASP A 1 433 ? 7.120 -24.589 8.182 1.00 88.12 433 ASP A O 1
ATOM 3303 N N . ILE A 1 434 ? 7.044 -22.501 7.382 1.00 90.56 434 ILE A N 1
ATOM 3304 C CA . ILE A 1 434 ? 7.967 -22.736 6.291 1.00 90.56 434 ILE A CA 1
ATOM 3305 C C . ILE A 1 434 ? 9.398 -22.732 6.839 1.00 90.56 434 ILE A C 1
ATOM 3307 O O . ILE A 1 434 ? 9.811 -21.730 7.431 1.00 90.56 434 ILE A O 1
ATOM 3311 N N . PRO A 1 435 ? 10.200 -23.783 6.575 1.00 93.12 435 PRO A N 1
ATOM 3312 C CA . PRO A 1 435 ? 11.602 -23.803 6.966 1.00 93.12 435 PRO A CA 1
ATOM 3313 C C . PRO A 1 435 ? 12.365 -22.580 6.447 1.00 93.12 435 PRO A C 1
ATOM 3315 O O . PRO A 1 435 ? 12.268 -22.209 5.272 1.00 93.12 435 PRO A O 1
ATOM 3318 N N . PHE A 1 436 ? 13.147 -21.968 7.332 1.00 93.88 436 PHE A N 1
ATOM 3319 C CA . PHE A 1 436 ? 13.883 -20.739 7.065 1.00 93.88 436 PHE A CA 1
ATOM 3320 C C . PHE A 1 436 ? 15.389 -20.950 7.209 1.00 93.88 436 PHE A C 1
ATOM 3322 O O . PHE A 1 436 ? 15.861 -21.544 8.178 1.00 93.88 436 PHE A O 1
ATOM 3329 N N . GLN A 1 437 ? 16.154 -20.419 6.257 1.00 94.12 437 GLN A N 1
ATOM 3330 C CA . GLN A 1 437 ? 17.607 -20.445 6.260 1.00 94.12 437 GLN A CA 1
ATOM 3331 C C . GLN A 1 437 ? 18.161 -19.022 6.386 1.00 94.12 437 GLN A C 1
ATOM 3333 O O . GLN A 1 437 ? 18.194 -18.256 5.426 1.00 94.12 437 GLN A O 1
ATOM 3338 N N . GLU A 1 438 ? 18.666 -18.690 7.576 1.00 91.00 438 GLU A N 1
ATOM 3339 C CA . GLU A 1 438 ? 19.221 -17.360 7.871 1.00 91.00 438 GLU A CA 1
ATOM 3340 C C . GLU A 1 438 ? 20.449 -17.018 7.011 1.00 91.00 438 GLU A C 1
ATOM 3342 O O . GLU A 1 438 ? 20.641 -15.873 6.608 1.00 91.00 438 GLU A O 1
ATOM 3347 N N . ARG A 1 439 ? 21.296 -18.012 6.719 1.00 91.62 439 ARG A N 1
ATOM 3348 C CA . ARG A 1 439 ? 22.464 -17.871 5.840 1.00 91.62 439 ARG A CA 1
ATOM 3349 C C . ARG A 1 439 ? 22.262 -18.711 4.594 1.00 91.62 439 ARG A C 1
ATOM 3351 O O . ARG A 1 439 ? 22.675 -19.869 4.551 1.00 91.62 439 ARG A O 1
ATOM 3358 N N . ALA A 1 440 ? 21.560 -18.143 3.625 1.00 93.31 440 ALA A N 1
ATOM 3359 C CA . ALA A 1 440 ? 21.241 -18.801 2.370 1.00 93.31 440 ALA A CA 1
ATOM 3360 C C . ALA A 1 440 ? 22.371 -18.644 1.344 1.00 93.31 440 ALA A C 1
ATOM 3362 O O . ALA A 1 440 ? 22.917 -17.559 1.168 1.00 93.31 440 ALA A O 1
ATOM 3363 N N . GLU A 1 441 ? 22.693 -19.742 0.663 1.00 94.62 441 GLU A N 1
ATOM 3364 C CA . GLU A 1 441 ? 23.639 -19.789 -0.451 1.00 94.62 441 GLU A CA 1
ATOM 3365 C C . GLU A 1 441 ? 23.123 -20.788 -1.495 1.00 94.62 441 GLU A C 1
ATOM 3367 O O . GLU A 1 441 ? 22.724 -21.914 -1.150 1.00 94.62 441 GLU A O 1
ATOM 3372 N N . GLY A 1 442 ? 23.119 -20.358 -2.757 1.00 93.12 442 GLY A N 1
ATOM 3373 C CA . GLY A 1 442 ? 22.677 -21.138 -3.910 1.00 93.12 442 GLY A CA 1
ATOM 3374 C C . GLY A 1 442 ? 21.689 -20.391 -4.806 1.00 93.12 442 GLY A C 1
ATOM 3375 O O . GLY A 1 442 ? 21.329 -19.242 -4.551 1.00 93.12 442 GLY A O 1
ATOM 3376 N N . GLU A 1 443 ? 21.255 -21.070 -5.864 1.00 93.25 443 GLU A N 1
ATOM 3377 C CA . GLU A 1 443 ? 20.211 -20.582 -6.764 1.00 93.25 443 GLU A CA 1
ATOM 3378 C C . GLU A 1 443 ? 18.847 -20.537 -6.063 1.00 93.25 443 GLU A C 1
ATOM 3380 O O . GLU A 1 443 ? 18.512 -21.397 -5.237 1.00 93.25 443 GLU A O 1
ATOM 3385 N N . ALA A 1 444 ? 18.047 -19.529 -6.405 1.00 94.44 444 ALA A N 1
ATOM 3386 C CA . ALA A 1 444 ? 16.788 -19.243 -5.739 1.00 94.44 444 ALA A CA 1
ATOM 3387 C C . ALA A 1 444 ? 15.743 -18.636 -6.678 1.00 94.44 444 ALA A C 1
ATOM 3389 O O . ALA A 1 444 ? 16.071 -18.047 -7.706 1.00 94.44 444 ALA A O 1
ATOM 3390 N N . ILE A 1 445 ? 14.480 -18.722 -6.262 1.00 91.94 445 ILE A N 1
ATOM 3391 C CA . ILE A 1 445 ? 13.346 -18.024 -6.875 1.00 91.94 445 ILE A CA 1
ATOM 3392 C C . ILE A 1 445 ? 12.839 -16.958 -5.902 1.00 91.94 445 ILE A C 1
ATOM 3394 O O . ILE A 1 445 ? 12.744 -17.205 -4.702 1.00 91.94 445 ILE A O 1
ATOM 3398 N N . ILE A 1 446 ? 12.482 -15.780 -6.414 1.00 92.94 446 ILE A N 1
ATOM 3399 C CA . ILE A 1 446 ? 11.789 -14.744 -5.639 1.00 92.94 446 ILE A CA 1
ATOM 3400 C C . ILE A 1 446 ? 10.334 -15.177 -5.432 1.00 92.94 446 ILE A C 1
ATOM 3402 O O . ILE A 1 446 ? 9.591 -15.331 -6.398 1.00 92.94 446 ILE A O 1
ATOM 3406 N N . GLU A 1 447 ? 9.919 -15.354 -4.179 1.00 94.75 447 GLU A N 1
ATOM 3407 C CA . GLU A 1 447 ? 8.525 -15.652 -3.826 1.00 94.75 447 GLU A CA 1
ATOM 3408 C C . GLU A 1 447 ? 7.703 -14.368 -3.708 1.00 94.75 447 GLU A C 1
ATOM 3410 O O . GLU A 1 447 ? 6.575 -14.299 -4.190 1.00 94.75 447 GLU A O 1
ATOM 3415 N N . THR A 1 448 ? 8.278 -13.333 -3.093 1.00 96.19 448 THR A N 1
ATOM 3416 C CA . THR A 1 448 ? 7.711 -11.983 -3.065 1.00 96.19 448 THR A CA 1
ATOM 3417 C C . THR A 1 448 ? 8.799 -10.940 -2.815 1.00 96.19 448 THR A C 1
ATOM 3419 O O . THR A 1 448 ? 9.910 -11.262 -2.385 1.00 96.19 448 THR A O 1
ATOM 3422 N N . TYR A 1 449 ? 8.497 -9.676 -3.107 1.00 95.31 449 TYR A N 1
ATOM 3423 C CA . TYR A 1 449 ? 9.430 -8.573 -2.928 1.00 95.31 449 TYR A CA 1
ATOM 3424 C C . TYR A 1 449 ? 8.724 -7.230 -2.719 1.00 95.31 449 TYR A C 1
ATOM 3426 O O . TYR A 1 449 ? 7.519 -7.093 -2.929 1.00 95.31 449 TYR A O 1
ATOM 3434 N N . THR A 1 450 ? 9.503 -6.225 -2.339 1.00 95.88 450 THR A N 1
ATOM 3435 C CA . THR A 1 450 ? 9.176 -4.799 -2.443 1.00 95.88 450 THR A CA 1
ATOM 3436 C C . THR A 1 450 ? 10.462 -4.002 -2.632 1.00 95.88 450 THR A C 1
ATOM 3438 O O . THR A 1 450 ? 11.542 -4.476 -2.274 1.00 95.88 450 THR A O 1
ATOM 3441 N N . VAL A 1 451 ? 10.369 -2.809 -3.209 1.00 93.31 451 VAL A N 1
ATOM 3442 C CA . VAL A 1 451 ? 11.503 -1.896 -3.385 1.00 93.31 451 VAL A CA 1
ATOM 3443 C C . VAL A 1 451 ? 11.188 -0.578 -2.711 1.00 93.31 451 VAL A C 1
ATOM 3445 O O . VAL A 1 451 ? 10.198 0.054 -3.063 1.00 93.31 451 VAL A O 1
ATOM 3448 N N . GLU A 1 452 ? 12.028 -0.176 -1.764 1.00 93.69 452 GLU A N 1
ATOM 3449 C CA . GLU A 1 452 ? 11.987 1.111 -1.076 1.00 93.69 452 GLU A CA 1
ATOM 3450 C C . GLU A 1 452 ? 12.543 2.223 -1.975 1.00 93.69 452 GLU A C 1
ATOM 3452 O O . GLU A 1 452 ? 13.502 2.017 -2.725 1.00 93.69 452 GLU A O 1
ATOM 3457 N N . PHE A 1 453 ? 11.938 3.409 -1.890 1.00 87.56 453 PHE A N 1
ATOM 3458 C CA . PHE A 1 453 ? 12.335 4.595 -2.643 1.00 87.56 453 PHE A CA 1
ATOM 3459 C C . PHE A 1 453 ? 12.729 5.734 -1.704 1.00 87.56 453 PHE A C 1
ATOM 3461 O O . PHE A 1 453 ? 12.072 6.011 -0.696 1.00 87.56 453 PHE A O 1
ATOM 3468 N N . ASP A 1 454 ? 13.790 6.453 -2.065 1.00 81.06 454 ASP A N 1
ATOM 3469 C CA . ASP A 1 454 ? 14.197 7.648 -1.338 1.00 81.06 454 ASP A CA 1
ATOM 3470 C C . ASP A 1 454 ? 13.238 8.835 -1.582 1.00 81.06 454 ASP A C 1
ATOM 3472 O O . ASP A 1 454 ? 12.345 8.817 -2.432 1.00 81.06 454 ASP A O 1
ATOM 3476 N N . ARG A 1 455 ? 13.424 9.938 -0.842 1.00 77.12 455 ARG A N 1
ATOM 3477 C CA . ARG A 1 455 ? 12.595 11.150 -1.011 1.00 77.12 455 ARG A CA 1
ATOM 3478 C C . ARG A 1 455 ? 12.715 11.808 -2.394 1.00 77.12 455 ARG A C 1
ATOM 3480 O O . ARG A 1 455 ? 11.908 12.684 -2.689 1.00 77.12 455 ARG A O 1
ATOM 3487 N N . LYS A 1 456 ? 13.708 11.428 -3.203 1.00 69.56 456 LYS A N 1
ATOM 3488 C CA . LYS A 1 456 ? 13.913 11.903 -4.577 1.00 69.56 456 LYS A CA 1
ATOM 3489 C C . LYS A 1 456 ? 13.303 10.950 -5.616 1.00 69.56 456 LYS A C 1
ATOM 3491 O O . LYS A 1 456 ? 13.416 11.234 -6.801 1.00 69.56 456 LYS A O 1
ATOM 3496 N N . GLY A 1 457 ? 12.661 9.858 -5.191 1.00 68.44 457 GLY A N 1
ATOM 3497 C CA . GLY A 1 457 ? 12.023 8.886 -6.079 1.00 68.44 457 GLY A CA 1
ATOM 3498 C C . GLY A 1 457 ? 12.989 7.869 -6.689 1.00 68.44 457 GLY A C 1
ATOM 3499 O O . GLY A 1 457 ? 12.651 7.249 -7.692 1.00 68.44 457 GLY A O 1
ATOM 3500 N N . ARG A 1 458 ? 14.183 7.683 -6.113 1.00 73.94 458 ARG A N 1
ATOM 3501 C CA . ARG A 1 458 ? 15.145 6.674 -6.583 1.00 73.94 458 ARG A CA 1
ATOM 3502 C C . ARG A 1 458 ? 14.992 5.377 -5.784 1.00 73.94 458 ARG A C 1
ATOM 3504 O O . ARG A 1 458 ? 14.898 5.474 -4.557 1.00 73.94 458 ARG A O 1
ATOM 3511 N N . PRO A 1 459 ? 15.022 4.195 -6.427 1.00 79.25 459 PRO A N 1
ATOM 3512 C CA . PRO A 1 459 ? 15.128 2.921 -5.721 1.00 79.25 459 PRO A CA 1
ATOM 3513 C C . PRO A 1 459 ? 16.351 2.931 -4.798 1.00 79.25 459 PRO A C 1
ATOM 3515 O O . PRO A 1 459 ? 17.464 3.193 -5.252 1.00 79.25 459 PRO A O 1
ATOM 3518 N N . SER A 1 460 ? 16.151 2.687 -3.506 1.00 82.56 460 SER A N 1
ATOM 3519 C CA . SER A 1 460 ? 17.227 2.682 -2.508 1.00 82.56 460 SER A CA 1
ATOM 3520 C C . SER A 1 460 ? 17.580 1.274 -2.048 1.00 82.56 460 SER A C 1
ATOM 3522 O O . SER A 1 460 ? 18.750 0.990 -1.792 1.00 82.56 460 SER A O 1
ATOM 3524 N N . ARG A 1 461 ? 16.580 0.396 -1.909 1.00 91.75 461 ARG A N 1
ATOM 3525 C CA . ARG A 1 461 ? 16.768 -0.947 -1.357 1.00 91.75 461 ARG A CA 1
ATOM 3526 C C . ARG A 1 461 ? 15.636 -1.889 -1.744 1.00 91.75 461 ARG A C 1
ATOM 3528 O O . ARG A 1 461 ? 14.467 -1.538 -1.643 1.00 91.75 461 ARG A O 1
ATOM 3535 N N . GLY A 1 462 ? 15.979 -3.111 -2.129 1.00 92.19 462 GLY A N 1
ATOM 3536 C CA . GLY A 1 462 ? 15.033 -4.202 -2.294 1.00 92.19 462 GLY A CA 1
ATOM 3537 C C . GLY A 1 462 ? 14.878 -4.974 -0.989 1.00 92.19 462 GLY A C 1
ATOM 3538 O O . GLY A 1 462 ? 15.833 -5.151 -0.229 1.00 92.19 462 GLY A O 1
ATOM 3539 N N . HIS A 1 463 ? 13.678 -5.474 -0.745 1.00 95.12 463 HIS A N 1
ATOM 3540 C CA . HIS A 1 463 ? 13.389 -6.449 0.293 1.00 95.12 463 HIS A CA 1
ATOM 3541 C C . HIS A 1 463 ? 12.763 -7.658 -0.383 1.00 95.12 463 HIS A C 1
ATOM 3543 O O . HIS A 1 463 ? 11.669 -7.562 -0.934 1.00 95.12 463 HIS A O 1
ATOM 3549 N N . VAL A 1 464 ? 13.479 -8.776 -0.378 1.00 93.81 464 VAL A N 1
ATOM 3550 C CA . VAL A 1 464 ? 13.120 -9.991 -1.111 1.00 93.81 464 VAL A CA 1
ATOM 3551 C C . VAL A 1 464 ? 12.932 -11.126 -0.121 1.00 93.81 464 VAL A C 1
ATOM 3553 O O . VAL A 1 464 ? 13.784 -11.338 0.741 1.00 93.81 464 VAL A O 1
ATOM 3556 N N . VAL A 1 465 ? 11.847 -11.878 -0.283 1.00 95.75 465 VAL A N 1
ATOM 3557 C CA . VAL A 1 465 ? 11.696 -13.211 0.302 1.00 95.75 465 VAL A CA 1
ATOM 3558 C C . VAL A 1 465 ? 11.836 -14.212 -0.834 1.00 95.75 465 VAL A C 1
ATOM 3560 O O . VAL A 1 465 ? 11.068 -14.183 -1.799 1.00 95.75 465 VAL A O 1
ATOM 3563 N N . GLY A 1 466 ? 12.861 -15.055 -0.752 1.00 94.44 466 GLY A N 1
ATOM 3564 C CA . GLY A 1 466 ? 13.180 -16.041 -1.777 1.00 94.44 466 GLY A CA 1
ATOM 3565 C C . GLY A 1 466 ? 13.079 -17.472 -1.266 1.00 94.44 466 GLY A C 1
ATOM 3566 O O . GLY A 1 466 ? 13.066 -17.711 -0.060 1.00 94.44 466 GLY A O 1
ATOM 3567 N N . ARG A 1 467 ? 13.036 -18.419 -2.203 1.00 94.69 467 ARG A N 1
ATOM 3568 C CA . ARG A 1 467 ? 13.050 -19.871 -1.990 1.00 94.69 467 ARG A CA 1
ATOM 3569 C C . ARG A 1 467 ? 14.290 -20.463 -2.632 1.00 94.69 467 ARG A C 1
ATOM 3571 O O . ARG A 1 467 ? 14.498 -20.276 -3.830 1.00 94.69 467 ARG A O 1
ATOM 3578 N N . LEU A 1 468 ? 15.103 -21.174 -1.859 1.00 95.88 468 LEU A N 1
ATOM 3579 C CA . LEU A 1 468 ? 16.247 -21.908 -2.396 1.00 95.88 468 LEU A CA 1
ATOM 3580 C C . LEU A 1 468 ? 15.765 -23.075 -3.264 1.00 95.88 468 LEU A C 1
ATOM 3582 O O . LEU A 1 468 ? 14.890 -23.834 -2.856 1.00 95.88 468 LEU A O 1
ATOM 3586 N N . LEU A 1 469 ? 16.359 -23.261 -4.445 1.00 94.19 469 LEU A N 1
ATOM 3587 C CA . LEU A 1 469 ? 15.951 -24.337 -5.360 1.00 94.19 469 LEU A CA 1
ATOM 3588 C C . LEU A 1 469 ? 16.258 -25.741 -4.820 1.00 94.19 469 LEU A C 1
ATOM 3590 O O . LEU A 1 469 ? 15.584 -26.702 -5.180 1.00 94.19 469 LEU A O 1
ATOM 3594 N N . LYS A 1 470 ? 17.278 -25.863 -3.966 1.00 94.88 470 LYS A N 1
ATOM 3595 C CA . LYS A 1 470 ? 17.784 -27.156 -3.481 1.00 94.88 470 LYS A CA 1
ATOM 3596 C C . LYS A 1 470 ? 16.888 -27.824 -2.429 1.00 94.88 470 LYS A C 1
ATOM 3598 O O . LYS A 1 470 ? 16.843 -29.047 -2.372 1.00 94.88 470 LYS A O 1
ATOM 3603 N N . ASP A 1 471 ? 16.218 -27.038 -1.589 1.00 94.19 471 ASP A N 1
ATOM 3604 C CA . ASP A 1 471 ? 15.484 -27.511 -0.403 1.00 94.19 471 ASP A CA 1
ATOM 3605 C C . ASP A 1 471 ? 14.179 -26.737 -0.142 1.00 94.19 471 ASP A C 1
ATOM 3607 O O . ASP A 1 471 ? 13.452 -27.047 0.799 1.00 94.19 471 ASP A O 1
ATOM 3611 N N . ASN A 1 472 ? 13.851 -25.750 -0.986 1.00 91.94 472 ASN A N 1
ATOM 3612 C CA . ASN A 1 472 ? 12.672 -24.892 -0.867 1.00 91.94 472 ASN A CA 1
ATOM 3613 C C . ASN A 1 472 ? 12.603 -24.082 0.448 1.00 91.94 472 ASN A C 1
ATOM 3615 O O . ASN A 1 472 ? 11.541 -23.548 0.801 1.00 91.94 472 ASN A O 1
ATOM 3619 N N . HIS A 1 473 ? 13.726 -23.958 1.165 1.00 94.94 473 HIS A N 1
ATOM 3620 C CA . HIS A 1 473 ? 13.817 -23.123 2.356 1.00 94.94 473 HIS A CA 1
ATOM 3621 C C . HIS A 1 473 ? 13.698 -21.647 1.984 1.00 94.94 473 HIS A C 1
ATOM 3623 O O . HIS A 1 473 ? 14.233 -21.192 0.965 1.00 94.94 473 HIS A O 1
ATOM 3629 N N . ARG A 1 474 ? 13.006 -20.883 2.830 1.00 95.75 474 ARG A N 1
ATOM 3630 C CA . ARG A 1 474 ? 12.930 -19.432 2.681 1.00 95.75 474 ARG A CA 1
ATOM 3631 C C . ARG A 1 474 ? 14.189 -18.741 3.161 1.00 95.75 474 ARG A C 1
ATOM 3633 O O . ARG A 1 474 ? 14.843 -19.191 4.096 1.00 95.75 474 ARG A O 1
ATOM 3640 N N . PHE A 1 475 ? 14.455 -17.584 2.576 1.00 95.31 475 PHE A N 1
ATOM 3641 C CA . PHE A 1 475 ? 15.445 -16.634 3.061 1.00 95.31 475 PHE A CA 1
ATOM 3642 C C . PHE A 1 475 ? 14.982 -15.202 2.801 1.00 95.31 475 PHE A C 1
ATOM 3644 O O . PHE A 1 475 ? 14.133 -14.959 1.940 1.00 95.31 475 PHE A O 1
ATOM 3651 N N . ILE A 1 476 ? 15.561 -14.251 3.535 1.00 94.88 476 ILE A N 1
ATOM 3652 C CA . ILE A 1 476 ? 15.386 -12.819 3.280 1.00 94.88 476 ILE A CA 1
ATOM 3653 C C . ILE A 1 476 ? 16.675 -12.273 2.670 1.00 94.88 476 ILE A C 1
ATOM 3655 O O . ILE A 1 476 ? 17.767 -12.506 3.191 1.00 94.88 476 ILE A O 1
ATOM 3659 N N . ALA A 1 477 ? 16.544 -11.515 1.586 1.00 92.00 477 ALA A N 1
ATOM 3660 C CA . ALA A 1 477 ? 17.643 -10.807 0.947 1.00 92.00 477 ALA A CA 1
ATOM 3661 C C . ALA A 1 477 ? 17.325 -9.324 0.754 1.00 92.00 477 ALA A C 1
ATOM 3663 O O . ALA A 1 477 ? 16.170 -8.895 0.698 1.00 92.00 477 ALA A O 1
ATOM 3664 N N . ASN A 1 478 ? 18.393 -8.536 0.654 1.00 90.62 478 ASN A N 1
ATOM 3665 C CA . ASN A 1 478 ? 18.332 -7.083 0.622 1.00 90.62 478 ASN A CA 1
ATOM 3666 C C . ASN A 1 478 ? 19.190 -6.508 -0.502 1.00 90.62 478 ASN A C 1
ATOM 3668 O O . ASN A 1 478 ? 20.176 -5.826 -0.206 1.00 90.62 478 ASN A O 1
ATOM 3672 N N . PRO A 1 479 ? 18.873 -6.820 -1.768 1.00 82.50 479 PRO A N 1
ATOM 3673 C CA . PRO A 1 479 ? 19.651 -6.302 -2.878 1.00 82.50 479 PRO A CA 1
ATOM 3674 C C . PRO A 1 479 ? 19.622 -4.772 -2.852 1.00 82.50 479 PRO A C 1
ATOM 3676 O O . PRO A 1 479 ? 18.575 -4.151 -2.660 1.00 82.50 479 PRO A O 1
ATOM 3679 N N . GLY A 1 480 ? 20.801 -4.180 -2.989 1.00 73.56 480 GLY A N 1
ATOM 3680 C CA . GLY A 1 480 ? 20.997 -2.736 -3.107 1.00 73.56 480 GLY A CA 1
ATOM 3681 C C . GLY A 1 480 ? 21.813 -2.366 -4.342 1.00 73.56 480 GLY A C 1
ATOM 3682 O O . GLY A 1 480 ? 22.099 -1.192 -4.546 1.00 73.56 480 GLY A O 1
ATOM 3683 N N . ASP A 1 481 ? 22.218 -3.354 -5.146 1.00 76.31 481 ASP A N 1
ATOM 3684 C CA . ASP A 1 481 ? 22.884 -3.110 -6.414 1.00 76.31 481 ASP A CA 1
ATOM 3685 C C . ASP A 1 481 ? 21.880 -2.600 -7.452 1.00 76.31 481 ASP A C 1
ATOM 3687 O O . ASP A 1 481 ? 20.731 -3.040 -7.529 1.00 76.31 481 ASP A O 1
ATOM 3691 N N . GLU A 1 482 ? 22.338 -1.652 -8.259 1.00 60.69 482 GLU A N 1
ATOM 3692 C CA . GLU A 1 482 ? 21.512 -0.919 -9.214 1.00 60.69 482 GLU A CA 1
ATOM 3693 C C . GLU A 1 482 ? 20.824 -1.842 -10.232 1.00 60.69 482 GLU A C 1
ATOM 3695 O O . GLU A 1 482 ? 19.653 -1.639 -10.545 1.00 60.69 482 GLU A O 1
ATOM 3700 N N . SER A 1 483 ? 21.514 -2.894 -10.689 1.00 59.50 483 SER A N 1
ATOM 3701 C CA . SER A 1 483 ? 20.983 -3.862 -11.660 1.00 59.50 483 SER A CA 1
ATOM 3702 C C . SER A 1 483 ? 19.796 -4.647 -11.101 1.00 59.50 483 SER A C 1
ATOM 3704 O O . SER A 1 483 ? 18.746 -4.733 -11.741 1.00 59.50 483 SER A O 1
ATOM 3706 N N . THR A 1 484 ? 19.923 -5.189 -9.888 1.00 71.88 484 THR A N 1
ATOM 3707 C CA . THR A 1 484 ? 18.830 -5.931 -9.255 1.00 71.88 484 THR A CA 1
ATOM 3708 C C . THR A 1 484 ? 17.672 -5.002 -8.903 1.00 71.88 484 THR A C 1
ATOM 3710 O O . THR A 1 484 ? 16.517 -5.347 -9.138 1.00 71.88 484 THR A O 1
ATOM 3713 N N . LEU A 1 485 ? 17.946 -3.794 -8.395 1.00 74.19 485 LEU A N 1
ATOM 3714 C CA . LEU A 1 485 ? 16.898 -2.807 -8.115 1.00 74.19 485 LEU A CA 1
ATOM 3715 C C . LEU A 1 485 ? 16.137 -2.389 -9.381 1.00 74.19 485 LEU A C 1
ATOM 3717 O O . LEU A 1 485 ? 14.912 -2.256 -9.332 1.00 74.19 485 LEU A O 1
ATOM 3721 N N . ALA A 1 486 ? 16.827 -2.227 -10.512 1.00 64.56 486 ALA A N 1
ATOM 3722 C CA . ALA A 1 486 ? 16.199 -1.953 -11.802 1.00 64.56 486 ALA A CA 1
ATOM 3723 C C . ALA A 1 486 ? 15.283 -3.107 -12.231 1.00 64.56 486 ALA A C 1
ATOM 3725 O O . ALA A 1 486 ? 14.113 -2.874 -12.507 1.00 64.56 486 ALA A O 1
ATOM 3726 N N . GLN A 1 487 ? 15.740 -4.360 -12.144 1.00 70.81 487 GLN A N 1
ATOM 3727 C CA . GLN A 1 487 ? 14.910 -5.538 -12.447 1.00 70.81 487 GLN A CA 1
ATOM 3728 C C . GLN A 1 487 ? 13.696 -5.693 -11.514 1.00 70.81 487 GLN A C 1
ATOM 3730 O O . GLN A 1 487 ? 12.653 -6.207 -11.909 1.00 70.81 487 GLN A O 1
ATOM 3735 N N . LEU A 1 488 ? 13.798 -5.248 -10.260 1.00 78.81 488 LEU A N 1
ATOM 3736 C CA . LEU A 1 488 ? 12.667 -5.260 -9.328 1.00 78.81 488 LEU A CA 1
ATOM 3737 C C . LEU A 1 488 ? 11.680 -4.099 -9.576 1.00 78.81 488 LEU A C 1
ATOM 3739 O O . LEU A 1 488 ? 10.542 -4.157 -9.103 1.00 78.81 488 LEU A O 1
ATOM 3743 N N . THR A 1 489 ? 12.086 -3.053 -10.306 1.00 74.31 489 THR A N 1
ATOM 3744 C CA . THR A 1 489 ? 11.280 -1.842 -10.579 1.00 74.31 489 THR A CA 1
ATOM 3745 C C . THR A 1 489 ? 10.895 -1.642 -12.055 1.00 74.31 489 THR A C 1
ATOM 3747 O O . THR A 1 489 ? 10.056 -0.790 -12.330 1.00 74.31 489 THR A O 1
ATOM 3750 N N . ASN A 1 490 ? 11.450 -2.460 -12.958 1.00 70.06 490 ASN A N 1
ATOM 3751 C CA . ASN A 1 490 ? 11.320 -2.542 -14.421 1.00 70.06 490 ASN A CA 1
ATOM 3752 C C . ASN A 1 490 ? 11.219 -1.211 -15.188 1.00 70.06 490 ASN A C 1
ATOM 3754 O O . ASN A 1 490 ? 10.141 -0.623 -15.318 1.00 70.06 490 ASN A O 1
ATOM 3758 N N . ILE A 1 491 ? 12.331 -0.817 -15.825 1.00 72.94 491 ILE A N 1
ATOM 3759 C CA . ILE A 1 491 ? 12.389 0.278 -16.809 1.00 72.94 491 ILE A CA 1
ATOM 3760 C C . ILE A 1 491 ? 11.803 -0.177 -18.148 1.00 72.94 491 ILE A C 1
ATOM 3762 O O . ILE A 1 491 ? 11.186 0.627 -18.853 1.00 72.94 491 ILE A O 1
ATOM 3766 N N . PHE A 1 492 ? 11.951 -1.459 -18.486 1.00 79.88 492 PHE A N 1
ATOM 3767 C CA . PHE A 1 492 ? 11.333 -2.068 -19.658 1.00 79.88 492 PHE A CA 1
ATOM 3768 C C . PHE A 1 492 ? 10.309 -3.128 -19.245 1.00 79.88 492 PHE A C 1
ATOM 3770 O O . PHE A 1 492 ? 10.563 -3.978 -18.396 1.00 79.88 492 PHE A O 1
ATOM 3777 N N . SER A 1 493 ? 9.142 -3.122 -19.886 1.00 78.62 493 SER A N 1
ATOM 3778 C CA . SER A 1 493 ? 8.190 -4.230 -19.817 1.00 78.62 493 SER A CA 1
ATOM 3779 C C . SER A 1 493 ? 8.286 -5.093 -21.073 1.00 78.62 493 SER A C 1
ATOM 3781 O O . SER A 1 493 ? 8.403 -4.590 -22.191 1.00 78.62 493 SER A O 1
ATOM 3783 N N . LEU A 1 494 ? 8.274 -6.414 -20.886 1.00 81.81 494 LEU A N 1
ATOM 3784 C CA . LEU A 1 494 ? 8.412 -7.399 -21.959 1.00 81.81 494 LEU A CA 1
ATOM 3785 C C . LEU A 1 494 ? 7.088 -8.132 -22.174 1.00 81.81 494 LEU A C 1
ATOM 3787 O O . LEU A 1 494 ? 6.421 -8.530 -21.220 1.00 81.81 494 LEU A O 1
ATOM 3791 N N . SER A 1 495 ? 6.715 -8.350 -23.430 1.00 69.44 495 SER A N 1
ATOM 3792 C CA . SER A 1 495 ? 5.566 -9.178 -23.803 1.00 69.44 495 SER A CA 1
ATOM 3793 C C . SER A 1 495 ? 5.823 -9.932 -25.108 1.00 69.44 495 SER A C 1
ATOM 3795 O O . SER A 1 495 ? 6.749 -9.613 -25.854 1.00 69.44 495 SER A O 1
ATOM 3797 N N . PHE A 1 496 ? 4.999 -10.941 -25.395 1.00 84.75 496 PHE A N 1
ATOM 3798 C CA . PHE A 1 496 ? 5.157 -11.825 -26.557 1.00 84.75 496 PHE A CA 1
ATOM 3799 C C . PHE A 1 496 ? 3.869 -11.852 -27.391 1.00 84.75 496 PHE A C 1
ATOM 3801 O O . PHE A 1 496 ? 3.121 -12.829 -27.365 1.00 84.75 496 PHE A O 1
ATOM 3808 N N . PRO A 1 497 ? 3.553 -10.761 -28.110 1.00 72.94 497 PRO A N 1
ATOM 3809 C CA . PRO A 1 497 ? 2.259 -10.582 -28.779 1.00 72.94 497 PRO A CA 1
ATOM 3810 C C . PRO A 1 497 ? 2.048 -11.487 -30.005 1.00 72.94 497 PRO A C 1
ATOM 3812 O O . PRO A 1 497 ? 0.975 -11.477 -30.611 1.00 72.94 497 PRO A O 1
ATOM 3815 N N . ALA A 1 498 ? 3.072 -12.235 -30.418 1.00 78.25 498 ALA A N 1
ATOM 3816 C CA . ALA A 1 498 ? 2.992 -13.250 -31.457 1.00 78.25 498 ALA A CA 1
ATOM 3817 C C . ALA A 1 498 ? 4.124 -14.279 -31.281 1.00 78.25 498 ALA A C 1
ATOM 3819 O O . ALA A 1 498 ? 5.151 -13.958 -30.675 1.00 78.25 498 ALA A O 1
ATOM 3820 N N . PRO A 1 499 ? 3.990 -15.493 -31.849 1.00 79.38 499 PRO A N 1
ATOM 3821 C CA . PRO A 1 499 ? 5.074 -16.467 -31.859 1.00 79.38 499 PRO A CA 1
ATOM 3822 C C . PRO A 1 499 ? 6.371 -15.860 -32.398 1.00 79.38 499 PRO A C 1
ATOM 3824 O O . PRO A 1 499 ? 6.381 -15.242 -33.463 1.00 79.38 499 PRO A O 1
ATOM 3827 N N . HIS A 1 500 ? 7.463 -16.066 -31.663 1.00 81.31 500 HIS A N 1
ATOM 3828 C CA . HIS A 1 500 ? 8.808 -15.588 -31.994 1.00 81.31 500 HIS A CA 1
ATOM 3829 C C . HIS A 1 500 ? 9.015 -14.061 -31.985 1.00 81.31 500 HIS A C 1
ATOM 3831 O O . HIS A 1 500 ? 10.097 -13.603 -32.369 1.00 81.31 500 HIS A O 1
ATOM 3837 N N . VAL A 1 501 ? 8.017 -13.277 -31.563 1.00 89.12 501 VAL A N 1
ATOM 3838 C CA . VAL A 1 501 ? 8.084 -11.811 -31.509 1.00 89.12 501 VAL A CA 1
ATOM 3839 C C . VAL A 1 501 ? 8.175 -11.351 -30.058 1.00 89.12 501 VAL A C 1
ATOM 3841 O O . VAL A 1 501 ? 7.278 -11.628 -29.265 1.00 89.12 501 VAL A O 1
ATOM 3844 N N . LEU A 1 502 ? 9.232 -10.608 -29.736 1.00 91.50 502 LEU A N 1
ATOM 3845 C CA . LEU A 1 502 ? 9.376 -9.894 -28.468 1.00 91.50 502 LEU A CA 1
ATOM 3846 C C . LEU A 1 502 ? 8.867 -8.457 -28.637 1.00 91.50 502 LEU A C 1
ATOM 3848 O O . LEU A 1 502 ? 9.272 -7.781 -29.577 1.00 91.50 502 LEU A O 1
ATOM 3852 N N . LEU A 1 503 ? 8.017 -7.974 -27.736 1.00 93.81 503 LEU A N 1
ATOM 3853 C CA . LEU A 1 503 ? 7.679 -6.557 -27.610 1.00 93.81 503 LEU A CA 1
ATOM 3854 C C . LEU A 1 503 ? 8.284 -6.015 -26.314 1.00 93.81 503 LEU A C 1
ATOM 3856 O O . LEU A 1 503 ? 7.937 -6.471 -25.227 1.00 93.81 503 LEU A O 1
ATOM 3860 N N . VAL A 1 504 ? 9.178 -5.043 -26.463 1.00 94.81 504 VAL A N 1
ATOM 3861 C CA . VAL A 1 504 ? 9.844 -4.303 -25.393 1.00 94.81 504 VAL A CA 1
ATOM 3862 C C . VAL A 1 504 ? 9.193 -2.924 -25.293 1.00 94.81 504 VAL A C 1
ATOM 3864 O O . VAL A 1 504 ? 9.181 -2.169 -26.263 1.00 94.81 504 VAL A O 1
ATOM 3867 N N . THR A 1 505 ? 8.668 -2.563 -24.131 1.00 91.50 505 THR A N 1
ATOM 3868 C CA . THR A 1 505 ? 8.046 -1.254 -23.905 1.00 91.50 505 THR A CA 1
ATOM 3869 C C . THR A 1 505 ? 8.825 -0.499 -22.838 1.00 91.50 505 THR A C 1
ATOM 3871 O O . THR A 1 505 ? 8.946 -0.974 -21.713 1.00 91.50 505 THR A O 1
ATOM 3874 N N . ILE A 1 506 ? 9.339 0.687 -23.164 1.00 91.94 506 ILE A N 1
ATOM 3875 C CA . ILE A 1 506 ? 9.951 1.588 -22.179 1.00 91.94 506 ILE A CA 1
ATOM 3876 C C . ILE A 1 506 ? 8.835 2.100 -21.265 1.00 91.94 506 ILE A C 1
ATOM 3878 O O . ILE A 1 506 ? 7.920 2.781 -21.725 1.00 91.94 506 ILE A O 1
ATOM 3882 N N . ASN A 1 507 ? 8.883 1.768 -19.980 1.00 83.94 507 ASN A N 1
ATOM 3883 C CA . ASN A 1 507 ? 7.803 2.003 -19.027 1.00 83.94 507 ASN A CA 1
ATOM 3884 C C . ASN A 1 507 ? 8.098 3.205 -18.112 1.00 83.94 507 ASN A C 1
ATOM 3886 O O . ASN A 1 507 ? 8.194 3.067 -16.895 1.00 83.94 507 ASN A O 1
ATOM 3890 N N . ARG A 1 508 ? 8.307 4.387 -18.711 1.00 81.06 508 ARG A N 1
ATOM 3891 C CA . ARG A 1 508 ? 8.620 5.648 -18.012 1.00 81.06 508 ARG A CA 1
ATOM 3892 C C . ARG A 1 508 ? 7.868 6.837 -18.627 1.00 81.06 508 ARG A C 1
ATOM 3894 O O . ARG A 1 508 ? 8.463 7.890 -18.859 1.00 81.06 508 ARG A O 1
ATOM 3901 N N . GLU A 1 509 ? 6.578 6.673 -18.934 1.00 82.06 509 GLU A N 1
ATOM 3902 C CA . GLU A 1 509 ? 5.758 7.662 -19.659 1.00 82.06 509 GLU A CA 1
ATOM 3903 C C . GLU A 1 509 ? 5.870 9.083 -19.080 1.00 82.06 509 GLU A C 1
ATOM 3905 O O . GLU A 1 509 ? 5.998 10.057 -19.827 1.00 82.06 509 GLU A O 1
ATOM 3910 N N . GLU A 1 510 ? 5.873 9.197 -17.754 1.00 68.25 510 GLU A N 1
ATOM 3911 C CA . GLU A 1 510 ? 5.891 10.468 -17.024 1.00 68.25 510 GLU A CA 1
ATOM 3912 C C . GLU A 1 510 ? 7.204 11.239 -17.253 1.00 68.25 510 GLU A C 1
ATOM 3914 O O . GLU A 1 510 ? 7.203 12.435 -17.552 1.00 68.25 510 GLU A O 1
ATOM 3919 N N . ALA A 1 511 ? 8.326 10.515 -17.309 1.00 75.62 511 ALA A N 1
ATOM 3920 C CA . ALA A 1 511 ? 9.631 11.033 -17.716 1.00 75.62 511 ALA A CA 1
ATOM 3921 C C . ALA A 1 511 ? 9.806 11.084 -19.249 1.00 75.62 511 ALA A C 1
ATOM 3923 O O . ALA A 1 511 ? 10.930 11.145 -19.751 1.00 75.62 511 ALA A O 1
ATOM 3924 N N . ARG A 1 512 ? 8.712 11.027 -20.024 1.00 87.12 512 ARG A N 1
ATOM 3925 C CA . ARG A 1 512 ? 8.716 10.935 -21.497 1.00 87.12 512 ARG A CA 1
ATOM 3926 C C . ARG A 1 512 ? 9.595 9.794 -22.015 1.00 87.12 512 ARG A C 1
ATOM 3928 O O . ARG A 1 512 ? 10.277 9.930 -23.033 1.00 87.12 512 ARG A O 1
ATOM 3935 N N . ASN A 1 513 ? 9.587 8.674 -21.300 1.00 90.06 513 ASN A N 1
ATOM 3936 C CA . ASN A 1 513 ? 10.383 7.490 -21.597 1.00 90.06 513 ASN A CA 1
ATOM 3937 C C . ASN A 1 513 ? 11.893 7.781 -21.697 1.00 90.06 513 ASN A C 1
ATOM 3939 O O . ASN A 1 513 ? 12.606 7.142 -22.472 1.00 90.06 513 ASN A O 1
ATOM 3943 N N . ALA A 1 514 ? 12.386 8.769 -20.940 1.00 88.19 514 ALA A N 1
ATOM 3944 C CA . ALA A 1 514 ? 13.817 9.008 -20.795 1.00 88.19 514 ALA A CA 1
ATOM 3945 C C . ALA A 1 514 ? 14.482 7.845 -20.043 1.00 88.19 514 ALA A C 1
ATOM 3947 O O . ALA A 1 514 ? 13.931 7.336 -19.061 1.00 88.19 514 ALA A O 1
ATOM 3948 N N . ILE A 1 515 ? 15.658 7.423 -20.512 1.00 84.06 515 ILE A N 1
ATOM 3949 C CA . ILE A 1 515 ? 16.366 6.249 -19.991 1.00 84.06 515 ILE A CA 1
ATOM 3950 C C . ILE A 1 515 ? 17.421 6.702 -18.972 1.00 84.06 515 ILE A C 1
ATOM 3952 O O . ILE A 1 515 ? 18.318 7.465 -19.352 1.00 84.06 515 ILE A O 1
ATOM 3956 N N . PRO A 1 516 ? 17.331 6.252 -17.706 1.00 73.88 516 PRO A N 1
ATOM 3957 C CA . PRO A 1 516 ? 18.362 6.496 -16.706 1.00 73.88 516 PRO A CA 1
ATOM 3958 C C . PRO A 1 516 ? 19.558 5.555 -16.914 1.00 73.88 516 PRO A C 1
ATOM 3960 O O . PRO A 1 516 ? 19.460 4.592 -17.680 1.00 73.88 516 PRO A O 1
ATOM 3963 N N . ILE A 1 517 ? 20.663 5.787 -16.204 1.00 69.12 517 ILE A N 1
ATOM 3964 C CA . ILE A 1 517 ? 21.905 4.996 -16.333 1.00 69.12 517 ILE A CA 1
ATOM 3965 C C . ILE A 1 517 ? 21.636 3.487 -16.196 1.00 69.12 517 ILE A C 1
ATOM 3967 O O . ILE A 1 517 ? 22.013 2.716 -17.083 1.00 69.12 517 ILE A O 1
ATOM 3971 N N . ALA A 1 518 ? 20.902 3.075 -15.157 1.00 59.97 518 ALA A N 1
ATOM 3972 C CA . ALA A 1 518 ? 20.498 1.683 -14.934 1.00 59.97 518 ALA A CA 1
ATOM 3973 C C . ALA A 1 518 ? 19.783 1.051 -16.144 1.00 59.97 518 ALA A C 1
ATOM 3975 O O . ALA A 1 518 ? 19.995 -0.117 -16.475 1.00 59.97 518 ALA A O 1
ATOM 3976 N N . GLY A 1 519 ? 18.970 1.843 -16.851 1.00 68.31 519 GLY A N 1
ATOM 3977 C CA . GLY A 1 519 ? 18.212 1.387 -18.013 1.00 68.31 519 GLY A CA 1
ATOM 3978 C C . GLY A 1 519 ? 19.094 1.049 -19.213 1.00 68.31 519 GLY A C 1
ATOM 3979 O O . GLY A 1 519 ? 18.669 0.323 -20.107 1.00 68.31 519 GLY A O 1
ATOM 3980 N N . HIS A 1 520 ? 20.335 1.534 -19.266 1.00 80.31 520 HIS A N 1
ATOM 3981 C CA . HIS A 1 520 ? 21.265 1.124 -20.315 1.00 80.31 520 HIS A CA 1
ATOM 3982 C C . HIS A 1 520 ? 21.721 -0.324 -20.127 1.00 80.31 520 HIS A C 1
ATOM 3984 O O . HIS A 1 520 ? 21.679 -1.090 -21.087 1.00 80.31 520 HIS A O 1
ATOM 3990 N N . ALA A 1 521 ? 22.088 -0.705 -18.901 1.00 71.25 521 ALA A N 1
ATOM 3991 C CA . ALA A 1 521 ? 22.475 -2.076 -18.571 1.00 71.25 521 ALA A CA 1
ATOM 3992 C C . ALA A 1 521 ? 21.287 -3.050 -18.672 1.00 71.25 521 ALA A C 1
ATOM 3994 O O . ALA A 1 521 ? 21.436 -4.135 -19.228 1.00 71.25 521 ALA A O 1
ATOM 3995 N N . GLU A 1 522 ? 20.097 -2.646 -18.207 1.00 74.94 522 GLU A N 1
ATOM 3996 C CA . GLU A 1 522 ? 18.870 -3.449 -18.341 1.00 74.94 522 GLU A CA 1
ATOM 3997 C C . GLU A 1 522 ? 18.541 -3.720 -19.818 1.00 74.94 522 GLU A C 1
ATOM 3999 O O . GLU A 1 522 ? 18.318 -4.865 -20.211 1.00 74.94 522 GLU A O 1
ATOM 4004 N N . GLY A 1 523 ? 18.588 -2.683 -20.664 1.00 81.81 523 GLY A N 1
ATOM 4005 C CA . GLY A 1 523 ? 18.389 -2.827 -22.105 1.00 81.81 523 GLY A CA 1
ATOM 4006 C C . GLY A 1 523 ? 19.429 -3.741 -22.764 1.00 81.81 523 GLY A C 1
ATOM 4007 O O . GLY A 1 523 ? 19.065 -4.611 -23.554 1.00 81.81 523 GLY A O 1
ATOM 4008 N N . ASP A 1 524 ? 20.712 -3.599 -22.422 1.00 84.25 524 ASP A N 1
ATOM 4009 C CA . ASP A 1 524 ? 21.789 -4.457 -22.940 1.00 84.25 524 ASP A CA 1
ATOM 4010 C C . ASP A 1 524 ? 21.572 -5.935 -22.605 1.00 84.25 524 ASP A C 1
ATOM 4012 O O . ASP A 1 524 ? 21.661 -6.788 -23.491 1.00 84.25 524 ASP A O 1
ATOM 4016 N N . ALA A 1 525 ? 21.194 -6.232 -21.361 1.00 73.75 525 ALA A N 1
ATOM 4017 C CA . ALA A 1 525 ? 20.867 -7.587 -20.937 1.00 73.75 525 ALA A CA 1
ATOM 4018 C C . ALA A 1 525 ? 19.665 -8.150 -21.715 1.00 73.75 525 ALA A C 1
ATOM 4020 O O . ALA A 1 525 ? 19.738 -9.268 -22.230 1.00 73.75 525 ALA A O 1
ATOM 4021 N N . ILE A 1 526 ? 18.588 -7.366 -21.872 1.00 85.69 526 ILE A N 1
ATOM 4022 C CA . ILE A 1 526 ? 17.393 -7.766 -22.635 1.00 85.69 526 ILE A CA 1
ATOM 4023 C C . ILE A 1 526 ? 17.760 -8.100 -24.081 1.00 85.69 526 ILE A C 1
ATOM 4025 O O . ILE A 1 526 ? 17.349 -9.139 -24.598 1.00 85.69 526 ILE A O 1
ATOM 4029 N N . PHE A 1 527 ? 18.519 -7.233 -24.755 1.00 92.12 527 PHE A N 1
ATOM 4030 C CA . PHE A 1 527 ? 18.823 -7.426 -26.170 1.00 92.12 527 PHE A CA 1
ATOM 4031 C C . PHE A 1 527 ? 19.901 -8.485 -26.423 1.00 92.12 527 PHE A C 1
ATOM 4033 O O . PHE A 1 527 ? 19.841 -9.149 -27.460 1.00 92.12 527 PHE A O 1
ATOM 4040 N N . THR A 1 528 ? 20.818 -8.697 -25.477 1.00 84.38 528 THR A N 1
ATOM 4041 C CA . THR A 1 528 ? 21.773 -9.816 -25.493 1.00 84.38 528 THR A CA 1
ATOM 4042 C C . THR A 1 528 ? 21.042 -11.145 -25.338 1.00 84.38 528 THR A C 1
ATOM 4044 O O . THR A 1 528 ? 21.168 -12.020 -26.195 1.00 84.38 528 THR A O 1
ATOM 4047 N N . TRP A 1 529 ? 20.178 -11.265 -24.325 1.00 86.56 529 TRP A N 1
ATOM 4048 C CA . TRP A 1 529 ? 19.321 -12.438 -24.154 1.00 86.56 529 TRP A CA 1
ATOM 4049 C C . TRP A 1 529 ? 18.438 -12.676 -25.382 1.00 86.56 529 TRP A C 1
ATOM 4051 O O . TRP A 1 529 ? 18.362 -13.794 -25.889 1.00 86.56 529 TRP A O 1
ATOM 4061 N N . PHE A 1 530 ? 17.806 -11.625 -25.913 1.00 89.31 530 PHE A N 1
ATOM 4062 C CA . PHE A 1 530 ? 16.987 -11.721 -27.118 1.00 89.31 530 PHE A CA 1
ATOM 4063 C C . PHE A 1 530 ? 17.782 -12.286 -28.297 1.00 89.31 530 PHE A C 1
ATOM 4065 O O . PHE A 1 530 ? 17.244 -13.095 -29.053 1.00 89.31 530 PHE A O 1
ATOM 4072 N N . ASP A 1 531 ? 19.048 -11.902 -28.472 1.00 84.50 531 ASP A N 1
ATOM 4073 C CA . ASP A 1 531 ? 19.909 -12.516 -29.477 1.00 84.50 531 ASP A CA 1
ATOM 4074 C C . ASP A 1 531 ? 20.152 -13.994 -29.177 1.00 84.50 531 ASP A C 1
ATOM 4076 O O . ASP A 1 531 ? 19.987 -14.837 -30.060 1.00 84.50 531 ASP A O 1
ATOM 4080 N N . GLU A 1 532 ? 20.491 -14.350 -27.951 1.00 72.31 532 GLU A N 1
ATOM 4081 C CA . GLU A 1 532 ? 20.828 -15.724 -27.583 1.00 72.31 532 GLU A CA 1
ATOM 4082 C C . GLU A 1 532 ? 19.632 -16.685 -27.670 1.00 72.31 532 GLU A C 1
ATOM 4084 O O . GLU A 1 532 ? 19.803 -17.799 -28.158 1.00 72.31 532 GLU A O 1
ATOM 4089 N N . GLU A 1 533 ? 18.421 -16.226 -27.349 1.00 85.88 533 GLU A N 1
ATOM 4090 C CA . GLU A 1 533 ? 17.203 -17.035 -27.210 1.00 85.88 533 GLU A CA 1
ATOM 4091 C C . GLU A 1 533 ? 16.654 -17.573 -28.553 1.00 85.88 533 GLU A C 1
ATOM 4093 O O . GLU A 1 533 ? 16.003 -16.830 -29.297 1.00 85.88 533 GLU A O 1
ATOM 4098 N N . PRO A 1 534 ? 16.851 -18.855 -28.916 1.00 73.00 534 PRO A N 1
ATOM 4099 C CA . PRO A 1 534 ? 16.518 -19.368 -30.250 1.00 73.00 534 PRO A CA 1
ATOM 4100 C C . PRO A 1 534 ? 15.026 -19.305 -30.604 1.00 73.00 534 PRO A C 1
ATOM 4102 O O . PRO A 1 534 ? 14.674 -19.271 -31.787 1.00 73.00 534 PRO A O 1
ATOM 4105 N N . SER A 1 535 ? 14.139 -19.280 -29.604 1.00 70.38 535 SER A N 1
ATOM 4106 C CA . SER A 1 535 ? 12.695 -19.173 -29.823 1.00 70.38 535 SER A CA 1
ATOM 4107 C C . SER A 1 535 ? 12.253 -17.784 -30.291 1.00 70.38 535 SER A C 1
ATOM 4109 O O . SER A 1 535 ? 11.176 -17.666 -30.878 1.00 70.38 535 SER A O 1
ATOM 4111 N N . LEU A 1 536 ? 13.073 -16.745 -30.112 1.00 79.44 536 LEU A N 1
ATOM 4112 C CA . LEU A 1 536 ? 12.794 -15.378 -30.551 1.00 79.44 536 LEU A CA 1
ATOM 4113 C C . LEU A 1 536 ? 13.517 -15.057 -31.857 1.00 79.44 536 LEU A C 1
ATOM 4115 O O . LEU A 1 536 ? 14.667 -15.444 -32.065 1.00 79.44 536 LEU A O 1
ATOM 4119 N N . ARG A 1 537 ? 12.839 -14.330 -32.750 1.00 84.38 537 ARG A N 1
ATOM 4120 C CA . ARG A 1 537 ? 13.327 -14.035 -34.110 1.00 84.38 537 ARG A CA 1
ATOM 4121 C C . ARG A 1 537 ? 13.388 -12.548 -34.424 1.00 84.38 537 ARG A C 1
ATOM 4123 O O . ARG A 1 537 ? 14.228 -12.146 -35.218 1.00 84.38 537 ARG A O 1
ATOM 4130 N N . VAL A 1 538 ? 12.516 -11.740 -33.828 1.00 96.12 538 VAL A N 1
ATOM 4131 C CA . VAL A 1 538 ? 12.435 -10.290 -34.058 1.00 96.12 538 VAL A CA 1
ATOM 4132 C C . VAL A 1 538 ? 11.919 -9.598 -32.800 1.00 96.12 538 VAL A C 1
ATOM 4134 O O . VAL A 1 538 ? 11.044 -10.133 -32.116 1.00 96.12 538 VAL A O 1
ATOM 4137 N N . ALA A 1 539 ? 12.459 -8.419 -32.502 1.00 97.50 539 ALA A N 1
ATOM 4138 C CA . ALA A 1 539 ? 11.973 -7.571 -31.424 1.00 97.50 539 ALA A CA 1
ATOM 4139 C C . ALA A 1 539 ? 11.281 -6.327 -31.989 1.00 97.50 539 ALA A C 1
ATOM 4141 O O . ALA A 1 539 ? 11.704 -5.779 -33.007 1.00 97.50 539 ALA A O 1
ATOM 4142 N N . VAL A 1 540 ? 10.237 -5.870 -31.309 1.00 98.56 540 VAL A N 1
ATOM 4143 C CA . VAL A 1 540 ? 9.644 -4.543 -31.460 1.00 98.56 540 VAL A CA 1
ATOM 4144 C C . VAL A 1 540 ? 9.931 -3.772 -30.179 1.00 98.56 540 VAL A C 1
ATOM 4146 O O . VAL A 1 540 ? 9.700 -4.309 -29.101 1.00 98.56 540 VAL A O 1
ATOM 4149 N N . ILE A 1 541 ? 10.414 -2.535 -30.274 1.00 98.31 541 ILE A N 1
ATOM 4150 C CA . ILE A 1 541 ? 10.539 -1.628 -29.129 1.00 98.31 541 ILE A CA 1
ATOM 4151 C C . ILE A 1 541 ? 9.628 -0.408 -29.298 1.00 98.31 541 ILE A C 1
ATOM 4153 O O . ILE A 1 541 ? 9.532 0.158 -30.390 1.00 98.31 541 ILE A O 1
ATOM 4157 N N . THR A 1 542 ? 8.949 -0.004 -28.225 1.00 98.19 542 THR A N 1
ATOM 4158 C CA . THR A 1 542 ? 8.095 1.193 -28.174 1.00 98.19 542 THR A CA 1
ATOM 4159 C C . THR A 1 542 ? 8.165 1.879 -26.803 1.00 98.19 542 THR A C 1
ATOM 4161 O O . THR A 1 542 ? 8.800 1.360 -25.886 1.00 98.19 542 THR A O 1
ATOM 4164 N N . GLY A 1 543 ? 7.545 3.052 -26.656 1.00 93.19 543 GLY A N 1
ATOM 4165 C CA . GLY A 1 543 ? 7.400 3.742 -25.374 1.00 93.19 543 GLY A CA 1
ATOM 4166 C C . GLY A 1 543 ? 6.012 3.522 -24.779 1.00 93.19 543 GLY A C 1
ATOM 4167 O O . GLY A 1 543 ? 5.040 3.363 -25.510 1.00 93.19 543 GLY A O 1
ATOM 4168 N N . SER A 1 544 ? 5.890 3.535 -23.457 1.00 85.94 544 SER A N 1
ATOM 4169 C CA . SER A 1 544 ? 4.588 3.612 -22.781 1.00 85.94 544 SER A CA 1
ATOM 4170 C C . SER A 1 544 ? 3.893 4.948 -23.082 1.00 85.94 544 SER A C 1
ATOM 4172 O O . SER A 1 544 ? 4.553 5.969 -23.303 1.00 85.94 544 SER A O 1
ATOM 4174 N N . GLY A 1 545 ? 2.560 4.939 -23.126 1.00 83.56 545 GLY A N 1
ATOM 4175 C CA . GLY A 1 545 ? 1.761 6.133 -23.400 1.00 83.56 545 GLY A CA 1
ATOM 4176 C C . GLY A 1 545 ? 1.653 6.527 -24.872 1.00 83.56 545 GLY A C 1
ATOM 4177 O O . GLY A 1 545 ? 1.836 5.721 -25.783 1.00 83.56 545 GLY A O 1
ATOM 4178 N N . ASN A 1 546 ? 1.327 7.799 -25.114 1.00 86.44 546 ASN A N 1
ATOM 4179 C CA . ASN A 1 546 ? 1.179 8.375 -26.461 1.00 86.44 546 ASN A CA 1
ATOM 4180 C C . ASN A 1 546 ? 1.989 9.665 -26.687 1.00 86.44 546 ASN A C 1
ATOM 4182 O O . ASN A 1 546 ? 1.891 10.283 -27.747 1.00 86.44 546 ASN A O 1
ATOM 4186 N N . LYS A 1 547 ? 2.764 10.100 -25.687 1.00 87.75 547 LYS A N 1
ATOM 4187 C CA . LYS A 1 547 ? 3.529 11.352 -25.751 1.00 87.75 547 LYS A CA 1
ATOM 4188 C C . LYS A 1 547 ? 4.915 11.144 -26.343 1.00 87.75 547 LYS A C 1
ATOM 4190 O O . LYS A 1 547 ? 5.353 11.936 -27.173 1.00 87.75 547 LYS A O 1
ATOM 4195 N N . ALA A 1 548 ? 5.624 10.105 -25.915 1.00 93.38 548 ALA A N 1
ATOM 4196 C CA . ALA A 1 548 ? 7.011 9.879 -26.294 1.00 93.38 548 ALA A CA 1
ATOM 4197 C C . ALA A 1 548 ? 7.289 8.399 -26.519 1.00 93.38 548 ALA A C 1
ATOM 4199 O O . ALA A 1 548 ? 6.901 7.568 -25.710 1.00 93.38 548 ALA A O 1
ATOM 4200 N N . PHE A 1 549 ? 8.037 8.095 -27.573 1.00 97.88 549 PHE A N 1
ATOM 4201 C CA . PHE A 1 549 ? 8.752 6.833 -27.668 1.00 97.88 549 PHE A CA 1
ATOM 4202 C C . PHE A 1 549 ? 9.912 6.823 -26.668 1.00 97.88 549 PHE A C 1
ATOM 4204 O O . PHE A 1 549 ? 9.981 5.954 -25.808 1.00 97.88 549 PHE A O 1
ATOM 4211 N N . CYS A 1 550 ? 10.795 7.821 -26.761 1.00 96.94 550 CYS A N 1
ATOM 4212 C CA . CYS A 1 550 ? 11.927 8.012 -25.862 1.00 96.94 550 CYS A CA 1
ATOM 4213 C C . CYS A 1 550 ? 12.491 9.429 -26.031 1.00 96.94 550 CYS A C 1
ATOM 4215 O O . CYS A 1 550 ? 12.860 9.829 -27.137 1.00 96.94 550 CYS A O 1
ATOM 4217 N N . ALA A 1 551 ? 12.580 10.190 -24.939 1.00 92.94 551 ALA A N 1
ATOM 4218 C CA . ALA A 1 551 ? 13.135 11.546 -24.939 1.00 92.94 551 ALA A CA 1
ATOM 4219 C C . ALA A 1 551 ? 14.674 11.607 -24.816 1.00 92.94 551 ALA A C 1
ATOM 4221 O O . ALA A 1 551 ? 15.228 12.700 -24.718 1.00 92.94 551 ALA A O 1
ATOM 4222 N N . GLY A 1 552 ? 15.359 10.458 -24.821 1.00 89.81 552 GLY A N 1
ATOM 4223 C CA . GLY A 1 552 ? 16.812 10.368 -24.674 1.00 89.81 552 GLY A CA 1
ATOM 4224 C C . GLY A 1 552 ? 17.240 10.060 -23.241 1.00 89.81 552 GLY A C 1
ATOM 4225 O O . GLY A 1 552 ? 16.518 9.393 -22.499 1.00 89.81 552 GLY A O 1
ATOM 4226 N N . ALA A 1 553 ? 18.446 10.484 -22.868 1.00 80.75 553 ALA A N 1
ATOM 4227 C CA . ALA A 1 553 ? 18.972 10.247 -21.527 1.00 80.75 553 ALA A CA 1
ATOM 4228 C C . ALA A 1 553 ? 18.238 11.077 -20.473 1.00 80.75 553 ALA A C 1
ATOM 4230 O O . ALA A 1 553 ? 17.760 12.178 -20.754 1.00 80.75 553 ALA A O 1
ATOM 4231 N N . ASP A 1 554 ? 18.174 10.559 -19.249 1.00 78.75 554 ASP A N 1
ATOM 4232 C CA . ASP A 1 554 ? 17.592 11.279 -18.122 1.00 78.75 554 ASP A CA 1
ATOM 4233 C C . ASP A 1 554 ? 18.488 12.471 -17.723 1.00 78.75 554 ASP A C 1
ATOM 4235 O O . ASP A 1 554 ? 19.439 12.364 -16.946 1.00 78.75 554 ASP A O 1
ATOM 4239 N N . LEU A 1 555 ? 18.221 13.642 -18.313 1.00 68.00 555 LEU A N 1
ATOM 4240 C CA . LEU A 1 555 ? 19.007 14.859 -18.075 1.00 68.00 555 LEU A CA 1
ATOM 4241 C C . LEU A 1 555 ? 18.877 15.372 -16.633 1.00 68.00 555 LEU A C 1
ATOM 4243 O O . LEU A 1 555 ? 19.768 16.073 -16.150 1.00 68.00 555 LEU A O 1
ATOM 4247 N N . ILE A 1 556 ? 17.798 15.012 -15.930 1.00 61.62 556 ILE A N 1
ATOM 4248 C CA . ILE A 1 556 ? 17.632 15.339 -14.512 1.00 61.62 556 ILE A CA 1
ATOM 4249 C C . ILE A 1 556 ? 18.650 14.527 -13.707 1.00 61.62 556 ILE A C 1
ATOM 4251 O O . ILE A 1 556 ? 19.403 15.112 -12.925 1.00 61.62 556 ILE A O 1
ATOM 4255 N N . GLU A 1 557 ? 18.760 13.221 -13.966 1.00 59.75 557 GLU A N 1
ATOM 4256 C CA . GLU A 1 557 ? 19.789 12.359 -13.371 1.00 59.75 557 GLU A CA 1
ATOM 4257 C C . GLU A 1 557 ? 21.211 12.881 -13.655 1.00 59.75 557 GLU A C 1
ATOM 4259 O O . GLU A 1 557 ? 22.030 12.999 -12.737 1.00 59.75 557 GLU A O 1
ATOM 4264 N N . GLN A 1 558 ? 21.496 13.290 -14.896 1.00 56.94 558 GLN A N 1
ATOM 4265 C CA . GLN A 1 558 ? 22.807 13.845 -15.262 1.00 56.94 558 GLN A CA 1
ATOM 4266 C C . GLN A 1 558 ? 23.119 15.171 -14.556 1.00 56.94 558 GLN A C 1
ATOM 4268 O O . GLN A 1 558 ? 24.245 15.367 -14.095 1.00 56.94 558 GLN A O 1
ATOM 4273 N N . SER A 1 559 ? 22.136 16.067 -14.422 1.00 49.00 559 SER A N 1
ATOM 4274 C CA . SER A 1 559 ? 22.319 17.347 -13.725 1.00 49.00 559 SER A CA 1
ATOM 4275 C C . SER A 1 559 ? 22.645 17.157 -12.240 1.00 49.00 559 SER A C 1
ATOM 4277 O O . SER A 1 559 ? 23.514 17.836 -11.691 1.00 49.00 559 SER A O 1
ATOM 4279 N N . ILE A 1 560 ? 22.004 16.172 -11.602 1.00 50.59 560 ILE A N 1
ATOM 4280 C CA . ILE A 1 560 ? 22.248 15.802 -10.206 1.00 50.59 560 ILE A CA 1
ATOM 4281 C C . ILE A 1 560 ? 23.662 15.234 -10.054 1.00 50.59 560 ILE A C 1
ATOM 4283 O O . ILE A 1 560 ? 24.364 15.590 -9.107 1.00 50.59 560 ILE A O 1
ATOM 4287 N N . ARG A 1 561 ? 24.104 14.388 -10.993 1.00 57.38 561 ARG A N 1
ATOM 4288 C CA . ARG A 1 561 ? 25.456 13.812 -10.991 1.00 57.38 561 ARG A CA 1
ATOM 4289 C C . ARG A 1 561 ? 26.531 14.882 -11.183 1.00 57.38 561 ARG A C 1
ATOM 4291 O O . ARG A 1 561 ? 27.519 14.873 -10.455 1.00 57.38 561 ARG A O 1
ATOM 4298 N N . ALA A 1 562 ? 26.318 15.824 -12.102 1.00 56.31 562 ALA A N 1
ATOM 4299 C CA . ALA A 1 562 ? 27.236 16.935 -12.356 1.00 56.31 562 ALA A CA 1
ATOM 4300 C C . ALA A 1 562 ? 27.386 17.887 -11.152 1.00 56.31 562 ALA A C 1
ATOM 4302 O O . ALA A 1 562 ? 28.431 18.509 -10.987 1.00 56.31 562 ALA A O 1
ATOM 4303 N N . ALA A 1 563 ? 26.362 17.986 -10.298 1.00 48.53 563 ALA A N 1
ATOM 4304 C CA . ALA A 1 563 ? 26.386 18.790 -9.076 1.00 48.53 563 ALA A CA 1
ATOM 4305 C C . ALA A 1 563 ? 27.031 18.079 -7.863 1.00 48.53 563 ALA A C 1
ATOM 4307 O O . ALA A 1 563 ? 27.213 18.709 -6.817 1.00 48.53 563 ALA A O 1
ATOM 4308 N N . SER A 1 564 ? 27.361 16.785 -7.967 1.00 48.16 564 SER A N 1
ATOM 4309 C CA . SER A 1 564 ? 27.997 16.022 -6.885 1.00 48.16 564 SER A CA 1
ATOM 4310 C C . SER A 1 564 ? 29.493 16.340 -6.766 1.00 48.16 564 SER A C 1
ATOM 4312 O O . SER A 1 564 ? 30.189 16.468 -7.768 1.00 48.16 564 SER A O 1
ATOM 4314 N N . LYS A 1 565 ? 29.999 16.448 -5.528 1.00 46.09 565 LYS A N 1
ATOM 4315 C CA . LYS A 1 565 ? 31.428 16.665 -5.216 1.00 46.09 565 LYS A CA 1
ATOM 4316 C C . LYS A 1 565 ? 32.223 15.364 -5.022 1.00 46.09 565 LYS A C 1
ATOM 4318 O O . LYS A 1 565 ? 33.416 15.431 -4.744 1.00 46.09 565 LYS A O 1
ATOM 4323 N N . GLU A 1 566 ? 31.576 14.205 -5.113 1.00 45.41 566 GLU A N 1
ATOM 4324 C CA . GLU A 1 566 ? 32.221 12.900 -4.933 1.00 45.41 566 GLU A CA 1
ATOM 4325 C C . GLU A 1 566 ? 32.903 12.428 -6.226 1.00 45.41 566 GLU A C 1
ATOM 4327 O O . GLU A 1 566 ? 32.321 12.501 -7.311 1.00 45.41 566 GLU A O 1
ATOM 4332 N N . GLU A 1 567 ? 34.129 11.905 -6.110 1.00 43.50 567 GLU A N 1
ATOM 4333 C CA . GLU A 1 567 ? 34.798 11.183 -7.196 1.00 43.50 567 GLU A CA 1
ATOM 4334 C C . GLU A 1 567 ? 34.037 9.881 -7.480 1.00 43.50 567 GLU A C 1
ATOM 4336 O O . GLU A 1 567 ? 34.216 8.860 -6.817 1.00 43.50 567 GLU A O 1
ATOM 4341 N N . LEU A 1 568 ? 33.145 9.925 -8.468 1.00 48.12 568 LEU A N 1
ATOM 4342 C CA . LEU A 1 568 ? 32.430 8.746 -8.942 1.00 48.12 568 LEU A CA 1
ATOM 4343 C C . LEU A 1 568 ? 33.414 7.765 -9.611 1.00 48.12 568 LEU A C 1
ATOM 4345 O O . LEU A 1 568 ? 34.322 8.206 -10.326 1.00 48.12 568 LEU A O 1
ATOM 4349 N N . PRO A 1 569 ? 33.234 6.441 -9.438 1.00 43.38 569 PRO A N 1
ATOM 4350 C CA . PRO A 1 569 ? 34.055 5.448 -10.119 1.00 43.38 569 PRO A CA 1
ATOM 4351 C C . PRO A 1 569 ? 34.044 5.671 -11.639 1.00 43.38 569 PRO A C 1
ATOM 4353 O O . PRO A 1 569 ? 33.021 6.048 -12.214 1.00 43.38 569 PRO A O 1
ATOM 4356 N N . LYS A 1 570 ? 35.168 5.385 -12.310 1.00 42.31 570 LYS A N 1
ATOM 4357 C CA . LYS A 1 570 ? 35.284 5.375 -13.783 1.00 42.31 570 LYS A CA 1
ATOM 4358 C C . LYS A 1 570 ? 34.561 4.168 -14.412 1.00 42.31 570 LYS A C 1
ATOM 4360 O O . LYS A 1 570 ? 35.132 3.479 -15.251 1.00 42.31 570 LYS A O 1
ATOM 4365 N N . THR A 1 571 ? 33.348 3.851 -13.974 1.00 44.41 571 THR A N 1
ATOM 4366 C CA . THR A 1 571 ? 32.496 2.869 -14.647 1.00 44.41 571 THR A CA 1
ATOM 4367 C C . THR A 1 571 ? 31.942 3.482 -15.933 1.00 44.41 571 THR A C 1
ATOM 4369 O O . THR A 1 571 ? 31.597 4.667 -15.971 1.00 44.41 571 THR A O 1
ATOM 4372 N N . GLU A 1 572 ? 31.919 2.701 -17.015 1.00 52.94 572 GLU A N 1
ATOM 4373 C CA . GLU A 1 572 ? 31.403 3.152 -18.308 1.00 52.94 572 GLU A CA 1
ATOM 4374 C C . GLU A 1 572 ? 29.930 3.568 -18.165 1.00 52.94 572 GLU A C 1
ATOM 4376 O O . GLU A 1 572 ? 29.104 2.815 -17.659 1.00 52.94 572 GLU A O 1
ATOM 4381 N N . LEU A 1 573 ? 29.603 4.793 -18.593 1.00 57.00 573 LEU A N 1
ATOM 4382 C CA . LEU A 1 573 ? 28.245 5.363 -18.548 1.00 57.00 573 LEU A CA 1
ATOM 4383 C C . LEU A 1 573 ? 27.239 4.597 -19.424 1.00 57.00 573 LEU A C 1
ATOM 4385 O O . LEU A 1 573 ? 26.034 4.745 -19.245 1.00 57.00 573 LEU A O 1
ATOM 4389 N N . PHE A 1 574 ? 27.738 3.809 -20.375 1.00 64.19 574 PHE A N 1
ATOM 4390 C CA . PHE A 1 574 ? 26.956 3.006 -21.302 1.00 64.19 574 PHE A CA 1
ATOM 4391 C C . PHE A 1 574 ? 27.619 1.635 -21.460 1.00 64.19 574 PHE A C 1
ATOM 4393 O O . PHE A 1 574 ? 28.849 1.573 -21.471 1.00 64.19 574 PHE A O 1
ATOM 4400 N N . PRO A 1 575 ? 26.844 0.558 -21.660 1.00 75.94 575 PRO A N 1
ATOM 4401 C CA . PRO A 1 575 ? 27.390 -0.716 -22.109 1.00 75.94 575 PRO A CA 1
ATOM 4402 C C . PRO A 1 575 ? 27.985 -0.576 -23.526 1.00 75.94 575 PRO A C 1
ATOM 4404 O O . PRO A 1 575 ? 27.666 0.382 -24.243 1.00 75.94 575 PRO A O 1
ATOM 4407 N N . PRO A 1 576 ? 28.792 -1.545 -24.000 1.00 76.94 576 PRO A N 1
ATOM 4408 C CA . PRO A 1 576 ? 29.357 -1.521 -25.355 1.00 76.94 576 PRO A CA 1
ATOM 4409 C C . PRO A 1 576 ? 28.304 -1.402 -26.472 1.00 76.94 576 PRO A C 1
ATOM 4411 O O . PRO A 1 576 ? 28.566 -0.823 -27.530 1.00 76.94 576 PRO A O 1
ATOM 4414 N N . SER A 1 577 ? 27.096 -1.915 -26.222 1.00 81.12 577 SER A N 1
ATOM 4415 C CA . SER A 1 577 ? 25.913 -1.831 -27.089 1.00 81.12 577 SER A CA 1
ATOM 4416 C C . SER A 1 577 ? 25.215 -0.463 -27.071 1.00 81.12 577 SER A C 1
ATOM 4418 O O . SER A 1 577 ? 24.302 -0.231 -27.868 1.00 81.12 577 SER A O 1
ATOM 4420 N N . GLY A 1 578 ? 25.681 0.479 -26.249 1.00 82.81 578 GLY A N 1
ATOM 4421 C CA . GLY A 1 578 ? 25.268 1.877 -26.241 1.00 82.81 578 GLY A CA 1
ATOM 4422 C C . GLY A 1 578 ? 24.004 2.167 -25.430 1.00 82.81 578 GLY A C 1
ATOM 4423 O O . GLY A 1 578 ? 23.605 1.432 -24.530 1.00 82.81 578 GLY A O 1
ATOM 4424 N N . PHE A 1 579 ? 23.371 3.293 -25.748 1.00 87.06 579 PHE A N 1
ATOM 4425 C CA . PHE A 1 579 ? 22.178 3.779 -25.066 1.00 87.06 579 PHE A CA 1
ATOM 4426 C C . PHE A 1 579 ? 21.028 2.768 -25.201 1.00 87.06 579 PHE A C 1
ATOM 4428 O O . PHE A 1 579 ? 20.739 2.279 -26.299 1.00 87.06 579 PHE A O 1
ATOM 4435 N N . ALA A 1 580 ? 20.399 2.450 -24.063 1.00 88.75 580 ALA A N 1
ATOM 4436 C CA . ALA A 1 580 ? 19.333 1.446 -23.923 1.00 88.75 580 ALA A CA 1
ATOM 4437 C C . ALA A 1 580 ? 19.688 0.051 -24.484 1.00 88.75 580 ALA A C 1
ATOM 4439 O O . ALA A 1 580 ? 18.799 -0.703 -24.874 1.00 88.75 580 ALA A O 1
ATOM 4440 N N . GLY A 1 581 ? 20.981 -0.271 -24.600 1.00 88.88 581 GLY A N 1
ATOM 4441 C CA . GLY A 1 581 ? 21.447 -1.518 -25.205 1.00 88.88 581 GLY A CA 1
ATOM 4442 C C . GLY A 1 581 ? 21.260 -1.610 -26.723 1.00 88.88 581 GLY A C 1
ATOM 4443 O O . GLY A 1 581 ? 21.377 -2.693 -27.295 1.00 88.88 581 GLY A O 1
ATOM 4444 N N . LEU A 1 582 ? 20.921 -0.500 -27.393 1.00 93.62 582 LEU A N 1
ATOM 4445 C CA . LEU A 1 582 ? 20.482 -0.507 -28.790 1.00 93.62 582 LEU A CA 1
ATOM 4446 C C . LEU A 1 582 ? 21.298 0.387 -29.709 1.00 93.62 582 LEU A C 1
ATOM 4448 O O . LEU A 1 582 ? 21.502 0.011 -30.861 1.00 93.62 582 LEU A O 1
ATOM 4452 N N . THR A 1 583 ? 21.761 1.558 -29.270 1.00 90.44 583 THR A N 1
ATOM 4453 C CA . THR A 1 583 ? 22.328 2.544 -30.208 1.00 90.44 583 THR A CA 1
ATOM 4454 C C . THR A 1 583 ? 23.687 2.159 -30.776 1.00 90.44 583 THR A C 1
ATOM 4456 O O . THR A 1 583 ? 24.117 2.760 -31.748 1.00 90.44 583 THR A O 1
ATOM 4459 N N . ARG A 1 584 ? 24.376 1.153 -30.239 1.00 85.12 584 ARG A N 1
ATOM 4460 C CA . ARG A 1 584 ? 25.613 0.565 -30.793 1.00 85.12 584 ARG A CA 1
ATOM 4461 C C . ARG A 1 584 ? 25.527 -0.957 -30.913 1.00 85.12 584 ARG A C 1
ATOM 4463 O O . ARG A 1 584 ? 26.535 -1.621 -31.138 1.00 85.12 584 ARG A O 1
ATOM 4470 N N . ARG A 1 585 ? 24.324 -1.518 -30.785 1.00 90.75 585 ARG A N 1
ATOM 4471 C CA . ARG A 1 585 ? 24.094 -2.959 -30.855 1.00 90.75 585 ARG A CA 1
ATOM 4472 C C . ARG A 1 585 ? 24.448 -3.515 -32.236 1.00 90.75 585 ARG A C 1
ATOM 4474 O O . ARG A 1 585 ? 23.874 -3.099 -33.242 1.00 90.75 585 ARG A O 1
ATOM 4481 N N . VAL A 1 586 ? 25.310 -4.532 -32.242 1.00 83.94 586 VAL A N 1
ATOM 4482 C CA . VAL A 1 586 ? 25.711 -5.343 -33.413 1.00 83.94 586 VAL A CA 1
ATOM 4483 C C . VAL A 1 586 ? 25.082 -6.746 -33.420 1.00 83.94 586 VAL A C 1
ATOM 4485 O O . VAL A 1 586 ? 25.490 -7.610 -34.189 1.00 83.94 586 VAL A O 1
ATOM 4488 N N . GLY A 1 587 ?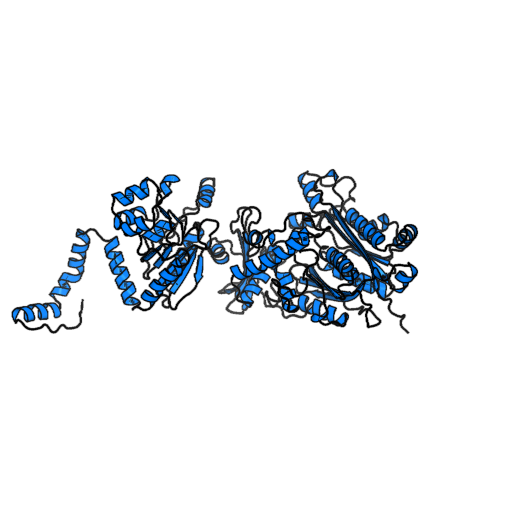 24.089 -6.977 -32.555 1.00 82.19 587 GLY A N 1
ATOM 4489 C CA . GLY A 1 587 ? 23.398 -8.257 -32.366 1.00 82.19 587 GLY A CA 1
ATOM 4490 C C . GLY A 1 587 ? 22.837 -8.875 -33.649 1.00 82.19 587 GLY A C 1
ATOM 4491 O O . GLY A 1 587 ? 22.676 -8.181 -34.649 1.00 82.19 587 GLY A O 1
ATOM 4492 N N . LYS A 1 588 ? 22.527 -10.177 -33.646 1.00 82.62 588 LYS A N 1
ATOM 4493 C CA . LYS A 1 588 ? 22.215 -10.954 -34.864 1.00 82.62 588 LYS A CA 1
ATOM 4494 C C . LYS A 1 588 ? 20.767 -10.806 -35.345 1.00 82.62 588 LYS A C 1
ATOM 4496 O O . LYS A 1 588 ? 20.519 -10.885 -36.548 1.00 82.62 588 LYS A O 1
ATOM 4501 N N . LYS A 1 589 ? 19.811 -10.563 -34.441 1.00 90.31 589 LYS A N 1
ATOM 4502 C CA . LYS A 1 589 ? 18.376 -10.510 -34.777 1.00 90.31 589 LYS A CA 1
ATOM 4503 C C . LYS A 1 589 ? 17.858 -9.087 -35.041 1.00 90.31 589 LYS A C 1
ATOM 4505 O O . LYS A 1 589 ? 18.355 -8.145 -34.407 1.00 90.31 589 LYS A O 1
ATOM 4510 N N . PRO A 1 590 ? 16.855 -8.924 -35.933 1.00 96.44 590 PRO A N 1
ATOM 4511 C CA . PRO A 1 590 ? 16.265 -7.626 -36.245 1.00 96.44 590 PRO A CA 1
ATOM 4512 C C . PRO A 1 590 ? 15.518 -6.975 -35.077 1.00 96.44 590 PRO A C 1
ATOM 4514 O O . PRO A 1 590 ? 14.833 -7.658 -34.311 1.00 96.44 590 PRO A O 1
ATOM 4517 N N . VAL A 1 591 ? 15.594 -5.644 -35.017 1.00 98.19 591 VAL A N 1
ATOM 4518 C CA . VAL A 1 591 ? 14.825 -4.791 -34.101 1.00 98.19 591 VAL A CA 1
ATOM 4519 C C . VAL A 1 591 ? 14.015 -3.774 -34.906 1.00 98.19 591 VAL A C 1
ATOM 4521 O O . VAL A 1 591 ? 14.553 -3.052 -35.749 1.00 98.19 591 VAL A O 1
ATOM 4524 N N . ILE A 1 592 ? 12.713 -3.726 -34.634 1.00 98.69 592 ILE A N 1
ATOM 4525 C CA . ILE A 1 592 ? 11.755 -2.773 -35.192 1.00 98.69 592 ILE A CA 1
ATOM 4526 C C . ILE A 1 592 ? 11.425 -1.739 -34.115 1.00 98.69 592 ILE A C 1
ATOM 4528 O O . ILE A 1 592 ? 11.157 -2.105 -32.975 1.00 98.69 592 ILE A O 1
ATOM 4532 N N . VAL A 1 593 ? 11.381 -0.459 -34.467 1.00 98.50 593 VAL A N 1
ATOM 4533 C CA . VAL A 1 593 ? 10.941 0.605 -33.557 1.00 98.50 593 VAL A CA 1
ATOM 4534 C C . VAL A 1 593 ? 9.545 1.064 -33.947 1.00 98.50 593 VAL A C 1
ATOM 4536 O O . VAL A 1 593 ? 9.314 1.449 -35.094 1.00 98.50 593 VAL A O 1
ATOM 4539 N N . ALA A 1 594 ? 8.625 1.047 -32.985 1.00 98.50 594 ALA A N 1
ATOM 4540 C CA . ALA A 1 594 ? 7.309 1.664 -33.095 1.00 98.50 594 ALA A CA 1
ATOM 4541 C C . ALA A 1 594 ? 7.329 3.012 -32.361 1.00 98.50 594 ALA A C 1
ATOM 4543 O O . ALA A 1 594 ? 7.236 3.068 -31.133 1.00 98.50 594 ALA A O 1
ATOM 4544 N N . VAL A 1 595 ? 7.480 4.102 -33.113 1.00 98.50 595 VAL A N 1
ATOM 4545 C CA . VAL A 1 595 ? 7.633 5.458 -32.578 1.00 98.50 595 VAL A CA 1
ATOM 4546 C C . VAL A 1 595 ? 6.262 6.081 -32.354 1.00 98.50 595 VAL A C 1
ATOM 4548 O O . VAL A 1 595 ? 5.676 6.678 -33.253 1.00 98.50 595 VAL A O 1
ATOM 4551 N N . ASN A 1 596 ? 5.754 5.945 -31.138 1.00 96.69 596 ASN A N 1
ATOM 4552 C CA . ASN A 1 596 ? 4.446 6.425 -30.697 1.00 96.69 596 ASN A CA 1
ATOM 4553 C C . ASN A 1 596 ? 4.452 7.880 -30.182 1.00 96.69 596 ASN A C 1
ATOM 4555 O O . ASN A 1 596 ? 3.564 8.259 -29.427 1.00 96.69 596 ASN A O 1
ATOM 4559 N N . GLY A 1 597 ? 5.439 8.705 -30.541 1.00 96.88 597 GLY A N 1
ATOM 4560 C CA . GLY A 1 597 ? 5.506 10.101 -30.096 1.00 96.88 597 GLY A CA 1
ATOM 4561 C C . GLY A 1 597 ? 6.876 10.738 -30.326 1.00 96.88 597 GLY A C 1
ATOM 4562 O O . GLY A 1 597 ? 7.502 10.520 -31.360 1.00 96.88 597 GLY A O 1
ATOM 4563 N N . PHE A 1 598 ? 7.359 11.527 -29.366 1.00 97.88 598 PHE A N 1
ATOM 4564 C CA . PHE A 1 598 ? 8.730 12.056 -29.367 1.00 97.88 598 PHE A CA 1
ATOM 4565 C C . PHE A 1 598 ? 9.798 10.945 -29.364 1.00 97.88 598 PHE A C 1
ATOM 4567 O O . PHE A 1 598 ? 9.791 10.074 -28.495 1.00 97.88 598 PHE A O 1
ATOM 4574 N N . ALA A 1 599 ? 10.745 11.026 -30.295 1.00 97.75 599 ALA A N 1
ATOM 4575 C CA . ALA A 1 599 ? 11.990 10.265 -30.336 1.00 97.75 599 ALA A CA 1
ATOM 4576 C C . ALA A 1 599 ? 13.148 11.269 -30.410 1.00 97.75 599 ALA A C 1
ATOM 4578 O O . ALA A 1 599 ? 13.459 11.772 -31.486 1.00 97.75 599 ALA A O 1
ATOM 4579 N N . LEU A 1 600 ? 13.737 11.621 -29.268 1.00 96.12 600 LEU A N 1
ATOM 4580 C CA . LEU A 1 600 ? 14.713 12.713 -29.161 1.00 96.12 600 LEU A CA 1
ATOM 4581 C C . LEU A 1 600 ? 16.033 12.216 -28.579 1.00 96.12 600 LEU A C 1
ATOM 4583 O O . LEU A 1 600 ? 16.048 11.289 -27.768 1.00 96.12 600 LEU A O 1
ATOM 4587 N N . GLY A 1 601 ? 17.131 12.826 -29.020 1.00 91.81 601 GLY A N 1
ATOM 4588 C CA . GLY A 1 601 ? 18.493 12.457 -28.649 1.00 91.81 601 GLY A CA 1
ATOM 4589 C C . GLY A 1 601 ? 18.730 10.951 -28.753 1.00 91.81 601 GLY A C 1
ATOM 4590 O O . GLY A 1 601 ? 18.427 10.359 -29.790 1.00 91.81 601 GLY A O 1
ATOM 4591 N N . GLY A 1 602 ? 19.129 10.305 -27.653 1.00 89.75 602 GLY A N 1
ATOM 4592 C CA . GLY A 1 602 ? 19.287 8.845 -27.568 1.00 89.75 602 GLY A CA 1
ATOM 4593 C C . GLY A 1 602 ? 18.086 8.031 -28.083 1.00 89.75 602 GLY A C 1
ATOM 4594 O O . GLY A 1 602 ? 18.271 6.991 -28.713 1.00 89.75 602 GLY A O 1
ATOM 4595 N N . GLY A 1 603 ? 16.852 8.522 -27.918 1.00 95.38 603 GLY A N 1
ATOM 4596 C CA . GLY A 1 603 ? 15.654 7.895 -28.484 1.00 95.38 603 GLY A CA 1
ATOM 4597 C C . GLY A 1 603 ? 15.611 7.938 -30.014 1.00 95.38 603 GLY A C 1
ATOM 4598 O O . GLY A 1 603 ? 15.202 6.973 -30.663 1.00 95.38 603 GLY A O 1
ATOM 4599 N N . PHE A 1 604 ? 16.091 9.025 -30.621 1.00 97.31 604 PHE A N 1
ATOM 4600 C CA . PHE A 1 604 ? 16.262 9.079 -32.071 1.00 97.31 604 PHE A CA 1
ATOM 4601 C C . PHE A 1 604 ? 17.455 8.238 -32.532 1.00 97.31 604 PHE A C 1
ATOM 4603 O O . PHE A 1 604 ? 17.380 7.575 -33.564 1.00 97.31 604 PHE A O 1
ATOM 4610 N N . GLU A 1 605 ? 18.532 8.187 -31.747 1.00 94.56 605 GLU A N 1
ATOM 4611 C CA . GLU A 1 605 ? 19.686 7.329 -32.029 1.00 94.56 605 GLU A CA 1
ATOM 4612 C C . GLU A 1 605 ? 19.314 5.836 -32.036 1.00 94.56 605 GLU A C 1
ATOM 4614 O O . GLU A 1 605 ? 19.862 5.079 -32.842 1.00 94.56 605 GLU A O 1
ATOM 4619 N N . ILE A 1 606 ? 18.335 5.412 -31.220 1.00 96.94 606 ILE A N 1
ATOM 4620 C CA . ILE A 1 606 ? 17.752 4.061 -31.302 1.00 96.94 606 ILE A CA 1
ATOM 4621 C C . ILE A 1 606 ? 17.117 3.848 -32.679 1.00 96.94 606 ILE A C 1
ATOM 4623 O O . ILE A 1 606 ? 17.367 2.824 -33.317 1.00 96.94 606 ILE A O 1
ATOM 4627 N N . CYS A 1 607 ? 16.335 4.816 -33.166 1.00 97.25 607 CYS A N 1
ATOM 4628 C CA . CYS A 1 607 ? 15.700 4.737 -34.484 1.00 97.25 607 CYS A CA 1
ATOM 4629 C C . CYS A 1 607 ? 16.751 4.621 -35.596 1.00 97.25 607 CYS A C 1
ATOM 4631 O O . CYS A 1 607 ? 16.655 3.730 -36.436 1.00 97.25 607 CYS A O 1
ATOM 4633 N N . LEU A 1 608 ? 17.789 5.464 -35.557 1.00 94.75 608 LEU A N 1
ATOM 4634 C CA . LEU A 1 608 ? 18.863 5.491 -36.555 1.00 94.75 608 LEU A CA 1
ATOM 4635 C C . LEU A 1 608 ? 19.674 4.190 -36.608 1.00 94.75 608 LEU A C 1
ATOM 4637 O O . LEU A 1 608 ? 20.224 3.867 -37.658 1.00 94.75 608 LEU A O 1
ATOM 4641 N N . ASN A 1 609 ? 19.771 3.450 -35.498 1.00 94.62 609 ASN A N 1
ATOM 4642 C CA . ASN A 1 609 ? 20.426 2.143 -35.480 1.00 94.62 609 ASN A CA 1
ATOM 4643 C C . ASN A 1 609 ? 19.460 0.964 -35.672 1.00 94.62 609 ASN A C 1
ATOM 4645 O O . ASN A 1 609 ? 19.920 -0.172 -35.644 1.00 94.62 609 ASN A O 1
ATOM 4649 N N . SER A 1 610 ? 18.155 1.158 -35.843 1.00 95.12 610 SER A N 1
ATOM 4650 C CA . SER A 1 610 ? 17.195 0.045 -35.946 1.00 95.12 610 SER A CA 1
ATOM 4651 C C . SER A 1 610 ? 16.994 -0.439 -37.382 1.00 95.12 610 SER A C 1
ATOM 4653 O O . SER A 1 610 ? 17.391 0.226 -38.331 1.00 95.12 610 SER A O 1
ATOM 4655 N N . ASP A 1 611 ? 16.439 -1.642 -37.556 1.00 96.00 611 ASP A N 1
ATOM 4656 C CA . ASP A 1 611 ? 16.288 -2.253 -38.887 1.00 96.00 611 ASP A CA 1
ATOM 4657 C C . ASP A 1 611 ? 15.037 -1.758 -39.618 1.00 96.00 611 ASP A C 1
ATOM 4659 O O . ASP A 1 611 ? 15.032 -1.630 -40.842 1.00 96.00 611 ASP A O 1
ATOM 4663 N N . VAL A 1 612 ? 13.969 -1.489 -38.862 1.00 97.88 612 VAL A N 1
ATOM 4664 C CA . VAL A 1 612 ? 12.725 -0.915 -39.378 1.00 97.88 612 VAL A CA 1
ATOM 4665 C C . VAL A 1 612 ? 12.180 0.094 -38.376 1.00 97.88 612 VAL A C 1
ATOM 4667 O O . VAL A 1 612 ? 12.117 -0.195 -37.184 1.00 97.88 612 VAL A O 1
ATOM 4670 N N . VAL A 1 613 ? 11.723 1.248 -38.855 1.00 98.62 613 VAL A N 1
ATOM 4671 C CA . VAL A 1 613 ? 11.045 2.261 -38.038 1.00 98.62 613 VAL A CA 1
ATOM 4672 C C . VAL A 1 613 ? 9.649 2.532 -38.594 1.00 98.62 613 VAL A C 1
ATOM 4674 O O . VAL A 1 613 ? 9.484 2.900 -39.764 1.00 98.62 613 VAL A O 1
ATOM 4677 N N . VAL A 1 614 ? 8.641 2.347 -37.741 1.00 98.69 614 VAL A N 1
ATOM 4678 C CA . VAL A 1 614 ? 7.238 2.697 -37.987 1.00 98.69 614 VAL A CA 1
ATOM 4679 C C . VAL A 1 614 ? 6.880 3.844 -37.053 1.00 98.69 614 VAL A C 1
ATOM 4681 O O . VAL A 1 614 ? 6.991 3.704 -35.839 1.00 98.69 614 VAL A O 1
ATOM 4684 N N . ALA A 1 615 ? 6.474 4.981 -37.605 1.00 98.44 615 ALA A N 1
ATOM 4685 C CA . ALA A 1 615 ? 6.211 6.194 -36.842 1.00 98.44 615 ALA A CA 1
ATOM 4686 C C . ALA A 1 615 ? 4.726 6.540 -36.808 1.00 98.44 615 ALA A C 1
ATOM 4688 O O . ALA A 1 615 ? 4.037 6.415 -37.819 1.00 98.44 615 ALA A O 1
ATOM 4689 N N . ALA A 1 616 ? 4.241 7.030 -35.673 1.00 98.25 616 ALA A N 1
ATOM 4690 C CA . ALA A 1 616 ? 2.928 7.643 -35.597 1.00 98.25 616 ALA A CA 1
ATOM 4691 C C . ALA A 1 616 ? 2.878 8.953 -36.416 1.00 98.25 616 ALA A C 1
ATOM 4693 O O . ALA A 1 616 ? 3.900 9.639 -36.534 1.00 98.25 616 ALA A O 1
ATOM 4694 N N . PRO A 1 617 ? 1.707 9.358 -36.947 1.00 97.69 617 PRO A N 1
ATOM 4695 C CA . PRO A 1 617 ? 1.573 10.580 -37.752 1.00 97.69 617 PRO A CA 1
ATOM 4696 C C . PRO A 1 617 ? 1.991 11.876 -37.044 1.00 97.69 617 PRO A C 1
ATOM 4698 O O . PRO A 1 617 ? 2.369 12.846 -37.694 1.00 97.69 617 PRO A O 1
ATOM 4701 N N . ASN A 1 618 ? 1.916 11.914 -35.713 1.00 95.06 618 ASN A N 1
ATOM 4702 C CA . ASN A 1 618 ? 2.266 13.081 -34.900 1.00 95.06 618 ASN A CA 1
ATOM 4703 C C . ASN A 1 618 ? 3.684 13.000 -34.297 1.00 95.06 618 ASN A C 1
ATOM 4705 O O . ASN A 1 618 ? 4.060 13.898 -33.537 1.00 95.06 618 ASN A O 1
ATOM 4709 N N . ALA A 1 619 ? 4.445 11.938 -34.594 1.00 97.69 619 ALA A N 1
ATOM 4710 C CA . ALA A 1 619 ? 5.757 11.715 -34.005 1.00 97.69 619 ALA A CA 1
ATOM 4711 C C . ALA A 1 619 ? 6.712 12.869 -34.336 1.00 97.69 619 ALA A C 1
ATOM 4713 O O . ALA A 1 619 ? 6.577 13.559 -35.349 1.00 97.69 619 ALA A O 1
ATOM 4714 N N . LYS A 1 620 ? 7.689 13.096 -33.461 1.00 98.00 620 LYS A N 1
ATOM 4715 C CA . LYS A 1 620 ? 8.703 14.140 -33.639 1.00 98.00 620 LYS A CA 1
ATOM 4716 C C . LYS A 1 620 ? 10.066 13.544 -33.369 1.00 98.00 620 LYS A C 1
ATOM 4718 O O . LYS A 1 620 ? 10.264 12.938 -32.319 1.00 98.00 620 LYS A O 1
ATOM 4723 N N . PHE A 1 621 ? 10.986 13.749 -34.299 1.00 98.25 621 PHE A N 1
ATOM 4724 C CA . PHE A 1 621 ? 12.351 13.248 -34.192 1.00 98.25 621 PHE A CA 1
ATOM 4725 C C . PHE A 1 621 ? 13.336 14.402 -34.045 1.00 98.25 621 PHE A C 1
ATOM 4727 O O . PHE A 1 621 ? 13.054 15.497 -34.524 1.00 98.25 621 PHE A O 1
ATOM 4734 N N . GLY A 1 622 ? 14.490 14.184 -33.420 1.00 95.81 622 GLY A N 1
ATOM 4735 C CA . GLY A 1 622 ? 15.527 15.216 -33.362 1.00 95.81 622 GLY A CA 1
ATOM 4736 C C . GLY A 1 622 ? 16.760 14.815 -32.561 1.00 95.81 622 GLY A C 1
ATOM 4737 O O . GLY A 1 622 ? 16.662 14.061 -31.596 1.00 95.81 622 GLY A O 1
ATOM 4738 N N . LEU A 1 623 ? 17.917 15.348 -32.960 1.00 90.94 623 LEU A N 1
ATOM 4739 C CA . LEU A 1 623 ? 19.172 15.294 -32.201 1.00 90.94 623 LEU A CA 1
ATOM 4740 C C . LEU A 1 623 ? 19.334 16.619 -31.444 1.00 90.94 623 LEU A C 1
ATOM 4742 O O . LEU A 1 623 ? 19.999 17.544 -31.903 1.00 90.94 623 LEU A O 1
ATOM 4746 N N . THR A 1 624 ? 18.612 16.751 -30.333 1.00 87.56 624 THR A N 1
ATOM 4747 C CA . THR A 1 624 ? 18.422 18.011 -29.592 1.00 87.56 624 THR A CA 1
ATOM 4748 C C . THR A 1 624 ? 19.566 18.339 -28.624 1.00 87.56 624 THR A C 1
ATOM 4750 O O . THR A 1 624 ? 19.488 19.314 -27.881 1.00 87.56 624 THR A O 1
ATOM 4753 N N . GLU A 1 625 ? 20.622 17.526 -28.580 1.00 81.00 625 GLU A N 1
ATOM 4754 C CA . GLU A 1 625 ? 21.695 17.604 -27.585 1.00 81.00 625 GLU A CA 1
ATOM 4755 C C . GLU A 1 625 ? 22.424 18.955 -27.577 1.00 81.00 625 GLU A C 1
ATOM 4757 O O . GLU A 1 625 ? 22.777 19.461 -26.509 1.00 81.00 625 GLU A O 1
ATOM 4762 N N . VAL A 1 626 ? 22.579 19.589 -28.743 1.00 66.06 626 VAL A N 1
ATOM 4763 C CA . VAL A 1 626 ? 23.221 20.910 -28.867 1.00 66.06 626 VAL A CA 1
ATOM 4764 C C . VAL A 1 626 ? 22.495 22.001 -28.080 1.00 66.06 626 VAL A C 1
ATOM 4766 O O . VAL A 1 626 ? 23.127 22.937 -27.597 1.00 66.06 626 VAL A O 1
ATOM 4769 N N . SER A 1 627 ? 21.181 21.865 -27.881 1.00 70.56 627 SER A N 1
ATOM 4770 C CA . SER A 1 627 ? 20.375 22.823 -27.117 1.00 70.56 627 SER A CA 1
ATOM 4771 C C . SER A 1 627 ? 20.637 22.761 -25.610 1.00 70.56 627 SER A C 1
ATOM 4773 O O . SER A 1 627 ? 20.225 23.663 -24.885 1.00 70.56 627 SER A O 1
ATOM 4775 N N . VAL A 1 628 ? 21.314 21.712 -25.132 1.00 67.06 628 VAL A N 1
ATOM 4776 C CA . VAL A 1 628 ? 21.601 21.473 -23.708 1.00 67.06 628 VAL A CA 1
ATOM 4777 C C . VAL A 1 628 ? 23.097 21.300 -23.425 1.00 67.06 628 VAL A C 1
ATOM 4779 O O . VAL A 1 628 ? 23.474 20.824 -22.358 1.00 67.06 628 VAL A O 1
ATOM 4782 N N . GLY A 1 629 ? 23.963 21.701 -24.363 1.00 55.84 629 GLY A N 1
ATOM 4783 C CA . GLY A 1 629 ? 25.420 21.631 -24.196 1.00 55.84 629 GLY A CA 1
ATOM 4784 C C . GLY A 1 629 ? 26.007 20.222 -24.335 1.00 55.84 629 GLY A C 1
ATOM 4785 O O . GLY A 1 629 ? 27.097 19.963 -23.828 1.00 55.84 629 GLY A O 1
ATOM 4786 N N . LEU A 1 630 ? 25.297 19.316 -25.010 1.00 67.69 630 LEU A N 1
ATOM 4787 C CA . LEU A 1 630 ? 25.715 17.941 -25.285 1.00 67.69 630 LEU A CA 1
ATOM 4788 C C . LEU A 1 630 ? 25.867 17.709 -26.801 1.00 67.69 630 LEU A C 1
ATOM 4790 O O . LEU A 1 630 ? 25.640 18.600 -27.619 1.00 67.69 630 LEU A O 1
ATOM 4794 N N . TYR A 1 631 ? 26.228 16.484 -27.186 1.00 65.50 631 TYR A N 1
ATOM 4795 C CA . TYR A 1 631 ? 26.183 16.011 -28.573 1.00 65.50 631 TYR A CA 1
ATOM 4796 C C . TYR A 1 631 ? 25.599 14.591 -28.634 1.00 65.50 631 TYR A C 1
ATOM 4798 O O . TYR A 1 631 ? 25.655 13.869 -27.638 1.00 65.50 631 TYR A O 1
ATOM 4806 N N . ALA A 1 632 ? 25.065 14.188 -29.795 1.00 75.94 632 ALA A N 1
ATOM 4807 C CA . ALA A 1 632 ? 24.517 12.848 -30.051 1.00 75.94 632 ALA A CA 1
ATOM 4808 C C . ALA A 1 632 ? 25.631 11.781 -30.110 1.00 75.94 632 ALA A C 1
ATOM 4810 O O . ALA A 1 632 ? 26.070 11.326 -31.174 1.00 75.94 632 ALA A O 1
ATOM 4811 N N . ALA A 1 633 ? 26.162 11.467 -28.930 1.00 68.44 633 ALA A N 1
ATOM 4812 C CA . ALA A 1 633 ? 27.373 10.687 -28.716 1.00 68.44 633 ALA A CA 1
ATOM 4813 C C . ALA A 1 633 ? 27.171 9.174 -28.863 1.00 68.44 633 ALA A C 1
ATOM 4815 O O . ALA A 1 633 ? 28.148 8.428 -28.959 1.00 68.44 633 ALA A O 1
ATOM 4816 N N . ALA A 1 634 ? 25.923 8.700 -28.903 1.00 72.94 634 ALA A N 1
ATOM 4817 C CA . ALA A 1 634 ? 25.598 7.280 -28.977 1.00 72.94 634 ALA A CA 1
ATOM 4818 C C . ALA A 1 634 ? 25.611 6.737 -30.426 1.00 72.94 634 ALA A C 1
ATOM 4820 O O . ALA A 1 634 ? 25.167 5.615 -30.684 1.00 72.94 634 ALA A O 1
ATOM 4821 N N . GLY A 1 635 ? 26.180 7.503 -31.365 1.00 76.62 635 GLY A N 1
ATOM 4822 C CA . GLY A 1 635 ? 26.392 7.129 -32.763 1.00 76.62 635 GLY A CA 1
ATOM 4823 C C . GLY A 1 635 ? 25.350 7.687 -33.735 1.00 76.62 635 GLY A C 1
ATOM 4824 O O . GLY A 1 635 ? 25.304 7.267 -34.889 1.00 76.62 635 GLY A O 1
ATOM 4825 N N . GLY A 1 636 ? 24.499 8.616 -33.306 1.00 81.69 636 GLY A N 1
ATOM 4826 C CA . GLY A 1 636 ? 23.494 9.264 -34.144 1.00 81.69 636 GLY A CA 1
ATOM 4827 C C . GLY A 1 636 ? 24.099 10.051 -35.298 1.00 81.69 636 GLY A C 1
ATOM 4828 O O . GLY A 1 636 ? 23.647 9.909 -36.432 1.00 81.69 636 GLY A O 1
ATOM 4829 N N . LEU A 1 637 ? 25.158 10.826 -35.032 1.00 80.50 637 LEU A N 1
ATOM 4830 C CA . LEU A 1 637 ? 25.784 11.722 -36.017 1.00 80.50 637 LEU A CA 1
ATOM 4831 C C . LEU A 1 637 ? 26.323 10.981 -37.246 1.00 80.50 637 LEU A C 1
ATOM 4833 O O . LEU A 1 637 ? 26.092 11.400 -38.379 1.00 80.50 637 LEU A O 1
ATOM 4837 N N . SER A 1 638 ? 27.020 9.862 -37.036 1.00 83.75 638 SER A N 1
ATOM 4838 C CA . SER A 1 638 ? 27.565 9.062 -38.135 1.00 83.75 638 SER A CA 1
ATOM 4839 C C . SER A 1 638 ? 26.454 8.408 -38.953 1.00 83.75 638 SER A C 1
ATOM 4841 O O . SER A 1 638 ? 26.514 8.412 -40.182 1.00 83.75 638 SER A O 1
ATOM 4843 N N . ARG A 1 639 ? 25.406 7.899 -38.294 1.00 89.81 639 ARG A N 1
ATOM 4844 C CA . ARG A 1 639 ? 24.300 7.209 -38.969 1.00 89.81 639 ARG A CA 1
ATOM 4845 C C . ARG A 1 639 ? 23.403 8.147 -39.752 1.00 89.81 639 ARG A C 1
ATOM 4847 O O . ARG A 1 639 ? 23.081 7.837 -40.891 1.00 89.81 639 ARG A O 1
ATOM 4854 N N . ILE A 1 640 ? 23.037 9.303 -39.201 1.00 91.81 640 ILE A N 1
ATOM 4855 C CA . ILE A 1 640 ? 22.209 10.263 -39.940 1.00 91.81 640 ILE A CA 1
ATOM 4856 C C . ILE A 1 640 ? 22.956 10.814 -41.162 1.00 91.81 640 ILE A C 1
ATOM 4858 O O . ILE A 1 640 ? 22.366 10.911 -42.235 1.00 91.81 640 ILE A O 1
ATOM 4862 N N . ALA A 1 641 ? 24.265 11.073 -41.050 1.00 89.56 641 ALA A N 1
ATOM 4863 C CA . ALA A 1 641 ? 25.092 11.472 -42.191 1.00 89.56 641 ALA A CA 1
ATOM 4864 C C . ALA A 1 641 ? 25.167 10.379 -43.262 1.00 89.56 641 ALA A C 1
ATOM 4866 O O . ALA A 1 641 ? 25.132 10.676 -44.456 1.00 89.56 641 ALA A O 1
ATOM 4867 N N . ARG A 1 642 ? 25.235 9.113 -42.841 1.00 87.69 642 ARG A N 1
ATOM 4868 C CA . ARG A 1 642 ? 25.258 7.955 -43.735 1.00 87.69 642 ARG A CA 1
ATOM 4869 C C . ARG A 1 642 ? 23.918 7.727 -44.441 1.00 87.69 642 ARG A C 1
ATOM 4871 O O . ARG A 1 642 ? 23.922 7.397 -45.622 1.00 87.69 642 ARG A O 1
ATOM 4878 N N . SER A 1 643 ? 22.805 7.903 -43.732 1.00 90.06 643 SER A N 1
ATOM 4879 C CA . SER A 1 643 ? 21.459 7.611 -44.240 1.00 90.06 643 SER A CA 1
ATOM 4880 C C . SER A 1 643 ? 20.851 8.760 -45.047 1.00 90.06 643 SER A C 1
ATOM 4882 O O . SER A 1 643 ? 20.276 8.513 -46.100 1.00 90.06 643 SER A O 1
ATOM 4884 N N . ALA A 1 644 ? 20.994 10.007 -44.585 1.00 92.81 644 ALA A N 1
ATOM 4885 C CA . ALA A 1 644 ? 20.347 11.183 -45.181 1.00 92.81 644 ALA A CA 1
ATOM 4886 C C . ALA A 1 644 ? 21.323 12.172 -45.846 1.00 92.81 644 ALA A C 1
ATOM 4888 O O . ALA A 1 644 ? 20.896 13.156 -46.452 1.00 92.81 644 ALA A O 1
ATOM 4889 N N . GLY A 1 645 ? 22.631 11.922 -45.758 1.00 90.31 645 GLY A N 1
ATOM 4890 C CA . GLY A 1 645 ? 23.662 12.801 -46.303 1.00 90.31 645 GLY A CA 1
ATOM 4891 C C . GLY A 1 645 ? 24.063 13.940 -45.362 1.00 90.31 645 GLY A C 1
ATOM 4892 O O . GLY A 1 645 ? 23.408 14.237 -44.362 1.00 90.31 645 GLY A O 1
ATOM 4893 N N . LEU A 1 646 ? 25.180 14.592 -45.697 1.00 89.94 646 LEU A N 1
ATOM 4894 C CA . LEU A 1 646 ? 25.833 15.587 -44.841 1.00 89.94 646 LEU A CA 1
ATOM 4895 C C . LEU A 1 646 ? 24.947 16.802 -44.543 1.00 89.94 646 LEU A C 1
ATOM 4897 O O . LEU A 1 646 ? 24.951 17.294 -43.423 1.00 89.94 646 LEU A O 1
ATOM 4901 N N . GLN A 1 647 ? 24.212 17.311 -45.530 1.00 96.06 647 GLN A N 1
ATOM 4902 C CA . GLN A 1 647 ? 23.446 18.550 -45.386 1.00 96.06 647 GLN A CA 1
ATOM 4903 C C . GLN A 1 647 ? 22.288 18.375 -44.401 1.00 96.06 647 GLN A C 1
ATOM 4905 O O . GLN A 1 647 ? 22.156 19.177 -43.481 1.00 96.06 647 GLN A O 1
ATOM 4910 N N . VAL A 1 648 ? 21.520 17.289 -44.539 1.00 95.62 648 VAL A N 1
ATOM 4911 C CA . VAL A 1 648 ? 20.434 16.951 -43.606 1.00 95.62 648 VAL A CA 1
ATOM 4912 C C . VAL A 1 648 ? 20.999 16.663 -42.219 1.00 95.62 648 VAL A C 1
ATOM 4914 O O . VAL A 1 648 ? 20.502 17.187 -41.227 1.00 95.62 648 VAL A O 1
ATOM 4917 N N . ALA A 1 649 ? 22.072 15.872 -42.142 1.00 91.81 649 ALA A N 1
ATOM 4918 C CA . ALA A 1 649 ? 22.725 15.556 -40.878 1.00 91.81 649 ALA A CA 1
ATOM 4919 C C . ALA A 1 649 ? 23.192 16.808 -40.128 1.00 91.81 649 ALA A C 1
ATOM 4921 O O . ALA A 1 649 ? 22.893 16.956 -38.945 1.00 91.81 649 ALA A O 1
ATOM 4922 N N . SER A 1 650 ? 23.881 17.720 -40.817 1.00 90.94 650 SER A N 1
ATOM 4923 C CA . SER A 1 650 ? 24.343 18.986 -40.249 1.00 90.94 650 SER A CA 1
ATOM 4924 C C . SER A 1 650 ? 23.178 19.871 -39.826 1.00 90.94 650 SER A C 1
ATOM 4926 O O . SER A 1 650 ? 23.222 20.441 -38.743 1.00 90.94 650 SER A O 1
ATOM 4928 N N . GLU A 1 651 ? 22.122 19.976 -40.633 1.00 94.75 651 GLU A N 1
ATOM 4929 C CA . GLU A 1 651 ? 20.946 20.767 -40.271 1.00 94.75 651 GLU A CA 1
ATOM 4930 C C . GLU A 1 651 ? 20.300 20.240 -38.987 1.00 94.75 651 GLU A C 1
ATOM 4932 O O . GLU A 1 651 ? 20.125 20.995 -38.031 1.00 94.75 651 GLU A O 1
ATOM 4937 N N . VAL A 1 652 ? 19.994 18.943 -38.927 1.00 95.25 652 VAL A N 1
ATOM 4938 C CA . VAL A 1 652 ? 19.330 18.336 -37.767 1.00 95.25 652 VAL A CA 1
ATOM 4939 C C . VAL A 1 652 ? 20.215 18.410 -36.523 1.00 95.25 652 VAL A C 1
ATOM 4941 O O . VAL A 1 652 ? 19.746 18.837 -35.470 1.00 95.25 652 VAL A O 1
ATOM 4944 N N . ALA A 1 653 ? 21.494 18.043 -36.637 1.00 85.62 653 ALA A N 1
ATOM 4945 C CA . ALA A 1 653 ? 22.399 17.968 -35.493 1.00 85.62 653 ALA A CA 1
ATOM 4946 C C . ALA A 1 653 ? 22.840 19.340 -34.966 1.00 85.62 653 ALA A C 1
ATOM 4948 O O . ALA A 1 653 ? 22.968 19.503 -33.759 1.00 85.62 653 ALA A O 1
ATOM 4949 N N . LEU A 1 654 ? 23.085 20.327 -35.837 1.00 86.50 654 LEU A N 1
ATOM 4950 C CA . LEU A 1 654 ? 23.597 21.637 -35.412 1.00 86.50 654 LEU A CA 1
ATOM 4951 C C . LEU A 1 654 ? 22.491 22.583 -34.943 1.00 86.50 654 LEU A C 1
ATOM 4953 O O . LEU A 1 654 ? 22.760 23.479 -34.147 1.00 86.50 654 LEU A O 1
ATOM 4957 N N . THR A 1 655 ? 21.259 22.408 -35.429 1.00 91.75 655 THR A N 1
ATOM 4958 C CA . THR A 1 655 ? 20.121 23.236 -34.995 1.00 91.75 655 THR A CA 1
ATOM 4959 C C . THR A 1 655 ? 19.363 22.629 -33.821 1.00 91.75 655 THR A C 1
ATOM 4961 O O . THR A 1 655 ? 18.679 23.354 -33.102 1.00 91.75 655 THR A O 1
ATOM 4964 N N . GLY A 1 656 ? 19.439 21.306 -33.641 1.00 86.50 656 GLY A N 1
ATOM 4965 C CA . GLY A 1 656 ? 18.620 20.582 -32.674 1.00 86.50 656 GLY A CA 1
ATOM 4966 C C . GLY A 1 656 ? 17.120 20.641 -32.976 1.00 86.50 656 GLY A C 1
ATOM 4967 O O . GLY A 1 656 ? 16.311 20.395 -32.084 1.00 86.50 656 GLY A O 1
ATOM 4968 N N . ARG A 1 657 ? 16.709 21.002 -34.201 1.00 95.19 657 ARG A N 1
ATOM 4969 C CA . ARG A 1 657 ? 15.287 21.147 -34.533 1.00 95.19 657 ARG A CA 1
ATOM 4970 C C . ARG A 1 657 ? 14.567 19.802 -34.550 1.00 95.19 657 ARG A C 1
ATOM 4972 O O . ARG A 1 657 ? 15.139 18.767 -34.894 1.00 95.19 657 ARG A O 1
ATOM 4979 N N . HIS A 1 658 ? 13.267 19.842 -34.278 1.00 96.38 658 HIS A N 1
ATOM 4980 C CA . HIS A 1 658 ? 12.407 18.691 -34.521 1.00 96.38 658 HIS A CA 1
ATOM 4981 C C . HIS A 1 658 ? 12.145 18.510 -36.020 1.00 96.38 658 HIS A C 1
ATOM 4983 O O . HIS A 1 658 ? 11.948 19.487 -36.750 1.00 96.38 658 HIS A O 1
ATOM 4989 N N . ILE A 1 659 ? 12.090 17.254 -36.456 1.00 97.00 659 ILE A N 1
ATOM 4990 C CA . ILE A 1 659 ? 11.693 16.853 -37.804 1.00 97.00 659 ILE A CA 1
ATOM 4991 C C . ILE A 1 659 ? 10.387 16.055 -37.747 1.00 97.00 659 ILE A C 1
ATOM 4993 O O . ILE A 1 659 ? 10.078 15.350 -36.778 1.00 97.00 659 ILE A O 1
ATOM 4997 N N . THR A 1 660 ? 9.602 16.227 -38.798 1.00 98.25 660 THR A N 1
ATOM 4998 C CA . THR A 1 660 ? 8.306 15.600 -39.046 1.00 98.25 660 THR A CA 1
ATOM 4999 C C . THR A 1 660 ? 8.460 14.146 -39.525 1.00 98.25 660 THR A C 1
ATOM 5001 O O . THR A 1 660 ? 9.488 13.820 -40.121 1.00 98.25 660 THR A O 1
ATOM 5004 N N . PRO A 1 661 ? 7.465 13.254 -39.328 1.00 98.06 661 PRO A N 1
ATOM 5005 C CA . PRO A 1 661 ? 7.496 11.907 -39.901 1.00 98.06 661 PRO A CA 1
ATOM 5006 C C . PRO A 1 661 ? 7.584 11.921 -41.434 1.00 98.06 661 PRO A C 1
ATOM 5008 O O . PRO A 1 661 ? 8.235 11.052 -42.009 1.00 98.06 661 PRO A O 1
ATOM 5011 N N . ASP A 1 662 ? 6.993 12.919 -42.099 1.00 98.31 662 ASP A N 1
ATOM 5012 C CA . ASP A 1 662 ? 7.094 13.086 -43.553 1.00 98.31 662 ASP A CA 1
ATOM 5013 C C . ASP A 1 662 ? 8.520 13.436 -43.990 1.00 98.31 662 ASP A C 1
ATOM 5015 O O . ASP A 1 662 ? 9.051 12.795 -44.896 1.00 98.31 662 ASP A O 1
ATOM 5019 N N . GLU A 1 663 ? 9.170 14.385 -43.304 1.00 97.62 663 GLU A N 1
ATOM 5020 C CA . GLU A 1 663 ? 10.583 14.727 -43.541 1.00 97.62 663 GLU A CA 1
ATOM 5021 C C . GLU A 1 663 ? 11.475 13.501 -43.295 1.00 97.62 663 GLU A C 1
ATOM 5023 O O . GLU A 1 663 ? 12.275 13.117 -44.148 1.00 97.62 663 GLU A O 1
ATOM 5028 N N . ALA A 1 664 ? 11.284 12.829 -42.154 1.00 97.56 664 ALA A N 1
ATOM 5029 C CA . ALA A 1 664 ? 12.047 11.644 -41.787 1.00 97.56 664 ALA A CA 1
ATOM 5030 C C . ALA A 1 664 ? 11.885 10.518 -42.821 1.00 97.56 664 ALA A C 1
ATOM 5032 O O . ALA A 1 664 ? 12.857 9.843 -43.159 1.00 97.56 664 ALA A O 1
ATOM 5033 N N . LYS A 1 665 ? 10.680 10.325 -43.370 1.00 97.88 665 LYS A N 1
ATOM 5034 C CA . LYS A 1 665 ? 10.427 9.338 -44.426 1.00 97.88 665 LYS A CA 1
ATOM 5035 C C . LYS A 1 665 ? 11.058 9.760 -45.751 1.00 97.88 665 LYS A C 1
ATOM 5037 O O . LYS A 1 665 ? 11.664 8.927 -46.420 1.00 97.88 665 LYS A O 1
ATOM 5042 N N . GLN A 1 666 ? 10.941 11.034 -46.123 1.00 97.31 666 GLN A N 1
ATOM 5043 C CA . GLN A 1 666 ? 11.523 11.583 -47.350 1.00 97.31 666 GLN A CA 1
ATOM 5044 C C . GLN A 1 666 ? 13.048 11.427 -47.378 1.00 97.31 666 GLN A C 1
ATOM 5046 O O . GLN A 1 666 ? 13.615 11.147 -48.432 1.00 97.31 666 GLN A O 1
ATOM 5051 N N . TRP A 1 667 ? 13.708 11.564 -46.229 1.00 96.50 667 TRP A N 1
ATOM 5052 C CA . TRP A 1 667 ? 15.159 11.407 -46.097 1.00 96.50 667 TRP A CA 1
ATOM 5053 C C . TRP A 1 667 ? 15.612 9.974 -45.796 1.00 96.50 667 TRP A C 1
ATOM 5055 O O . TRP A 1 667 ? 16.792 9.750 -45.541 1.00 96.50 667 TRP A O 1
ATOM 5065 N N . GLY A 1 668 ? 14.696 8.999 -45.803 1.00 94.81 668 GLY A N 1
ATOM 5066 C CA . GLY A 1 668 ? 15.028 7.591 -45.573 1.00 94.81 668 GLY A CA 1
ATOM 5067 C C . GLY A 1 668 ? 15.428 7.254 -44.133 1.00 94.81 668 GLY A C 1
ATOM 5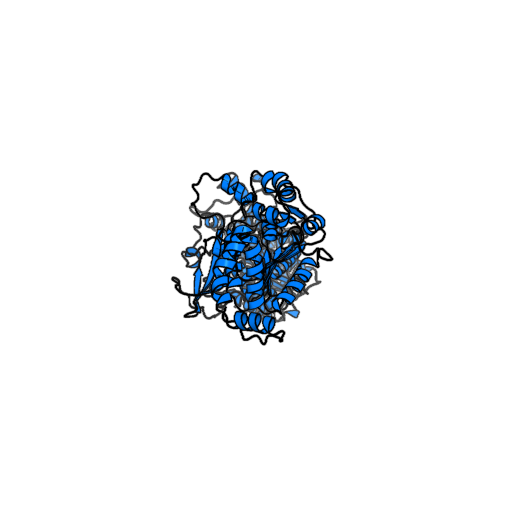068 O O . GLY A 1 668 ? 16.089 6.245 -43.905 1.00 94.81 668 GLY A O 1
ATOM 5069 N N . LEU A 1 669 ? 15.037 8.077 -43.157 1.00 96.00 669 LEU A N 1
ATOM 5070 C CA . LEU A 1 669 ? 15.304 7.864 -41.729 1.00 96.00 669 LEU A CA 1
ATOM 5071 C C . LEU A 1 669 ? 14.252 6.968 -41.057 1.00 96.00 669 LEU A C 1
ATOM 5073 O O . LEU A 1 669 ? 14.515 6.414 -39.992 1.00 96.00 669 LEU A O 1
ATOM 5077 N N . ILE A 1 670 ? 13.075 6.813 -41.675 1.00 98.19 670 ILE A N 1
ATOM 5078 C CA . ILE A 1 670 ? 12.029 5.867 -41.258 1.00 98.19 670 ILE A CA 1
ATOM 5079 C C . ILE A 1 670 ? 11.423 5.132 -42.460 1.00 98.19 670 ILE A C 1
ATOM 5081 O O . ILE A 1 670 ? 11.476 5.618 -43.590 1.00 98.19 670 ILE A O 1
ATOM 5085 N N . ASN A 1 671 ? 10.785 3.980 -42.226 1.00 98.06 671 ASN A N 1
ATOM 5086 C CA . ASN A 1 671 ? 10.209 3.162 -43.300 1.00 98.06 671 ASN A CA 1
ATOM 5087 C C . ASN A 1 671 ? 8.726 3.459 -43.544 1.00 98.06 671 ASN A C 1
ATOM 5089 O O . ASN A 1 671 ? 8.272 3.454 -44.692 1.00 98.06 671 ASN A O 1
ATOM 5093 N N . ARG A 1 672 ? 7.940 3.653 -42.476 1.00 97.88 672 ARG A N 1
ATOM 5094 C CA . ARG A 1 672 ? 6.480 3.810 -42.566 1.00 97.88 672 ARG A CA 1
ATOM 5095 C C . ARG A 1 672 ? 5.961 4.860 -41.595 1.00 97.88 672 ARG A C 1
ATOM 5097 O O . ARG A 1 672 ? 6.448 4.971 -40.477 1.00 97.88 672 ARG A O 1
ATOM 5104 N N . ILE A 1 673 ? 4.925 5.565 -42.037 1.00 98.56 673 ILE A N 1
ATOM 5105 C CA . ILE A 1 673 ? 4.047 6.354 -41.173 1.00 98.56 673 ILE A CA 1
ATOM 5106 C C . ILE A 1 673 ? 2.787 5.506 -40.997 1.00 98.56 673 ILE A C 1
ATOM 5108 O O . ILE A 1 673 ? 2.224 5.050 -41.996 1.00 98.56 673 ILE A O 1
ATOM 5112 N N . ALA A 1 674 ? 2.418 5.230 -39.751 1.00 98.12 674 ALA A N 1
ATOM 5113 C CA . ALA A 1 674 ? 1.246 4.448 -39.387 1.00 98.12 674 ALA A CA 1
ATOM 5114 C C . ALA A 1 674 ? -0.047 5.182 -39.765 1.00 98.12 674 ALA A C 1
ATOM 5116 O O . ALA A 1 674 ? -0.059 6.399 -39.952 1.00 98.12 674 ALA A O 1
ATOM 5117 N N . LYS A 1 675 ? -1.153 4.444 -39.861 1.00 97.62 675 LYS A N 1
ATOM 5118 C CA . LYS A 1 675 ? -2.469 5.011 -40.186 1.00 97.62 675 LYS A CA 1
ATOM 5119 C C . LYS A 1 675 ? -2.979 5.956 -39.101 1.00 97.62 675 LYS A C 1
ATOM 5121 O O . LYS A 1 675 ? -3.604 6.962 -39.424 1.00 97.62 675 LYS A O 1
ATOM 5126 N N . SER A 1 676 ? -2.732 5.635 -37.834 1.00 96.75 676 SER A N 1
ATOM 5127 C CA . SER A 1 676 ? -3.094 6.472 -36.693 1.00 96.75 676 SER A CA 1
ATOM 5128 C C . SER A 1 676 ? -2.055 6.376 -35.577 1.00 96.75 676 SER A C 1
ATOM 5130 O O . SER A 1 676 ? -1.099 5.599 -35.644 1.00 96.75 676 SER A O 1
ATOM 5132 N N . GLN A 1 677 ? -2.245 7.193 -34.543 1.00 93.12 677 GLN A N 1
ATOM 5133 C CA . GLN A 1 677 ? -1.447 7.148 -33.322 1.00 93.12 677 GLN A CA 1
ATOM 5134 C C . GLN A 1 677 ? -1.533 5.773 -32.643 1.00 93.12 677 GLN A C 1
ATOM 5136 O O . GLN A 1 677 ? -0.533 5.224 -32.193 1.00 93.12 677 GLN A O 1
ATOM 5141 N N . GLU A 1 678 ? -2.735 5.211 -32.588 1.00 92.38 678 GLU A N 1
ATOM 5142 C CA . GLU A 1 678 ? -3.064 3.976 -31.878 1.00 92.38 678 GLU A CA 1
ATOM 5143 C C . GLU A 1 678 ? -2.597 2.735 -32.647 1.00 92.38 678 GLU A C 1
ATOM 5145 O O . GLU A 1 678 ? -2.315 1.699 -32.045 1.00 92.38 678 GLU A O 1
ATOM 5150 N N . SER A 1 679 ? -2.487 2.821 -33.978 1.00 95.81 679 SER A N 1
ATOM 5151 C CA . SER A 1 679 ? -2.130 1.674 -34.816 1.00 95.81 679 SER A CA 1
ATOM 5152 C C . SER A 1 679 ? -0.625 1.429 -34.934 1.00 95.81 679 SER A C 1
ATOM 5154 O O . SER A 1 679 ? -0.229 0.369 -35.414 1.00 95.81 679 SER A O 1
ATOM 5156 N N . VAL A 1 680 ? 0.229 2.354 -34.479 1.00 97.38 680 VAL A N 1
ATOM 5157 C CA . VAL A 1 680 ? 1.690 2.302 -34.691 1.00 97.38 680 VAL A CA 1
ATOM 5158 C C . VAL A 1 680 ? 2.332 0.996 -34.209 1.00 97.38 680 VAL A C 1
ATOM 5160 O O . VAL A 1 680 ? 3.096 0.374 -34.949 1.00 97.38 680 VAL A O 1
ATOM 5163 N N . VAL A 1 681 ? 1.987 0.535 -33.002 1.00 96.62 681 VAL A N 1
ATOM 5164 C CA . VAL A 1 681 ? 2.525 -0.715 -32.440 1.00 96.62 681 VAL A CA 1
ATOM 5165 C C . VAL A 1 681 ? 1.969 -1.919 -33.195 1.00 96.62 681 VAL A C 1
ATOM 5167 O O . VAL A 1 681 ? 2.723 -2.823 -33.544 1.00 96.62 681 VAL A O 1
ATOM 5170 N N . ALA A 1 682 ? 0.670 -1.924 -33.505 1.00 96.62 682 ALA A N 1
ATOM 5171 C CA . ALA A 1 682 ? 0.041 -3.009 -34.253 1.00 96.62 682 ALA A CA 1
ATOM 5172 C C . ALA A 1 682 ? 0.660 -3.173 -35.654 1.00 96.62 682 ALA A C 1
ATOM 5174 O O . ALA A 1 682 ? 0.977 -4.287 -36.063 1.00 96.62 682 ALA A O 1
ATOM 5175 N N . GLU A 1 683 ? 0.918 -2.068 -36.354 1.00 98.31 683 GLU A N 1
ATOM 5176 C CA . GLU A 1 683 ? 1.535 -2.075 -37.683 1.00 98.31 683 GLU A CA 1
ATOM 5177 C C . GLU A 1 683 ? 3.015 -2.488 -37.646 1.00 98.31 683 GLU A C 1
ATOM 5179 O O . GLU A 1 683 ? 3.487 -3.187 -38.546 1.00 98.31 683 GLU A O 1
ATOM 5184 N N . ALA A 1 684 ? 3.755 -2.114 -36.597 1.00 98.25 684 ALA A N 1
ATOM 5185 C CA . ALA A 1 684 ? 5.104 -2.632 -36.366 1.00 98.25 684 ALA A CA 1
ATOM 5186 C C . ALA A 1 684 ? 5.089 -4.146 -36.095 1.00 98.25 684 ALA A C 1
ATOM 5188 O O . ALA A 1 684 ? 5.918 -4.885 -36.633 1.00 98.25 684 ALA A O 1
ATOM 5189 N N . LEU A 1 685 ? 4.109 -4.625 -35.323 1.00 97.44 685 LEU A N 1
ATOM 5190 C CA . LEU A 1 685 ? 3.908 -6.048 -35.056 1.00 97.44 685 LEU A CA 1
ATOM 5191 C C . LEU A 1 685 ? 3.529 -6.836 -36.313 1.00 97.44 685 LEU A C 1
ATOM 5193 O O . LEU A 1 685 ? 3.950 -7.981 -36.446 1.00 97.44 685 LEU A O 1
ATOM 5197 N N . ASP A 1 686 ? 2.805 -6.249 -37.265 1.00 97.69 686 ASP A N 1
ATOM 5198 C CA . ASP A 1 686 ? 2.524 -6.903 -38.549 1.00 97.69 686 ASP A CA 1
ATOM 5199 C C . ASP A 1 686 ? 3.802 -7.159 -39.356 1.00 97.69 686 ASP A C 1
ATOM 5201 O O . ASP A 1 686 ? 3.985 -8.241 -39.922 1.00 97.69 686 ASP A O 1
ATOM 5205 N N . ILE A 1 687 ? 4.734 -6.202 -39.355 1.00 97.94 687 ILE A N 1
ATOM 5206 C CA . ILE A 1 687 ? 6.060 -6.390 -39.957 1.00 97.94 687 ILE A CA 1
ATOM 5207 C C . ILE A 1 687 ? 6.844 -7.453 -39.179 1.00 97.94 687 ILE A C 1
ATOM 5209 O O . ILE A 1 687 ? 7.462 -8.326 -39.791 1.00 97.94 687 ILE A O 1
ATOM 5213 N N . ALA A 1 688 ? 6.782 -7.428 -37.846 1.00 96.94 688 ALA A N 1
ATOM 5214 C CA . ALA A 1 688 ? 7.441 -8.417 -37.000 1.00 96.94 688 ALA A CA 1
ATOM 5215 C C . ALA A 1 688 ? 6.944 -9.840 -37.300 1.00 96.94 688 ALA A C 1
ATOM 5217 O O . ALA A 1 688 ? 7.749 -10.733 -37.549 1.00 96.94 688 ALA A O 1
ATOM 5218 N N . ARG A 1 689 ? 5.624 -10.055 -37.379 1.00 92.56 689 ARG A N 1
ATOM 5219 C CA . ARG A 1 689 ? 5.018 -11.346 -37.753 1.00 92.56 689 ARG A CA 1
ATOM 5220 C C . ARG A 1 689 ? 5.491 -11.813 -39.123 1.00 92.56 689 ARG A C 1
ATOM 5222 O O . ARG A 1 689 ? 5.803 -12.990 -39.305 1.00 92.56 689 ARG A O 1
ATOM 5229 N N . LEU A 1 690 ? 5.587 -10.890 -40.079 1.00 91.06 690 LEU A N 1
ATOM 5230 C CA . LEU A 1 690 ? 6.097 -11.200 -41.406 1.00 91.06 690 LEU A CA 1
ATOM 5231 C C . LEU A 1 690 ? 7.551 -11.679 -41.344 1.00 91.06 690 LEU A C 1
ATOM 5233 O O . LEU A 1 690 ? 7.840 -12.739 -41.892 1.00 91.06 690 LEU A O 1
ATOM 5237 N N . ILE A 1 691 ? 8.440 -10.957 -40.653 1.00 88.12 691 ILE A N 1
ATOM 5238 C CA . ILE A 1 691 ? 9.847 -11.352 -40.461 1.00 88.12 691 ILE A CA 1
ATOM 5239 C C . ILE A 1 691 ? 9.939 -12.700 -39.735 1.00 88.12 691 ILE A C 1
ATOM 5241 O O . ILE A 1 691 ? 10.653 -13.593 -40.185 1.00 88.12 691 ILE A O 1
ATOM 5245 N N . ALA A 1 692 ? 9.168 -12.883 -38.661 1.00 81.94 692 ALA A N 1
ATOM 5246 C CA . ALA A 1 692 ? 9.130 -14.110 -37.869 1.00 81.94 692 ALA A CA 1
ATOM 5247 C C . ALA A 1 692 ? 8.686 -15.340 -38.683 1.00 81.94 692 ALA A C 1
ATOM 5249 O O . ALA A 1 692 ? 9.089 -16.459 -38.362 1.00 81.94 692 ALA A O 1
ATOM 5250 N N . SER A 1 693 ? 7.897 -15.140 -39.746 1.00 74.12 693 SER A N 1
ATOM 5251 C CA . SER A 1 693 ? 7.460 -16.191 -40.679 1.00 74.12 693 SER A CA 1
ATOM 5252 C C . SER A 1 693 ? 8.498 -16.571 -41.747 1.00 74.12 693 SER A C 1
ATOM 5254 O O . SER A 1 693 ? 8.211 -17.396 -42.618 1.00 74.12 693 SER A O 1
ATOM 5256 N N . ARG A 1 694 ? 9.684 -15.948 -41.748 1.00 79.25 694 ARG A N 1
ATOM 5257 C CA . ARG A 1 694 ? 10.779 -16.247 -42.686 1.00 79.25 694 ARG A CA 1
ATOM 5258 C C . ARG A 1 694 ? 11.825 -17.150 -42.047 1.00 79.25 694 ARG A C 1
ATOM 5260 O O . ARG A 1 694 ? 11.823 -17.362 -40.837 1.00 79.25 694 ARG A O 1
ATOM 5267 N N . SER A 1 695 ? 12.712 -17.696 -42.883 1.00 68.19 695 SER A N 1
ATOM 5268 C CA . SER A 1 695 ? 13.855 -18.473 -42.398 1.00 68.19 695 SER A CA 1
ATOM 5269 C C . SER A 1 695 ? 14.686 -17.602 -41.441 1.00 68.19 695 SER A C 1
ATOM 5271 O O . SER A 1 695 ? 15.155 -16.543 -41.870 1.00 68.19 695 SER A O 1
ATOM 5273 N N . PRO A 1 696 ? 14.854 -18.002 -40.165 1.00 63.66 696 PRO A N 1
ATOM 5274 C CA . PRO A 1 696 ? 15.604 -17.216 -39.188 1.00 63.66 696 PRO A CA 1
ATOM 5275 C C . PRO A 1 696 ? 17.064 -17.036 -39.616 1.00 63.66 696 PRO A C 1
ATOM 5277 O O . PRO A 1 696 ? 17.595 -15.934 -39.502 1.00 63.66 696 PRO A O 1
ATOM 5280 N N . ASP A 1 697 ? 17.673 -18.065 -40.211 1.00 58.75 697 ASP A N 1
ATOM 5281 C CA . ASP A 1 697 ? 19.045 -18.010 -40.722 1.00 58.75 697 ASP A CA 1
ATOM 5282 C C . ASP A 1 697 ? 19.164 -17.011 -41.874 1.00 58.75 697 ASP A C 1
ATOM 5284 O O . ASP A 1 697 ? 20.047 -16.154 -41.881 1.00 58.75 697 ASP A O 1
ATOM 5288 N N . ALA A 1 698 ? 18.225 -17.061 -42.827 1.00 51.28 698 ALA A N 1
ATOM 5289 C CA . ALA A 1 698 ? 18.215 -16.135 -43.953 1.00 51.28 698 ALA A CA 1
ATOM 5290 C C . ALA A 1 698 ? 17.987 -14.690 -43.493 1.00 51.28 698 ALA A C 1
ATOM 5292 O O . ALA A 1 698 ? 18.608 -13.783 -44.038 1.00 51.28 698 ALA A O 1
ATOM 5293 N N . VAL A 1 699 ? 17.133 -14.461 -42.489 1.00 68.62 699 VAL A N 1
ATOM 5294 C CA . VAL A 1 699 ? 16.904 -13.135 -41.894 1.00 68.62 699 VAL A CA 1
ATOM 5295 C C . VAL A 1 699 ? 18.172 -12.614 -41.220 1.00 68.62 699 VAL A C 1
ATOM 5297 O O . VAL A 1 699 ? 18.543 -11.466 -41.459 1.00 68.62 699 VAL A O 1
ATOM 5300 N N . ILE A 1 700 ? 18.857 -13.445 -40.430 1.00 70.44 700 ILE A N 1
ATOM 5301 C CA . ILE A 1 700 ? 20.112 -13.079 -39.762 1.00 70.44 700 ILE A CA 1
ATOM 5302 C C . ILE A 1 700 ? 21.186 -12.728 -40.796 1.00 70.44 700 ILE A C 1
ATOM 5304 O O . ILE A 1 700 ? 21.773 -11.652 -40.716 1.00 70.44 700 ILE A O 1
ATOM 5308 N N . VAL A 1 701 ? 21.409 -13.588 -41.796 1.00 59.88 701 VAL A N 1
ATOM 5309 C CA . VAL A 1 701 ? 22.422 -13.362 -42.841 1.00 59.88 701 VAL A CA 1
ATOM 5310 C C . VAL A 1 701 ? 22.068 -12.150 -43.701 1.00 59.88 701 VAL A C 1
ATOM 5312 O O . VAL A 1 701 ? 22.937 -11.330 -43.986 1.00 59.88 701 VAL A O 1
ATOM 5315 N N . SER A 1 702 ? 20.795 -11.986 -44.073 1.00 66.94 702 SER A N 1
ATOM 5316 C CA . SER A 1 702 ? 20.345 -10.828 -44.858 1.00 66.94 702 SER A CA 1
ATOM 5317 C C . SER A 1 702 ? 20.545 -9.529 -44.087 1.00 66.94 702 SER A C 1
ATOM 5319 O O . SER A 1 702 ? 21.079 -8.564 -44.629 1.00 66.94 702 SER A O 1
ATOM 5321 N N . ARG A 1 703 ? 20.172 -9.509 -42.801 1.00 85.69 703 ARG A N 1
ATOM 5322 C CA . ARG A 1 703 ? 20.407 -8.360 -41.925 1.00 85.69 703 ARG A CA 1
ATOM 5323 C C . ARG A 1 703 ? 21.899 -8.078 -41.785 1.00 85.69 703 ARG A C 1
ATOM 5325 O O . ARG A 1 703 ? 22.299 -6.929 -41.931 1.00 85.69 703 ARG A O 1
ATOM 5332 N N . ALA A 1 704 ? 22.710 -9.104 -41.534 1.00 70.69 704 ALA A N 1
ATOM 5333 C CA . ALA A 1 704 ? 24.157 -8.964 -41.426 1.00 70.69 704 ALA A CA 1
ATOM 5334 C C . ALA A 1 704 ? 24.758 -8.378 -42.711 1.00 70.69 704 ALA A C 1
ATOM 5336 O O . ALA A 1 704 ? 25.535 -7.438 -42.629 1.00 70.69 704 ALA A O 1
ATOM 5337 N N . GLY A 1 705 ? 24.336 -8.846 -43.890 1.00 69.50 705 GLY A N 1
ATOM 5338 C CA . GLY A 1 705 ? 24.785 -8.312 -45.178 1.00 69.50 705 GLY A CA 1
ATOM 5339 C C . GLY A 1 705 ? 24.414 -6.841 -45.392 1.00 69.50 705 GLY A C 1
ATOM 5340 O O . GLY A 1 705 ? 25.259 -6.050 -45.804 1.00 69.50 705 GLY A O 1
ATOM 5341 N N . VAL A 1 706 ? 23.177 -6.448 -45.061 1.00 79.31 706 VAL A N 1
ATOM 5342 C CA . VAL A 1 706 ? 22.737 -5.040 -45.137 1.00 79.31 706 VAL A CA 1
ATOM 5343 C C . VAL A 1 706 ? 23.530 -4.159 -44.167 1.00 79.31 706 VAL A C 1
ATOM 5345 O O . VAL A 1 706 ? 23.971 -3.073 -44.540 1.00 79.31 706 VAL A O 1
ATOM 5348 N N . ARG A 1 707 ? 23.744 -4.628 -42.933 1.00 81.81 707 ARG A N 1
ATOM 5349 C CA . ARG A 1 707 ? 24.492 -3.904 -41.894 1.00 81.81 707 ARG A CA 1
ATOM 5350 C C . ARG A 1 707 ? 25.970 -3.772 -42.234 1.00 81.81 707 ARG A C 1
ATOM 5352 O O . ARG A 1 707 ? 26.512 -2.680 -42.124 1.00 81.81 707 ARG A O 1
ATOM 5359 N N . GLU A 1 708 ? 26.592 -4.842 -42.715 1.00 77.38 708 GLU A N 1
ATOM 5360 C CA . GLU A 1 708 ? 27.984 -4.829 -43.161 1.00 77.38 708 GLU A CA 1
ATOM 5361 C C . GLU A 1 708 ? 28.170 -3.820 -44.298 1.00 77.38 708 GLU A C 1
ATOM 5363 O O . GLU A 1 708 ? 29.091 -3.010 -44.254 1.00 77.38 708 GLU A O 1
ATOM 5368 N N . ALA A 1 709 ? 27.267 -3.796 -45.286 1.00 73.06 709 ALA A N 1
ATOM 5369 C CA . ALA A 1 709 ? 27.307 -2.821 -46.377 1.00 73.06 709 ALA A CA 1
ATOM 5370 C C . ALA A 1 709 ? 27.104 -1.373 -45.892 1.00 73.06 709 ALA A C 1
ATOM 5372 O O . ALA A 1 709 ? 27.661 -0.441 -46.472 1.00 73.06 709 ALA A O 1
ATOM 5373 N N . PHE A 1 710 ? 26.316 -1.170 -44.834 1.00 79.50 710 PHE A N 1
ATOM 5374 C CA . PHE A 1 710 ? 26.119 0.142 -44.225 1.00 79.50 710 PHE A CA 1
ATOM 5375 C C . PHE A 1 710 ? 27.377 0.635 -43.482 1.00 79.50 710 PHE A C 1
ATOM 5377 O O . PHE A 1 710 ? 27.754 1.796 -43.660 1.00 79.50 710 PHE A O 1
ATOM 5384 N N . GLU A 1 711 ? 28.047 -0.247 -42.728 1.00 72.81 711 GLU A N 1
ATOM 5385 C CA . GLU A 1 711 ? 29.205 0.046 -41.860 1.00 72.81 711 GLU A CA 1
ATOM 5386 C C . GLU A 1 711 ? 30.560 0.081 -42.606 1.00 72.81 711 GLU A C 1
ATOM 5388 O O . GLU A 1 711 ? 31.406 0.931 -42.337 1.00 72.81 711 GLU A O 1
ATOM 5393 N N . THR A 1 712 ? 30.797 -0.812 -43.575 1.00 67.56 712 THR A N 1
ATOM 5394 C CA . THR A 1 712 ? 32.136 -1.029 -44.182 1.00 67.56 712 THR A CA 1
ATOM 5395 C C . THR A 1 712 ? 32.468 -0.156 -45.386 1.00 67.56 712 THR A C 1
ATOM 5397 O O . THR A 1 712 ? 33.503 -0.326 -46.035 1.00 67.56 712 THR A O 1
ATOM 5400 N N . ALA A 1 713 ? 31.603 0.792 -45.709 1.00 57.47 713 ALA A N 1
ATOM 5401 C CA . ALA A 1 713 ? 31.547 1.425 -47.014 1.00 57.47 713 ALA A CA 1
ATOM 5402 C C . ALA A 1 713 ? 32.588 2.525 -47.279 1.00 57.47 713 ALA A C 1
ATOM 5404 O O . ALA A 1 713 ? 32.266 3.645 -47.691 1.00 57.47 713 ALA A O 1
ATOM 5405 N N . SER A 1 714 ? 33.859 2.159 -47.169 1.00 61.34 714 SER A N 1
ATOM 5406 C CA . SER A 1 714 ? 34.813 2.586 -48.180 1.00 61.34 714 SER A CA 1
ATOM 5407 C C . SER A 1 714 ? 34.502 1.805 -49.457 1.00 61.34 714 SER A C 1
ATOM 5409 O O . SER A 1 714 ? 34.641 0.581 -49.498 1.00 61.34 714 SER A O 1
ATOM 5411 N N . MET A 1 715 ? 34.072 2.519 -50.502 1.00 53.75 715 MET A N 1
ATOM 5412 C CA . MET A 1 715 ? 33.828 1.935 -51.832 1.00 53.75 715 MET A CA 1
ATOM 5413 C C . MET A 1 715 ? 35.050 1.146 -52.334 1.00 53.75 715 MET A C 1
ATOM 5415 O O . MET A 1 715 ? 34.922 0.111 -52.987 1.00 53.75 715 MET A O 1
ATOM 5419 N N . GLU A 1 716 ? 36.239 1.594 -51.939 1.00 57.75 716 GLU A N 1
ATOM 5420 C CA . GLU A 1 716 ? 37.513 0.975 -52.274 1.00 57.75 716 GLU A CA 1
ATOM 5421 C C . GLU A 1 716 ? 37.790 -0.284 -51.429 1.00 57.75 716 GLU A C 1
ATOM 5423 O O . GLU A 1 716 ? 38.178 -1.329 -51.951 1.00 57.75 716 GLU A O 1
ATOM 5428 N N . ARG A 1 717 ? 37.516 -0.250 -50.119 1.00 61.91 717 ARG A N 1
ATOM 5429 C CA . ARG A 1 717 ? 37.790 -1.388 -49.226 1.00 61.91 717 ARG A CA 1
ATOM 5430 C C . ARG A 1 717 ? 36.839 -2.563 -49.456 1.00 61.91 717 ARG A C 1
ATOM 5432 O O . ARG A 1 717 ? 37.282 -3.709 -49.400 1.00 61.91 717 ARG A O 1
ATOM 5439 N N . ALA A 1 718 ? 35.567 -2.298 -49.744 1.00 51.50 718 ALA A N 1
ATOM 5440 C CA . ALA A 1 718 ? 34.587 -3.340 -50.052 1.00 51.50 718 ALA A CA 1
ATOM 5441 C C . ALA A 1 718 ? 34.957 -4.115 -51.336 1.00 51.50 718 ALA A C 1
ATOM 5443 O O . ALA A 1 718 ? 34.861 -5.347 -51.379 1.00 51.50 718 ALA A O 1
ATOM 5444 N N . SER A 1 719 ? 35.471 -3.402 -52.345 1.00 48.44 719 SER A N 1
ATOM 5445 C CA . SER A 1 719 ? 35.976 -3.985 -53.595 1.00 48.44 719 SER A CA 1
ATOM 5446 C C . SER A 1 719 ? 37.200 -4.876 -53.346 1.00 48.44 719 SER A C 1
ATOM 5448 O O . SER A 1 719 ? 37.258 -6.009 -53.822 1.00 48.44 719 SER A O 1
ATOM 5450 N N . GLN A 1 720 ? 38.136 -4.416 -52.513 1.00 59.84 720 GLN A N 1
ATOM 5451 C CA . GLN A 1 720 ? 39.340 -5.170 -52.157 1.00 59.84 720 GLN A CA 1
ATOM 5452 C C . GLN A 1 720 ? 39.048 -6.421 -51.310 1.00 59.84 720 GLN A C 1
ATOM 5454 O O . GLN A 1 720 ? 39.666 -7.458 -51.529 1.00 59.84 720 GLN A O 1
ATOM 5459 N N . ILE A 1 721 ? 38.111 -6.359 -50.355 1.00 59.50 721 ILE A N 1
ATOM 5460 C CA . ILE A 1 721 ? 37.757 -7.510 -49.500 1.00 59.50 721 ILE A CA 1
ATOM 5461 C C . ILE A 1 721 ? 37.084 -8.618 -50.315 1.00 59.50 721 ILE A C 1
ATOM 5463 O O . ILE A 1 721 ? 37.384 -9.793 -50.113 1.00 59.50 721 ILE A O 1
ATOM 5467 N N . THR A 1 722 ? 36.196 -8.257 -51.242 1.00 47.34 722 THR A N 1
ATOM 5468 C CA . THR A 1 722 ? 35.499 -9.229 -52.099 1.00 47.34 722 THR A CA 1
ATOM 5469 C C . THR A 1 722 ? 36.483 -9.960 -53.011 1.00 47.34 722 THR A C 1
ATOM 5471 O O . THR A 1 722 ? 36.436 -11.186 -53.122 1.00 47.34 722 THR A O 1
ATOM 5474 N N . ASP A 1 723 ? 37.425 -9.217 -53.599 1.00 51.91 723 ASP A N 1
ATOM 5475 C CA . ASP A 1 723 ? 38.486 -9.781 -54.432 1.00 51.91 723 ASP A CA 1
ATOM 5476 C C . ASP A 1 723 ? 39.421 -10.691 -53.614 1.00 51.91 723 ASP A C 1
ATOM 5478 O O . ASP A 1 723 ? 39.701 -11.820 -54.008 1.00 51.91 723 ASP A O 1
ATOM 5482 N N . GLN A 1 724 ? 39.821 -10.266 -52.412 1.00 64.62 724 GLN A N 1
ATOM 5483 C CA . GLN A 1 724 ? 40.680 -11.062 -51.527 1.00 64.62 724 GLN A CA 1
ATOM 5484 C C . GLN A 1 724 ? 40.010 -12.349 -51.031 1.00 64.62 724 GLN A C 1
ATOM 5486 O O . GLN A 1 724 ? 40.676 -13.379 -50.939 1.00 64.62 724 GLN A O 1
ATOM 5491 N N . ARG A 1 725 ? 38.715 -12.304 -50.694 1.00 55.19 725 ARG A N 1
ATOM 5492 C CA . ARG A 1 725 ? 38.003 -13.448 -50.101 1.00 55.19 725 ARG A CA 1
ATOM 5493 C C . ARG A 1 725 ? 37.596 -14.500 -51.116 1.00 55.19 725 ARG A C 1
ATOM 5495 O O . ARG A 1 725 ? 37.680 -15.680 -50.809 1.00 55.19 725 ARG A O 1
ATOM 5502 N N . TYR A 1 726 ? 37.125 -14.088 -52.289 1.00 46.69 726 TYR A N 1
ATOM 5503 C CA . TYR A 1 726 ? 36.392 -15.008 -53.160 1.00 46.69 726 TYR A CA 1
ATOM 5504 C C . TYR A 1 726 ? 37.074 -15.266 -54.497 1.00 46.69 726 TYR A C 1
ATOM 5506 O O . TYR A 1 726 ? 36.828 -16.308 -55.100 1.00 46.69 726 TYR A O 1
ATOM 5514 N N . ARG A 1 727 ? 37.952 -14.368 -54.968 1.00 56.00 727 ARG A N 1
ATOM 5515 C CA . ARG A 1 727 ? 38.525 -14.455 -56.319 1.00 56.00 727 ARG A CA 1
ATOM 5516 C C . ARG A 1 727 ? 39.246 -15.785 -56.535 1.00 56.00 727 ARG A C 1
ATOM 5518 O O . ARG A 1 727 ? 38.924 -16.514 -57.468 1.00 56.00 727 ARG A O 1
ATOM 5525 N N . ALA A 1 728 ? 40.203 -16.122 -55.672 1.00 68.31 728 ALA A N 1
ATOM 5526 C CA . ALA A 1 728 ? 41.062 -17.287 -55.874 1.00 68.31 728 ALA A CA 1
ATOM 5527 C C . ALA A 1 728 ? 40.277 -18.608 -55.914 1.00 68.31 728 ALA A C 1
ATOM 5529 O O . ALA A 1 728 ? 40.543 -19.450 -56.773 1.00 68.31 728 ALA A O 1
ATOM 5530 N N . ASP A 1 729 ? 39.303 -18.775 -55.024 1.00 59.47 729 ASP A N 1
ATOM 5531 C CA . ASP A 1 729 ? 38.545 -20.020 -54.921 1.00 59.47 729 ASP A CA 1
ATOM 5532 C C . ASP A 1 729 ? 37.421 -20.093 -55.959 1.00 59.47 729 ASP A C 1
ATOM 5534 O O . ASP A 1 729 ? 37.160 -21.171 -56.497 1.00 59.47 729 ASP A O 1
ATOM 5538 N N . LEU A 1 730 ? 36.848 -18.952 -56.365 1.00 50.81 730 LEU A N 1
ATOM 5539 C CA . LEU A 1 730 ? 35.912 -18.877 -57.489 1.00 50.81 730 LEU A CA 1
ATOM 5540 C C . LEU A 1 730 ? 36.575 -19.337 -58.794 1.00 50.81 730 LEU A C 1
ATOM 5542 O O . LEU A 1 730 ? 36.019 -20.188 -59.484 1.00 50.81 730 LEU A O 1
ATOM 5546 N N . PHE A 1 731 ? 37.784 -18.855 -59.105 1.00 59.03 731 PHE A N 1
ATOM 5547 C CA . PHE A 1 731 ? 38.512 -19.266 -60.317 1.00 59.03 731 PHE A CA 1
ATOM 5548 C C . PHE A 1 731 ? 38.979 -20.733 -60.288 1.00 59.03 731 PHE A C 1
ATOM 5550 O O . PHE A 1 731 ? 39.182 -21.337 -61.343 1.00 59.03 731 PHE A O 1
ATOM 5557 N N . LYS A 1 732 ? 39.128 -21.333 -59.100 1.00 75.69 732 LYS A N 1
ATOM 5558 C CA . LYS A 1 732 ? 39.400 -22.774 -58.941 1.00 75.69 732 LYS A CA 1
ATOM 5559 C C . LYS A 1 732 ? 38.132 -23.631 -59.019 1.00 75.69 732 LYS A C 1
ATOM 5561 O O . LYS A 1 732 ? 38.233 -24.827 -59.303 1.00 75.69 732 LYS A O 1
ATOM 5566 N N . GLY A 1 733 ? 36.967 -23.038 -58.760 1.00 63.94 733 GLY A N 1
ATOM 5567 C CA . GLY A 1 733 ? 35.684 -23.718 -58.639 1.00 63.94 733 GLY A CA 1
ATOM 5568 C C . GLY A 1 733 ? 35.229 -24.433 -59.914 1.00 63.94 733 GLY A C 1
ATOM 5569 O O . GLY A 1 733 ? 35.428 -23.978 -61.039 1.00 63.94 733 GLY A O 1
ATOM 5570 N N . GLU A 1 734 ? 34.559 -25.568 -59.733 1.00 71.88 734 GLU A N 1
ATOM 5571 C CA . GLU A 1 734 ? 34.035 -26.404 -60.821 1.00 71.88 734 GLU A CA 1
ATOM 5572 C C . GLU A 1 734 ? 32.970 -25.668 -61.647 1.00 71.88 734 GLU A C 1
ATOM 5574 O O . GLU A 1 734 ? 32.986 -25.714 -62.876 1.00 71.88 734 GLU A O 1
ATOM 5579 N N . ASN A 1 735 ? 32.133 -24.873 -60.974 1.00 53.19 735 ASN A N 1
ATOM 5580 C CA . ASN A 1 735 ? 31.149 -24.010 -61.622 1.00 53.19 735 ASN A CA 1
ATOM 5581 C C . ASN A 1 735 ? 31.785 -22.943 -62.517 1.00 53.19 735 ASN A C 1
ATOM 5583 O O . ASN A 1 735 ? 31.210 -22.624 -63.552 1.00 53.19 735 ASN A O 1
ATOM 5587 N N . TYR A 1 736 ? 32.976 -22.428 -62.184 1.00 56.56 736 TYR A N 1
ATOM 5588 C CA . TYR A 1 736 ? 33.678 -21.508 -63.081 1.00 56.56 736 TYR A CA 1
ATOM 5589 C C . TYR A 1 736 ? 33.987 -22.208 -64.408 1.00 56.56 736 TYR A C 1
ATOM 5591 O O . TYR A 1 736 ? 33.565 -21.723 -65.454 1.00 56.56 736 TYR A O 1
ATOM 5599 N N . LYS A 1 737 ? 34.598 -23.403 -64.371 1.00 73.50 737 LYS A N 1
ATOM 5600 C CA . LYS A 1 737 ? 34.905 -24.203 -65.574 1.00 73.50 737 LYS A CA 1
ATOM 5601 C C . LYS A 1 737 ? 33.651 -24.563 -66.376 1.00 73.50 737 LYS A C 1
ATOM 5603 O O . LYS A 1 737 ? 33.640 -24.359 -67.585 1.00 73.50 737 LYS A O 1
ATOM 5608 N N . ILE A 1 738 ? 32.592 -25.029 -65.708 1.00 68.56 738 ILE A N 1
ATOM 5609 C CA . ILE A 1 738 ? 31.296 -25.330 -66.341 1.00 68.56 738 ILE A CA 1
ATOM 5610 C C . ILE A 1 738 ? 30.763 -24.098 -67.081 1.00 68.56 738 ILE A C 1
ATOM 5612 O O . ILE A 1 738 ? 30.341 -24.209 -68.230 1.00 68.56 738 ILE A O 1
ATOM 5616 N N . GLY A 1 739 ? 30.832 -22.922 -66.452 1.00 43.84 739 GLY A N 1
ATOM 5617 C CA . GLY A 1 739 ? 30.367 -21.667 -67.031 1.00 43.84 739 GLY A CA 1
ATOM 5618 C C . GLY A 1 739 ? 31.162 -21.243 -68.265 1.00 43.84 739 GLY A C 1
ATOM 5619 O O . GLY A 1 739 ? 30.559 -20.943 -69.296 1.00 43.84 739 GLY A O 1
ATOM 5620 N N . VAL A 1 740 ? 32.502 -21.256 -68.203 1.00 58.12 740 VAL A N 1
ATOM 5621 C CA . VAL A 1 740 ? 33.331 -20.823 -69.346 1.00 58.12 740 VAL A CA 1
ATOM 5622 C C . VAL A 1 740 ? 33.244 -21.810 -70.516 1.00 58.12 740 VAL A C 1
ATOM 5624 O O . VAL A 1 740 ? 33.169 -21.384 -71.669 1.00 58.12 740 VAL A O 1
ATOM 5627 N N . THR A 1 741 ? 33.194 -23.119 -70.243 1.00 70.19 741 THR A N 1
ATOM 5628 C CA . THR A 1 741 ? 33.049 -24.160 -71.275 1.00 70.19 741 THR A CA 1
ATOM 5629 C C . THR A 1 741 ? 31.662 -24.133 -71.915 1.00 70.19 741 THR A C 1
ATOM 5631 O O . THR A 1 741 ? 31.562 -24.150 -73.139 1.00 70.19 741 THR A O 1
ATOM 5634 N N . ALA A 1 742 ? 30.586 -24.017 -71.131 1.00 60.31 742 ALA A N 1
ATOM 5635 C CA . ALA A 1 742 ? 29.229 -23.920 -71.670 1.00 60.31 742 ALA A CA 1
ATOM 5636 C C . ALA A 1 742 ? 29.035 -22.655 -72.522 1.00 60.31 742 ALA A C 1
ATOM 5638 O O . ALA A 1 742 ? 28.381 -22.714 -73.563 1.00 60.31 742 ALA A O 1
ATOM 5639 N N . PHE A 1 743 ? 29.656 -21.535 -72.132 1.00 49.12 743 PHE A N 1
ATOM 5640 C CA . PHE A 1 743 ? 29.677 -20.309 -72.931 1.00 49.12 743 PHE A CA 1
ATOM 5641 C C . PHE A 1 743 ? 30.412 -20.501 -74.267 1.00 49.12 743 PHE A C 1
ATOM 5643 O O . PHE A 1 743 ? 29.874 -20.142 -75.316 1.00 49.12 743 PHE A O 1
ATOM 5650 N N . ALA A 1 744 ? 31.599 -21.120 -74.254 1.00 73.19 744 ALA A N 1
ATOM 5651 C CA . ALA A 1 744 ? 32.368 -21.408 -75.468 1.00 73.19 744 ALA A CA 1
ATOM 5652 C C . ALA A 1 744 ? 31.639 -22.383 -76.414 1.00 73.19 744 ALA A C 1
ATOM 5654 O O . ALA A 1 744 ? 31.657 -22.207 -77.631 1.00 73.19 744 ALA A O 1
ATOM 5655 N N . GLU A 1 745 ? 30.950 -23.379 -75.857 1.00 80.19 745 GLU A N 1
ATOM 5656 C CA . GLU A 1 745 ? 30.215 -24.401 -76.608 1.00 80.19 745 GLU A CA 1
ATOM 5657 C C . GLU A 1 745 ? 28.756 -24.018 -76.919 1.00 80.19 745 GLU A C 1
ATOM 5659 O O . GLU A 1 745 ? 28.046 -24.797 -77.556 1.00 80.19 745 GLU A O 1
ATOM 5664 N N . ARG A 1 746 ? 28.295 -22.834 -76.483 1.00 75.94 746 ARG A N 1
ATOM 5665 C CA . ARG A 1 746 ? 26.902 -22.349 -76.595 1.00 75.94 746 ARG A CA 1
ATOM 5666 C C . ARG A 1 746 ? 25.857 -23.329 -76.045 1.00 75.94 746 ARG A C 1
ATOM 5668 O O . ARG A 1 746 ? 24.773 -23.482 -76.609 1.00 75.94 746 ARG A O 1
ATOM 5675 N N . LYS A 1 747 ? 26.176 -23.992 -74.937 1.00 72.00 747 LYS A N 1
ATOM 5676 C CA . LYS A 1 747 ? 25.276 -24.911 -74.226 1.00 72.00 747 LYS A CA 1
ATOM 5677 C C . LYS A 1 747 ? 24.752 -24.265 -72.947 1.00 72.00 747 LYS A C 1
ATOM 5679 O O . LYS A 1 747 ? 25.342 -23.325 -72.424 1.00 72.00 747 LYS A O 1
ATOM 5684 N N . VAL A 1 748 ? 23.645 -24.791 -72.427 1.00 44.91 748 VAL A N 1
ATOM 5685 C CA . VAL A 1 748 ? 23.106 -24.367 -71.129 1.00 44.91 748 VAL A CA 1
ATOM 5686 C C . VAL A 1 748 ? 23.963 -24.990 -70.017 1.00 44.91 748 VAL A C 1
ATOM 5688 O O . VAL A 1 748 ? 24.020 -26.221 -69.940 1.00 44.91 748 VAL A O 1
ATOM 5691 N N . PRO A 1 749 ? 24.641 -24.190 -69.173 1.00 43.78 749 PRO A N 1
ATOM 5692 C CA . PRO A 1 749 ? 25.470 -24.715 -68.093 1.00 43.78 749 PRO A CA 1
ATOM 5693 C C . PRO A 1 749 ? 24.616 -25.448 -67.056 1.00 43.78 749 PRO A C 1
ATOM 5695 O O . PRO A 1 749 ? 23.575 -24.952 -66.627 1.00 43.78 749 PRO A O 1
ATOM 5698 N N . GLN A 1 750 ? 25.076 -26.628 -66.643 1.00 66.25 750 GLN A N 1
ATOM 5699 C CA . GLN A 1 750 ? 24.467 -27.415 -65.573 1.00 66.25 750 GLN A CA 1
ATOM 5700 C C . GLN A 1 750 ? 25.295 -27.221 -64.309 1.00 66.25 750 GLN A C 1
ATOM 5702 O O . GLN A 1 750 ? 26.332 -27.856 -64.127 1.00 66.25 750 GLN A O 1
ATOM 5707 N N . TRP A 1 751 ? 24.873 -26.273 -63.482 1.00 47.66 751 TRP A N 1
ATOM 5708 C CA . TRP A 1 751 ? 25.593 -25.902 -62.271 1.00 47.66 751 TRP A CA 1
ATOM 5709 C C . TRP A 1 751 ? 25.555 -27.023 -61.238 1.00 47.66 751 TRP A C 1
ATOM 5711 O O . TRP A 1 751 ? 24.530 -27.676 -61.044 1.00 47.66 751 TRP A O 1
ATOM 5721 N N . VAL A 1 752 ? 26.662 -27.198 -60.529 1.00 58.19 752 VAL A N 1
ATOM 5722 C CA . VAL A 1 752 ? 26.745 -28.074 -59.360 1.00 58.19 752 VAL A CA 1
ATOM 5723 C C . VAL A 1 752 ? 26.699 -27.236 -58.076 1.00 58.19 752 VAL A C 1
ATOM 5725 O O . VAL A 1 752 ? 26.925 -26.024 -58.126 1.00 58.19 752 VAL A O 1
ATOM 5728 N N . PRO A 1 753 ? 26.391 -27.825 -56.907 1.00 49.84 753 PRO A N 1
ATOM 5729 C CA . PRO A 1 753 ? 26.367 -27.085 -55.647 1.00 49.84 753 PRO A CA 1
ATOM 5730 C C . PRO A 1 753 ? 27.679 -26.331 -55.371 1.00 49.84 753 PRO A C 1
ATOM 5732 O O . PRO A 1 753 ? 28.769 -26.845 -55.636 1.00 49.84 753 PRO A O 1
ATOM 5735 N N . SER A 1 754 ? 27.566 -25.101 -54.853 1.00 42.97 754 SER A N 1
ATOM 5736 C CA . SER A 1 754 ? 28.721 -24.261 -54.512 1.00 42.97 754 SER A CA 1
ATOM 5737 C C . SER A 1 754 ? 29.602 -24.939 -53.465 1.00 42.97 754 SER A C 1
ATOM 5739 O O . SER A 1 754 ? 29.105 -25.572 -52.537 1.00 42.97 754 SER A O 1
ATOM 5741 N N . LYS A 1 755 ? 30.915 -24.765 -53.613 1.00 56.12 755 LYS A N 1
ATOM 5742 C CA . LYS A 1 755 ? 31.928 -25.148 -52.618 1.00 56.12 755 LYS A CA 1
ATOM 5743 C C . LYS A 1 755 ? 32.710 -23.926 -52.103 1.00 56.12 755 LYS A C 1
ATOM 5745 O O . LYS A 1 755 ? 33.763 -24.111 -51.502 1.00 56.12 755 LYS A O 1
ATOM 5750 N N . LEU A 1 756 ? 32.223 -22.716 -52.417 1.00 47.84 756 LEU A N 1
ATOM 5751 C CA . LEU A 1 756 ? 32.705 -21.424 -51.908 1.00 47.84 756 LEU A CA 1
ATOM 5752 C C . LEU A 1 756 ? 32.084 -21.090 -50.559 1.00 47.84 756 LEU A C 1
ATOM 5754 O O . LEU A 1 756 ? 30.882 -21.413 -50.404 1.00 47.84 756 LEU A O 1
#

Secondary structure (DSSP, 8-state):
-PPPPP-EEEEEEEEEE-----STT---HHHHHHHHHHHHHHHT---HHHHHHHHHT--EEEEPPPSS---SSHHHHHHHHHT---SEEEEPPSSTTHHHHHHHHHHHHHHHTS-SEEEEEEEEEHHHHHHHHHTT-SS-TTSPPPPTTPPPHHHHHHHSTT----HHHHTT--SHHHHHHHHHHHHHHHHT--HHHHHHHHHHHHHHHHHHHHH-TTSTTTTSPPPPHHHHH---GGG-EEETTEEGGGS-----EEEEEEEEEEHHHHHHHT--GGG-BEEEEEEEEE--S-TTTSS-SS--HHHHHHHHHHHHHHT--GGG--EEEE--SSTHHHHHHHHHHT--SSS-SS-S-SS-IIIIII--GGGHHHHHHHHHHHHHHTSS-SEEEEEEEETTTTEEEEEEEESS--SSSS--TT--SEEE---PPPPB-SS--S-EEEEEEEEEE-TTS-EEEEEEEEEETTT--EEEE---SHHHHHHHH-SEEEEEEETTEEEEEE--GGGTTPBPHHHHHHHHHHHHHHHH-TT--EEEEEESSSSEEE--B-HHHHHHHHT--S------SS-TT-GGGTTT---SS-EEEEE-SEEETHHHHHHHTSSEEEE-TT-EEE-GGGGGT---TTTHHHHHHHHH-HHHHHHHHHH---B-HHHHHHTTS-SEE-SSTTTHHHHHHHHHHHHHTS-HHHHHHHHHHHHHHHHS--HHHHHHHHHHHHHHHHHHSHHHHHHHHHHHTT----PPPP--

Organism: Byssochlamys spectabilis (strain No. 5 / NBRC 109023) (NCBI:txid1356009)

Radius of gyration: 34.39 Å; chains: 1; bounding box: 75×55×118 Å

InterPro domains:
  IPR001753 Enoyl-CoA hydratase/isomerase-like domain [PF00378] (501-751)
  IPR016039 Thiolase-like [G3DSA:3.40.47.10] (2-429)
  IPR016039 Thiolase-like [SSF53901] (300-408)
  IPR029045 ClpP/crotonase-like domain superfamily [SSF52096] (498-751)
  IPR040771 Thiolase-like protein type 1, additional C-terminal domain [PF18313] (437-489)

Foldseek 3Di:
DPPFFFFKWFQFKFKAFDLDLDLVSQDAWLVRFLRRVVRRLVRLVADPVLSLVLLQQAAAEEEEDEQQAADPASQVVSCVVSVYHHPYGYYDDFWLQVLLLSVLVVRLCQRSVVGAKYKYKYWYRLSNSVSCVVVVHPDRPPDDDHDPPDDGNNVCVVVVVPDDPDLCVVQVNADLLWQLQQLLQLQCVVVVPDLVRSLLLLLLLLQVLQVLQCCDPLFSNDVPDGDHSVNQSPQDDPQHDFKPPGTPLQAFFASTTMMMMTMMGGPVVCVVSVRDLLLIKGFQFKAKAFEDLPSLFFPGSNEQVRLLCQVVRRCVSSVHDLVQAQAEAFARSGSSRLVRNCVSSVARSNHGPHYHRNNSYRSNRNDSRNCPLSVRVSSVSVVQSVVPHFKYKYWGATRNSGMIMIIIMGSDRRPDRDRPNPRSDHYYPDDGTAAADADDDADWDFSGKMFGADPVNHGAWIWTWIAHPPRRHIYIDIDRDLQVSCVVVPQWDWDDPDFQEIEIEREDVVLLSAAELSLQVVLLVVVVVLLVPPRHAEYEYAYPDQAWRYAYHSVVNVVVVVPDPDDDDPDDSHDCCFGSSALNDPGQHAYEYLTRHEQEQRSLSNLLRHPAYEYEQHHKYADQQLVVVGFSPSCSLVSLCLQQNDVRSCVRGVVRDIDGPVRCVVSRSHPYHDPHSVCSRVVSVVVSVVSVPDDSVCNRVVVNVVVCCSPVPPVVVVVVVCCVPPVVVCCVDPQNVQVVVCVVVVHDRDDDDDPD

pLDDT: mean 86.98, std 13.94, range [36.38, 98.81]

Sequence (756 aa):
MAPPHKVPVIIGVGDFTNRSTQIEDAKEPMQLMVEAIHNAIRDTSLSPDRQTELQNHIDSVKVVATWSWPYEDLPGLIGAKLGTTLKSKELSDHGGHSPGLMLHKACVDIAHGSSDIAVVTGGESLGSLVSLLKAGIQDPQGWTARPEGQESFLEQMITGSYRAKTIGTKHGVSQPIHVYPMYENGLRAHTKQTYQENSIESAKLYAAFSEIASKHHAAWNYGKPPTSAEEILHAEGKNRMICTPYPLLMNAFNNVNMSSASLLTSTDVAEKLGIPKSHWVYPTGGAGFEESEEYWLRPTYHTCPSIEKAIDTALQLAGLGKDQIDVLDIYSCFPIVPKLACRHMGISVTEPTKPISLLGGLTSFGGAGNNYSGNALVEMTRELRKGNKKNGLVLANGGFLTHQHAVVLSSIPPQRFGFPLDQAHHDAVGMEDIPFQERAEGEAIIETYTVEFDRKGRPSRGHVVGRLLKDNHRFIANPGDESTLAQLTNIFSLSFPAPHVLLVTINREEARNAIPIAGHAEGDAIFTWFDEEPSLRVAVITGSGNKAFCAGADLIEQSIRAASKEELPKTELFPPSGFAGLTRRVGKKPVIVAVNGFALGGGFEICLNSDVVVAAPNAKFGLTEVSVGLYAAAGGLSRIARSAGLQVASEVALTGRHITPDEAKQWGLINRIAKSQESVVAEALDIARLIASRSPDAVIVSRAGVREAFETASMERASQITDQRYRADLFKGENYKIGVTAFAERKVPQWVPSKL